Protein AF-0000000078826681 (afdb_homodimer)

Organism: Clostridium kluyveri (strain ATCC 8527 / DSM 555 / NBRC 12016 / NCIMB 10680 / K1) (NCBI:txid431943)

pLDDT: mean 73.73, std 28.39, range [16.08, 98.88]

Secondary structure (DSSP, 8-state):
--HHHHHHHHHHHHHHHTT-EEEEEE-S--SSHHHHHHHHHH-TTSEEEEEE-HHHHHHS-HHHHHTTTPEE--SHHHHHHHHHH-SEEEEEE--HHHHHHHHTT---SHHHHHHHHHHHTT--EEEE-TTT-TTSHHHHHTTTT--HHHHHHHHHHHHHHHHTTEEEE-GGGHHHHHHHHHHHHHHHHHHSS-------HHHHHHHHHHHHHHHHHHHHHTTS----------------------------------------------B-SEE-HHHHHHH-TT-SEEEE-TTPEEPHHHHHHHHHTTPEEEE-/--HHHHHHHHHHHHHHHTT-EEEEEE-S--SSHHHHHHHHHH-TTSEEEEEE-HHHHHHS-HHHHHTTTPEE--SHHHHHHHHHH-SEEEEEE--HHHHHHHHTT---SHHHHHHHHHHHTT--EEEE-TTT-TTSHHHHHTTTT--HHHHHHHHHHHHHHHHTTEEEE-GGGHHHHHHHHHHHHHHHHHHSS-------HHHHHHHHHHHHHHHHHHHHHT------------------------------------------------B-SEE-HHHHHHH-SS-SEEEE-TTPEEPHHHHHHHHHTTPEEEE-

Foldseek 3Di:
DDPCVVCVVVLLLLVLQAPAEEEEQEEQFDFPLVLLLCLLLVNQRYEYEYEYDPNNVVRPDVVSVVSNVYHYDDDPVVLVVRLVPHQEYEYSHDALVLLVCLLVQHDPHPRSVSVNVNLVVLGQYEYACQRHQCPRPVNVVVVVNVDPVVNVVSVVSVVSVVVSRYHYDHSNCRNVVVSVVSNVSVVVVCPPDDPPDDCPPVVSVVVVVVVCCCVVCVVVPVVDDPDDDPDDDPPDDPDDDPDPDDDDPPDDPDPDPDDDDDPDDPDQDEDEAEDELVNCVVRPPVPLEHEYEDPHHYDPRNVVVNVVSNRHYHYD/DDPCVVCVVVLLLLVLQAPAEEEEQEEQFDFPLVLLLCLLLVNQRYEYEYEYDPNNVVRPDVVSVVSNVYHYDDDPVVLVVSLVPHQEYEYSHDALVLLVCLLVQHDPDPRSVSVNVNLVVLGHYEYACQRHQCPRPVNVVVVVNVDPVVNVVSVVSVVSVVVSHYHYDHSNCRNVVVSVSSNVSVVVVVPPDDPPDDCPPVVSVVVCVVVCCCVCCVVVVVPPVPPPPVPPPPDDPPDDPDDDDDDPDDDDDDDDDDDDDDDPPPPQDEDAAEQELVNCVVSPPVPLEHEYEPPHHYDPRNVVVNVVSNRHYHYD

Structure (mmCIF, N/CA/C/O backbone):
data_AF-0000000078826681-model_v1
#
loop_
_entity.id
_entity.type
_entity.pdbx_description
1 polymer 'Flavoprotein domain-containing protein'
#
loop_
_atom_site.group_PDB
_atom_site.id
_atom_site.type_symbol
_atom_site.label_atom_id
_atom_site.label_alt_id
_atom_site.label_comp_id
_atom_site.label_asym_id
_atom_site.label_entity_id
_atom_site.label_seq_id
_atom_site.pdbx_PDB_ins_code
_atom_site.Cartn_x
_atom_site.Cartn_y
_atom_site.Cartn_z
_atom_site.occupancy
_atom_site.B_iso_or_equiv
_atom_site.auth_seq_id
_atom_site.auth_comp_id
_atom_site.auth_asym_id
_atom_site.auth_atom_id
_atom_site.pdbx_PDB_model_num
ATOM 1 N N . MET A 1 1 ? -20.734 -37.281 -34.156 1 41.12 1 MET A N 1
ATOM 2 C CA . MET A 1 1 ? -19.625 -36.656 -33.438 1 41.12 1 MET A CA 1
ATOM 3 C C . MET A 1 1 ? -19.297 -37.469 -32.188 1 41.12 1 MET A C 1
ATOM 5 O O . MET A 1 1 ? -20.156 -37.656 -31.328 1 41.12 1 MET A O 1
ATOM 9 N N . ASP A 1 2 ? -18.344 -38.406 -32.219 1 47.75 2 ASP A N 1
ATOM 10 C CA . ASP A 1 2 ? -18.031 -39.5 -31.281 1 47.75 2 ASP A CA 1
ATOM 11 C C . ASP A 1 2 ? -17.656 -38.938 -29.906 1 47.75 2 ASP A C 1
ATOM 13 O O . ASP A 1 2 ? -17.062 -37.875 -29.812 1 47.75 2 ASP A O 1
ATOM 17 N N . ILE A 1 3 ? -18.531 -39.281 -28.984 1 54.03 3 ILE A N 1
ATOM 18 C CA . ILE A 1 3 ? -18.406 -39 -27.562 1 54.03 3 ILE A CA 1
ATOM 19 C C . ILE A 1 3 ? -16.922 -39 -27.172 1 54.03 3 ILE A C 1
ATOM 21 O O . ILE A 1 3 ? -16.5 -38.219 -26.312 1 54.03 3 ILE A O 1
ATOM 25 N N . GLN A 1 4 ? -16.266 -39.844 -27.844 1 52.28 4 GLN A N 1
ATOM 26 C CA . GLN A 1 4 ? -14.836 -39.938 -27.562 1 52.28 4 GLN A CA 1
ATOM 27 C C . GLN A 1 4 ? -14.109 -38.625 -27.906 1 52.28 4 GLN A C 1
ATOM 29 O O . GLN A 1 4 ? -13.227 -38.188 -27.172 1 52.28 4 GLN A O 1
ATOM 34 N N . ASP A 1 5 ? -14.477 -38.031 -28.938 1 58.5 5 ASP A N 1
ATOM 35 C CA . ASP A 1 5 ? -13.844 -36.781 -29.391 1 58.5 5 ASP A CA 1
ATOM 36 C C . ASP A 1 5 ? -14.18 -35.625 -28.453 1 58.5 5 ASP A C 1
ATOM 38 O O . ASP A 1 5 ? -13.383 -34.719 -28.297 1 58.5 5 ASP A O 1
ATOM 42 N N . LEU A 1 6 ? -15.336 -35.781 -27.875 1 57.12 6 LEU A N 1
ATOM 43 C CA . LEU A 1 6 ? -15.773 -34.719 -26.953 1 57.12 6 LEU A CA 1
ATOM 44 C C . LEU A 1 6 ? -15.031 -34.844 -25.625 1 57.12 6 LEU A C 1
ATOM 46 O O . LEU A 1 6 ? -14.75 -33.812 -24.984 1 57.12 6 LEU A O 1
ATOM 50 N N . LEU A 1 7 ? -14.727 -36.094 -25.344 1 61.44 7 LEU A N 1
ATOM 51 C CA . LEU A 1 7 ? -14.125 -36.344 -24.031 1 61.44 7 LEU A CA 1
ATOM 52 C C . LEU A 1 7 ? -12.617 -36.125 -24.094 1 61.44 7 LEU A C 1
ATOM 54 O O . LEU A 1 7 ? -11.984 -35.906 -23.062 1 61.44 7 LEU A O 1
ATOM 58 N N . ARG A 1 8 ? -12.078 -36.062 -25.297 1 60.09 8 ARG A N 1
ATOM 59 C CA . ARG A 1 8 ? -10.633 -36.062 -25.5 1 60.09 8 ARG A CA 1
ATOM 60 C C . ARG A 1 8 ? -10.016 -34.812 -24.891 1 60.09 8 ARG A C 1
ATOM 62 O O . ARG A 1 8 ? -9.031 -34.875 -24.156 1 60.09 8 ARG A O 1
ATOM 69 N N . PRO A 1 9 ? -10.68 -33.656 -25.281 1 64.19 9 PRO A N 1
ATOM 70 C CA . PRO A 1 9 ? -10.062 -32.469 -24.703 1 64.19 9 PRO A CA 1
ATOM 71 C C . PRO A 1 9 ? -10.07 -32.469 -23.172 1 64.19 9 PRO A C 1
ATOM 73 O O . PRO A 1 9 ? -9.117 -32.031 -22.547 1 64.19 9 PRO A O 1
ATOM 76 N N . ILE A 1 10 ? -11.039 -33 -22.594 1 65.75 10 ILE A N 1
ATOM 77 C CA . ILE A 1 10 ? -11.18 -33.031 -21.141 1 65.75 10 ILE A CA 1
ATOM 78 C C . ILE A 1 10 ? -10.156 -34 -20.562 1 65.75 10 ILE A C 1
ATOM 80 O O . ILE A 1 10 ? -9.516 -33.719 -19.547 1 65.75 10 ILE A O 1
ATOM 84 N N . VAL A 1 11 ? -10.047 -35.125 -21.266 1 66.94 11 VAL A N 1
ATOM 85 C CA . VAL A 1 11 ? -9.109 -36.156 -20.797 1 66.94 11 VAL A CA 1
ATOM 86 C C . VAL A 1 11 ? -7.68 -35.594 -20.891 1 66.94 11 VAL A C 1
ATOM 88 O O . VAL A 1 11 ? -6.875 -35.781 -19.984 1 66.94 11 VAL A O 1
ATOM 91 N N . THR A 1 12 ? -7.426 -34.969 -22.031 1 66.88 12 THR A N 1
ATOM 92 C CA . THR A 1 12 ? -6.098 -34.375 -22.203 1 66.88 12 THR A CA 1
ATOM 93 C C . THR A 1 12 ? -5.785 -33.375 -21.109 1 66.88 12 THR A C 1
ATOM 95 O O . THR A 1 12 ? -4.668 -33.344 -20.594 1 66.88 12 THR A O 1
ATOM 98 N N . GLN A 1 13 ? -6.75 -32.594 -20.781 1 69.25 13 GLN A N 1
ATOM 99 C CA . GLN A 1 13 ? -6.574 -31.609 -19.719 1 69.25 13 GLN A CA 1
ATOM 100 C C . GLN A 1 13 ? -6.297 -32.281 -18.375 1 69.25 13 GLN A C 1
ATOM 102 O O . GLN A 1 13 ? -5.438 -31.812 -17.625 1 69.25 13 GLN A O 1
ATOM 107 N N . ILE A 1 14 ? -6.996 -33.312 -18.156 1 70.94 14 ILE A N 1
ATOM 108 C CA . ILE A 1 14 ? -6.875 -34 -16.891 1 70.94 14 ILE A CA 1
ATOM 109 C C . ILE A 1 14 ? -5.496 -34.656 -16.781 1 70.94 14 ILE A C 1
ATOM 111 O O . ILE A 1 14 ? -4.84 -34.562 -15.742 1 70.94 14 ILE A O 1
ATOM 115 N N . VAL A 1 15 ? -5.117 -35.25 -17.875 1 71.12 15 VAL A N 1
ATOM 116 C CA . VAL A 1 15 ? -3.84 -35.969 -17.875 1 71.12 15 VAL A CA 1
ATOM 117 C C . VAL A 1 15 ? -2.699 -34.969 -17.688 1 71.12 15 VAL A C 1
ATOM 119 O O . VAL A 1 15 ? -1.73 -35.25 -16.969 1 71.12 15 VAL A O 1
ATOM 122 N N . ASN A 1 16 ? -2.885 -33.75 -18.234 1 72.25 16 ASN A N 1
ATOM 123 C CA . ASN A 1 16 ? -1.837 -32.75 -18.156 1 72.25 16 ASN A CA 1
ATOM 124 C C . ASN A 1 16 ? -1.709 -32.188 -16.734 1 72.25 16 ASN A C 1
ATOM 126 O O . ASN A 1 16 ? -0.642 -31.719 -16.344 1 72.25 16 ASN A O 1
ATOM 130 N N . MET A 1 17 ? -2.748 -32.312 -15.992 1 74.69 17 MET A N 1
ATOM 131 C CA . MET A 1 17 ? -2.754 -31.75 -14.648 1 74.69 17 MET A CA 1
ATOM 132 C C . MET A 1 17 ? -2.51 -32.812 -13.594 1 74.69 17 MET A C 1
ATOM 134 O O . MET A 1 17 ? -2.314 -32.5 -12.422 1 74.69 17 MET A O 1
ATOM 138 N N . LEU A 1 18 ? -2.574 -33.969 -14.133 1 77.25 18 LEU A N 1
ATOM 139 C CA . LEU A 1 18 ? -2.422 -35.094 -13.203 1 77.25 18 LEU A CA 1
ATOM 140 C C . LEU A 1 18 ? -1.042 -35.062 -12.562 1 77.25 18 LEU A C 1
ATOM 142 O O . LEU A 1 18 ? -0.036 -34.844 -13.234 1 77.25 18 LEU A O 1
ATOM 146 N N . ASN A 1 19 ? -0.883 -35.188 -11.266 1 80.44 19 ASN A N 1
ATOM 147 C CA . ASN A 1 19 ? 0.315 -35.281 -10.438 1 80.44 19 ASN A CA 1
ATOM 148 C C . ASN A 1 19 ? 1.069 -33.938 -10.406 1 80.44 19 ASN A C 1
ATOM 150 O O . ASN A 1 19 ? 2.293 -33.938 -10.266 1 80.44 19 ASN A O 1
ATOM 154 N N . LYS A 1 20 ? 0.391 -32.906 -10.82 1 90.5 20 LYS A N 1
ATOM 155 C CA . LYS A 1 20 ? 1.024 -31.578 -10.742 1 90.5 20 LYS A CA 1
ATOM 156 C C . LYS A 1 20 ? 0.824 -30.969 -9.359 1 90.5 20 LYS A C 1
ATOM 158 O O . LYS A 1 20 ? -0.192 -31.203 -8.703 1 90.5 20 LYS A O 1
ATOM 163 N N . ARG A 1 21 ? 1.822 -30.25 -8.945 1 94.69 21 ARG A N 1
ATOM 164 C CA . ARG A 1 21 ? 1.797 -29.531 -7.676 1 94.69 21 ARG A CA 1
ATOM 165 C C . ARG A 1 21 ? 2 -28.047 -7.891 1 94.69 21 ARG A C 1
ATOM 167 O O . ARG A 1 21 ? 2.816 -27.625 -8.719 1 94.69 21 ARG A O 1
ATOM 174 N N . ALA A 1 22 ? 1.177 -27.281 -7.203 1 97.38 22 ALA A N 1
ATOM 175 C CA . ALA A 1 22 ? 1.288 -25.828 -7.301 1 97.38 22 ALA A CA 1
ATOM 176 C C . ALA A 1 22 ? 1.479 -25.188 -5.922 1 97.38 22 ALA A C 1
ATOM 178 O O . ALA A 1 22 ? 0.802 -25.562 -4.965 1 97.38 22 ALA A O 1
ATOM 179 N N . LEU A 1 23 ? 2.41 -24.312 -5.836 1 98.62 23 LEU A N 1
ATOM 180 C CA . LEU A 1 23 ? 2.639 -23.531 -4.629 1 98.62 23 LEU A CA 1
ATOM 181 C C . LEU A 1 23 ? 1.927 -22.188 -4.715 1 98.62 23 LEU A C 1
ATOM 183 O O . LEU A 1 23 ? 2.174 -21.406 -5.637 1 98.62 23 LEU A O 1
ATOM 187 N N . LEU A 1 24 ? 1.051 -21.922 -3.771 1 98.81 24 LEU A N 1
ATOM 188 C CA . LEU A 1 24 ? 0.252 -20.703 -3.766 1 98.81 24 LEU A CA 1
ATOM 189 C C . LEU A 1 24 ? 0.807 -19.703 -2.766 1 98.81 24 LEU A C 1
ATOM 191 O O . LEU A 1 24 ? 1.073 -20.047 -1.612 1 98.81 24 LEU A O 1
ATOM 195 N N . PHE A 1 25 ? 1.049 -18.469 -3.166 1 98.88 25 PHE A N 1
ATOM 196 C CA . PHE A 1 25 ? 1.332 -17.344 -2.287 1 98.88 25 PHE A CA 1
ATOM 197 C C . PHE A 1 25 ? 0.136 -16.406 -2.215 1 98.88 25 PHE A C 1
ATOM 199 O O . PHE A 1 25 ? -0.291 -15.852 -3.232 1 98.88 25 PHE A O 1
ATOM 206 N N . ILE A 1 26 ? -0.41 -16.188 -1.009 1 98.75 26 ILE A N 1
ATOM 207 C CA . ILE A 1 26 ? -1.661 -15.461 -0.86 1 98.75 26 ILE A CA 1
ATOM 208 C C . ILE A 1 26 ? -1.466 -14.305 0.117 1 98.75 26 ILE A C 1
ATOM 210 O O . ILE A 1 26 ? -1.073 -14.516 1.268 1 98.75 26 ILE A O 1
ATOM 214 N N . SER A 1 27 ? -1.696 -13.07 -0.324 1 98.25 27 SER A N 1
ATOM 215 C CA . SER A 1 27 ? -1.6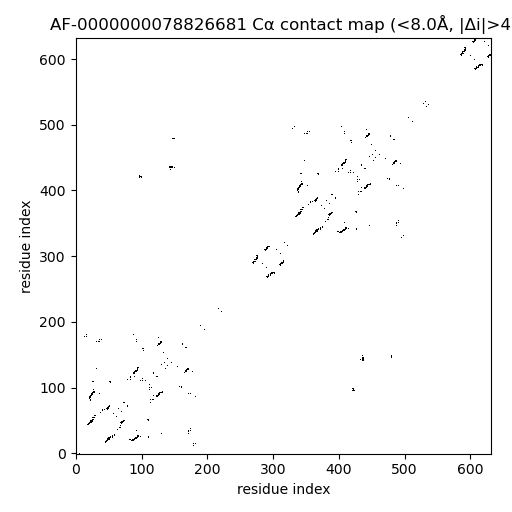96 -11.906 0.548 1 98.25 27 SER A CA 1
ATOM 216 C C . SER A 1 27 ? -3.115 -11.422 0.827 1 98.25 27 SER A C 1
ATOM 218 O O . SER A 1 27 ? -4.086 -12.016 0.348 1 98.25 27 SER A O 1
ATOM 220 N N . GLY A 1 28 ? -3.25 -10.367 1.63 1 96.38 28 GLY A N 1
ATOM 221 C CA . GLY A 1 28 ? -4.52 -10.008 2.238 1 96.38 28 GLY A CA 1
ATOM 222 C C . GLY A 1 28 ? -5.375 -9.125 1.352 1 96.38 28 GLY A C 1
ATOM 223 O O . GLY A 1 28 ? -5.836 -8.062 1.783 1 96.38 28 GLY A O 1
ATOM 224 N N . GLY A 1 29 ? -5.684 -9.469 0.188 1 94.44 29 GLY A N 1
ATOM 225 C CA . GLY A 1 29 ? -6.582 -8.758 -0.704 1 94.44 29 GLY A CA 1
ATOM 226 C C . GLY A 1 29 ? -8.008 -9.281 -0.659 1 94.44 29 GLY A C 1
ATOM 227 O O . GLY A 1 29 ? -8.25 -10.406 -0.209 1 94.44 29 GLY A O 1
ATOM 228 N N . GLU A 1 30 ? -8.961 -8.414 -1.146 1 91.12 30 GLU A N 1
ATOM 229 C CA . GLU A 1 30 ? -10.359 -8.797 -0.965 1 91.12 30 GLU A CA 1
ATOM 230 C C . GLU A 1 30 ? -11.125 -8.703 -2.279 1 91.12 30 GLU A C 1
ATOM 232 O O . GLU A 1 30 ? -12.359 -8.789 -2.289 1 91.12 30 GLU A O 1
ATOM 237 N N . VAL A 1 31 ? -10.438 -8.555 -3.361 1 94.31 31 VAL A N 1
ATOM 238 C CA . VAL A 1 31 ? -11.102 -8.328 -4.641 1 94.31 31 VAL A CA 1
ATOM 239 C C . VAL A 1 31 ? -11.305 -9.656 -5.367 1 94.31 31 VAL A C 1
ATOM 241 O O . VAL A 1 31 ? -10.352 -10.414 -5.562 1 94.31 31 VAL A O 1
ATOM 244 N N . ASN A 1 32 ? -12.523 -10.078 -5.75 1 95.56 32 ASN A N 1
ATOM 245 C CA . ASN A 1 32 ? -12.922 -11.211 -6.578 1 95.56 32 ASN A CA 1
ATOM 246 C C . ASN A 1 32 ? -12.477 -12.539 -5.965 1 95.56 32 ASN A C 1
ATOM 248 O O . ASN A 1 32 ? -12.047 -13.445 -6.676 1 95.56 32 ASN A O 1
ATOM 252 N N . LEU A 1 33 ? -12.562 -12.633 -4.727 1 96.56 33 LEU A N 1
ATOM 253 C CA . LEU A 1 33 ? -12.094 -13.812 -4.008 1 96.56 33 LEU A CA 1
ATOM 254 C C . LEU A 1 33 ? -12.898 -15.047 -4.406 1 96.56 33 LEU A C 1
ATOM 256 O O . LEU A 1 33 ? -12.328 -16.109 -4.66 1 96.56 33 LEU A O 1
ATOM 260 N N . LYS A 1 34 ? -14.172 -14.883 -4.461 1 95.38 34 LYS A N 1
ATOM 261 C CA . LYS A 1 34 ? -15.031 -16.016 -4.766 1 95.38 34 LYS A CA 1
ATOM 262 C C . LYS A 1 34 ? -14.656 -16.656 -6.102 1 95.38 34 LYS A C 1
ATOM 264 O O . LYS A 1 34 ? -14.43 -17.859 -6.176 1 95.38 34 LYS A O 1
ATOM 269 N N . GLU A 1 35 ? -14.555 -15.852 -7.086 1 95.5 35 GLU A N 1
ATOM 270 C CA . GLU A 1 35 ? -14.242 -16.344 -8.422 1 95.5 35 GLU A CA 1
ATOM 271 C C . GLU A 1 35 ? -12.852 -16.984 -8.469 1 95.5 35 GLU A C 1
ATOM 273 O O . GLU A 1 35 ? -12.664 -18.031 -9.094 1 95.5 35 GLU A O 1
ATOM 278 N N . ILE A 1 36 ? -11.891 -16.375 -7.824 1 97.5 36 ILE A N 1
ATOM 279 C CA . ILE A 1 36 ? -10.508 -16.844 -7.836 1 97.5 36 ILE A CA 1
ATOM 280 C C . ILE A 1 36 ? -10.406 -18.203 -7.152 1 97.5 36 ILE A C 1
ATOM 282 O O . ILE A 1 36 ? -9.844 -19.141 -7.711 1 97.5 36 ILE A O 1
ATOM 286 N N . PHE A 1 37 ? -11.008 -18.359 -6.023 1 97.25 37 PHE A N 1
ATOM 287 C CA . PHE A 1 37 ? -10.867 -19.594 -5.258 1 97.25 37 PHE A CA 1
ATOM 288 C C . PHE A 1 37 ? -11.766 -20.688 -5.828 1 97.25 37 PHE A C 1
ATOM 290 O O . PHE A 1 37 ? -11.43 -21.875 -5.758 1 97.25 37 PHE A O 1
ATOM 297 N N . GLU A 1 38 ? -12.883 -20.312 -6.449 1 95.62 38 GLU A N 1
ATOM 298 C CA . GLU A 1 38 ? -13.672 -21.297 -7.184 1 95.62 38 GLU A CA 1
ATOM 299 C C . GLU A 1 38 ? -12.891 -21.875 -8.359 1 95.62 38 GLU A C 1
ATOM 301 O O . GLU A 1 38 ? -12.945 -23.078 -8.625 1 95.62 38 GLU A O 1
ATOM 306 N N . SER A 1 39 ? -12.203 -21 -9.008 1 95.75 39 SER A N 1
ATOM 307 C CA . SER A 1 39 ? -11.359 -21.438 -10.117 1 95.75 39 SER A CA 1
ATOM 308 C C . SER A 1 39 ? -10.297 -22.438 -9.641 1 95.75 39 SER A C 1
ATOM 310 O O . SER A 1 39 ? -10.117 -23.484 -10.242 1 95.75 39 SER A O 1
ATOM 312 N N . LEU A 1 40 ? -9.633 -22.141 -8.586 1 96.44 40 LEU A N 1
ATOM 313 C CA . LEU A 1 40 ? -8.586 -23 -8.055 1 96.44 40 LEU A CA 1
ATOM 314 C C . LEU A 1 40 ? -9.164 -24.328 -7.562 1 96.44 40 LEU A C 1
ATOM 316 O O . LEU A 1 40 ? -8.609 -25.391 -7.84 1 96.44 40 LEU A O 1
ATOM 320 N N . SER A 1 41 ? -10.289 -24.25 -6.879 1 95.38 41 SER A N 1
ATOM 321 C CA . SER A 1 41 ? -10.898 -25.453 -6.305 1 95.38 41 SER A CA 1
ATOM 322 C C . SER A 1 41 ? -11.461 -26.359 -7.391 1 95.38 41 SER A C 1
ATOM 324 O O . SER A 1 41 ? -11.555 -27.578 -7.199 1 95.38 41 SER A O 1
ATOM 326 N N . SER A 1 42 ? -11.812 -25.766 -8.492 1 92.5 42 SER A N 1
ATOM 327 C CA . SER A 1 42 ? -12.359 -26.547 -9.602 1 92.5 42 SER A CA 1
ATOM 328 C C . SER A 1 42 ? -11.297 -27.453 -10.219 1 92.5 42 SER A C 1
ATOM 330 O O . SER A 1 42 ? -11.625 -28.422 -10.914 1 92.5 42 SER A O 1
ATOM 332 N N . MET A 1 43 ? -10.062 -27.094 -9.969 1 90.5 43 MET A N 1
ATOM 333 C CA . MET A 1 43 ? -8.945 -27.906 -10.453 1 90.5 43 MET A CA 1
ATOM 334 C C . MET A 1 43 ? -8.438 -28.844 -9.352 1 90.5 43 MET A C 1
ATOM 336 O O . MET A 1 43 ? -7.262 -28.797 -8.992 1 90.5 43 MET A O 1
ATOM 340 N N . GLY A 1 44 ? -9.273 -29.672 -8.938 1 84.62 44 GLY A N 1
ATOM 341 C CA . GLY A 1 44 ? -9.07 -30.516 -7.77 1 84.62 44 GLY A CA 1
ATOM 342 C C . GLY A 1 44 ? -7.953 -31.531 -7.957 1 84.62 44 GLY A C 1
ATOM 343 O O . GLY A 1 44 ? -7.438 -32.094 -6.98 1 84.62 44 GLY A O 1
ATOM 344 N N . ILE A 1 45 ? -7.516 -31.812 -9.141 1 87 45 ILE A N 1
ATOM 345 C CA . ILE A 1 45 ? -6.5 -32.812 -9.414 1 87 45 ILE A CA 1
ATOM 346 C C . ILE A 1 45 ? -5.117 -32.281 -9.055 1 87 45 ILE A C 1
ATOM 348 O O . ILE A 1 45 ? -4.191 -33.031 -8.781 1 87 45 ILE A O 1
ATOM 352 N N . ILE A 1 46 ? -4.996 -30.969 -9.016 1 91.94 46 ILE A N 1
ATOM 353 C CA . ILE A 1 46 ? -3.736 -30.328 -8.664 1 91.94 46 ILE A CA 1
ATOM 354 C C . ILE A 1 46 ? -3.58 -30.297 -7.145 1 91.94 46 ILE A C 1
ATOM 356 O O . ILE A 1 46 ? -4.539 -30.016 -6.418 1 91.94 46 ILE A O 1
ATOM 360 N N . LYS A 1 47 ? -2.428 -30.719 -6.672 1 94.31 47 LYS A N 1
ATOM 361 C CA . LYS A 1 47 ? -2.117 -30.594 -5.25 1 94.31 47 LYS A CA 1
ATOM 362 C C . LYS A 1 47 ? -1.563 -29.219 -4.922 1 94.31 47 LYS A C 1
ATOM 364 O O . LYS A 1 47 ? -0.671 -28.719 -5.609 1 94.31 47 LYS A O 1
ATOM 369 N N . TYR A 1 48 ? -2.119 -28.641 -3.838 1 97.56 48 TYR A N 1
ATOM 370 C CA . TYR A 1 48 ? -1.734 -27.266 -3.521 1 97.56 48 TYR A CA 1
ATOM 371 C C . TYR A 1 48 ? -0.921 -27.219 -2.232 1 97.56 48 TYR A C 1
ATOM 373 O O . TYR A 1 48 ? -1.267 -27.859 -1.246 1 97.56 48 TYR A O 1
ATOM 381 N N . ASP A 1 49 ? 0.232 -26.562 -2.234 1 98.44 49 ASP A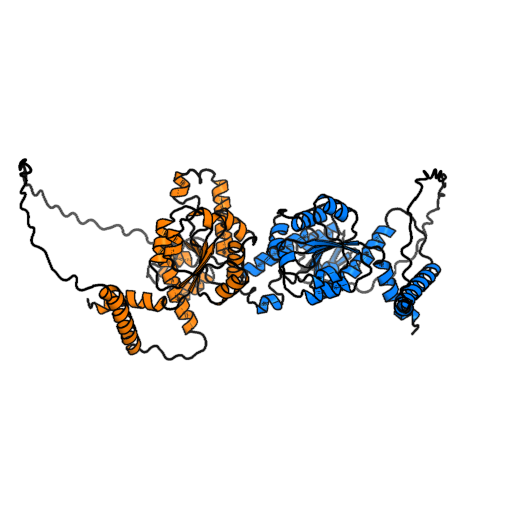 N 1
ATOM 382 C CA . ASP A 1 49 ? 0.895 -26 -1.062 1 98.44 49 ASP A CA 1
ATOM 383 C C . ASP A 1 49 ? 0.582 -24.516 -0.912 1 98.44 49 ASP A C 1
ATOM 385 O O . ASP A 1 49 ? 0.575 -23.781 -1.897 1 98.44 49 ASP A O 1
ATOM 389 N N . ILE A 1 50 ? 0.272 -24.094 0.33 1 98.75 50 ILE A N 1
ATOM 390 C CA . ILE A 1 50 ? -0.289 -22.75 0.487 1 98.75 50 ILE A CA 1
ATOM 391 C C . ILE A 1 50 ? 0.544 -21.953 1.49 1 98.75 50 ILE A C 1
ATOM 393 O O . ILE A 1 50 ? 0.799 -22.422 2.604 1 98.75 50 ILE A O 1
ATOM 397 N N . VAL A 1 51 ? 1.016 -20.812 1.118 1 98.81 51 VAL A N 1
ATOM 398 C CA . VAL A 1 51 ? 1.675 -19.844 1.99 1 98.81 51 VAL A CA 1
ATOM 399 C C . VAL A 1 51 ? 0.853 -18.562 2.053 1 98.81 51 VAL A C 1
ATOM 401 O O . VAL A 1 51 ? 0.523 -17.984 1.018 1 98.81 51 VAL A O 1
ATOM 404 N N . MET A 1 52 ? 0.498 -18.109 3.238 1 98.44 52 MET A N 1
ATOM 405 C CA . MET A 1 52 ? -0.333 -16.922 3.426 1 98.44 52 MET A CA 1
ATOM 406 C C . MET A 1 52 ? 0.355 -15.914 4.34 1 98.44 52 MET A C 1
ATOM 408 O O . MET A 1 52 ? 1.059 -16.297 5.277 1 98.44 52 MET A O 1
ATOM 412 N N . THR A 1 53 ? 0.13 -14.625 4.051 1 97.44 53 THR A N 1
ATOM 413 C CA . THR A 1 53 ? 0.526 -13.609 5.02 1 97.44 53 THR A CA 1
ATOM 414 C C . THR A 1 53 ? -0.404 -13.625 6.23 1 97.44 53 THR A C 1
ATOM 416 O O . THR A 1 53 ? -1.501 -14.188 6.168 1 97.44 53 THR A O 1
ATOM 419 N N . GLU A 1 54 ? 0.035 -12.992 7.266 1 95 54 GLU A N 1
ATOM 420 C CA . GLU A 1 54 ? -0.819 -12.898 8.445 1 95 54 GLU A CA 1
ATOM 421 C C . GLU A 1 54 ? -2.105 -12.133 8.133 1 95 54 GLU A C 1
ATOM 423 O O . GLU A 1 54 ? -3.186 -12.516 8.586 1 95 54 GLU A O 1
ATOM 428 N N . ASN A 1 55 ? -1.978 -11.094 7.398 1 94 55 ASN A N 1
ATOM 429 C CA . ASN A 1 55 ? -3.156 -10.328 7.008 1 94 55 ASN A CA 1
ATOM 430 C C . ASN A 1 55 ? -4.125 -11.164 6.184 1 94 55 ASN A C 1
ATOM 432 O O . ASN A 1 55 ? -5.34 -11.062 6.344 1 94 55 ASN A O 1
ATOM 436 N N . ALA A 1 56 ? -3.602 -11.977 5.309 1 97.06 56 ALA A N 1
ATOM 437 C CA . ALA A 1 56 ? -4.445 -12.836 4.488 1 97.06 56 ALA A CA 1
ATOM 438 C C . ALA A 1 56 ? -5.258 -13.797 5.355 1 97.06 56 ALA A C 1
ATOM 440 O O . ALA A 1 56 ? -6.441 -14.023 5.098 1 97.06 56 ALA A O 1
ATOM 441 N N . LYS A 1 57 ? -4.66 -14.352 6.387 1 95.38 57 LYS A N 1
ATOM 442 C CA . LYS A 1 57 ? -5.332 -15.281 7.289 1 95.38 57 LYS A CA 1
ATOM 443 C C . LYS A 1 57 ? -6.504 -14.609 8 1 95.38 57 LYS A C 1
ATOM 445 O O . LYS A 1 57 ? -7.496 -15.258 8.328 1 95.38 57 LYS A O 1
ATOM 450 N N . SER A 1 58 ? -6.348 -13.289 8.133 1 91.81 58 SER A N 1
ATOM 451 C CA . SER A 1 58 ? -7.359 -12.539 8.867 1 91.81 58 SER A CA 1
ATOM 452 C C . SER A 1 58 ? -8.5 -12.109 7.949 1 91.81 58 SER A C 1
ATOM 454 O O . SER A 1 58 ? -9.641 -11.984 8.391 1 91.81 58 SER A O 1
ATOM 456 N N . VAL A 1 59 ? -8.25 -11.938 6.723 1 92.62 59 VAL A N 1
ATOM 457 C CA . VAL A 1 59 ? -9.227 -11.289 5.855 1 92.62 59 VAL A CA 1
ATOM 458 C C . VAL A 1 59 ? -9.867 -12.32 4.926 1 92.62 59 VAL A C 1
ATOM 460 O O . VAL A 1 59 ? -11.031 -12.18 4.543 1 92.62 59 VAL A O 1
ATOM 463 N N . ILE A 1 60 ? -9.18 -13.312 4.52 1 96.19 60 ILE A N 1
ATOM 464 C CA . ILE A 1 60 ? -9.703 -14.312 3.588 1 96.19 60 ILE A CA 1
ATOM 465 C C . ILE A 1 60 ? -10.484 -15.375 4.355 1 96.19 60 ILE A C 1
ATOM 467 O O . ILE A 1 60 ? -9.969 -15.984 5.293 1 96.19 60 ILE A O 1
ATOM 471 N N . PRO A 1 61 ? -11.695 -15.641 3.996 1 95.94 61 PRO A N 1
ATOM 472 C CA . PRO A 1 61 ? -12.508 -16.656 4.68 1 95.94 61 PRO A CA 1
ATOM 473 C C . PRO A 1 61 ? -11.867 -18.031 4.652 1 95.94 61 PRO A C 1
ATOM 475 O O . PRO A 1 61 ? -11.352 -18.453 3.617 1 95.94 61 PRO A O 1
ATOM 478 N N . GLU A 1 62 ? -11.938 -18.719 5.746 1 96 62 GLU A N 1
ATOM 479 C CA . GLU A 1 62 ? -11.328 -20.031 5.891 1 96 62 GLU A CA 1
ATOM 480 C C . GLU A 1 62 ? -11.953 -21.031 4.918 1 96 62 GLU A C 1
ATOM 482 O O . GLU A 1 62 ? -11.273 -21.969 4.461 1 96 62 GLU A O 1
ATOM 487 N N . SER A 1 63 ? -13.195 -20.859 4.578 1 96.56 63 SER A N 1
ATOM 488 C CA . SER A 1 63 ? -13.891 -21.75 3.668 1 96.56 63 SER A CA 1
ATOM 489 C C . SER A 1 63 ? -13.211 -21.812 2.305 1 96.56 63 SER A C 1
ATOM 491 O O . SER A 1 63 ? -13.164 -22.859 1.667 1 96.56 63 SER A O 1
ATOM 493 N N . TYR A 1 64 ? -12.656 -20.625 1.861 1 96.5 64 TYR A N 1
ATOM 494 C CA . TYR A 1 64 ? -11.953 -20.578 0.586 1 96.5 64 TYR A CA 1
ATOM 495 C C . TYR A 1 64 ? -10.664 -21.391 0.64 1 96.5 64 TYR A C 1
ATOM 497 O O . TYR A 1 64 ? -10.352 -22.125 -0.295 1 96.5 64 TYR A O 1
ATOM 505 N N . ILE A 1 65 ? -10.008 -21.344 1.735 1 96.75 65 ILE A N 1
ATOM 506 C CA . ILE A 1 65 ? -8.734 -22.016 1.898 1 96.75 65 ILE A CA 1
ATOM 507 C C . ILE A 1 65 ? -8.969 -23.516 2.045 1 96.75 65 ILE A C 1
ATOM 509 O O . ILE A 1 65 ? -8.289 -24.328 1.405 1 96.75 65 ILE A O 1
ATOM 513 N N . SER A 1 66 ? -9.93 -23.891 2.84 1 96.19 66 SER A N 1
ATOM 514 C CA . SER A 1 66 ? -10.234 -25.297 3.082 1 96.19 66 SER A CA 1
ATOM 515 C C . SER A 1 66 ? -10.695 -26 1.806 1 96.19 66 SER A C 1
ATOM 517 O O . SER A 1 66 ? -10.438 -27.188 1.617 1 96.19 66 SER A O 1
ATOM 519 N N . SER A 1 67 ? -11.359 -25.266 0.953 1 95.12 67 SER A N 1
ATOM 520 C CA . SER A 1 67 ? -11.875 -25.828 -0.292 1 95.12 67 SER A CA 1
ATOM 521 C C . SER A 1 67 ? -10.734 -26.281 -1.2 1 95.12 67 SER A C 1
ATOM 523 O O . SER A 1 67 ? -10.945 -27.109 -2.098 1 95.12 67 SER A O 1
ATOM 525 N N . LEU A 1 68 ? -9.539 -25.812 -0.98 1 96.19 68 LEU A N 1
ATOM 526 C CA . LEU A 1 68 ? -8.391 -26.141 -1.819 1 96.19 68 LEU A CA 1
ATOM 527 C C . LEU A 1 68 ? -7.77 -27.469 -1.392 1 96.19 68 LEU A C 1
ATOM 529 O O . LEU A 1 68 ? -6.992 -28.062 -2.141 1 96.19 68 LEU A O 1
ATOM 533 N N . LYS A 1 69 ? -8.086 -27.969 -0.185 1 93.31 69 LYS A N 1
ATOM 534 C CA . LYS A 1 69 ? -7.555 -29.203 0.374 1 93.31 69 LYS A CA 1
ATOM 535 C C . LYS A 1 69 ? -6.035 -29.25 0.258 1 93.31 69 LYS A C 1
ATOM 537 O O . LYS A 1 69 ? -5.465 -30.281 -0.083 1 93.31 69 LYS A O 1
ATOM 542 N N . GLY A 1 70 ? -5.387 -28.078 0.432 1 96 70 GLY A N 1
ATOM 543 C CA . GLY A 1 70 ? -3.941 -28 0.299 1 96 70 GLY A CA 1
ATOM 544 C C . GLY A 1 70 ? -3.215 -28.062 1.629 1 96 70 GLY A C 1
ATOM 545 O O . GLY A 1 70 ? -3.846 -28.109 2.686 1 96 70 GLY A O 1
ATOM 546 N N . LYS A 1 71 ? -1.918 -28.156 1.534 1 97.25 71 LYS A N 1
ATOM 547 C CA . LYS A 1 71 ? -1.055 -28.156 2.711 1 97.25 71 LYS A CA 1
ATOM 548 C C . LYS A 1 71 ? -0.583 -26.75 3.041 1 97.25 71 LYS A C 1
ATOM 550 O O . LYS A 1 71 ? -0.042 -26.047 2.18 1 97.25 71 LYS A O 1
ATOM 555 N N . MET A 1 72 ? -0.722 -26.375 4.27 1 98.06 72 MET A N 1
ATOM 556 C CA . MET A 1 72 ? -0.265 -25.062 4.719 1 98.06 72 MET A CA 1
ATOM 557 C C . MET A 1 72 ? 1.229 -25.078 5.023 1 98.06 72 MET A C 1
ATOM 559 O O . MET A 1 72 ? 1.716 -25.969 5.715 1 98.06 72 MET A O 1
ATOM 563 N N . ILE A 1 73 ? 1.938 -24.172 4.5 1 98.25 73 ILE A N 1
ATOM 564 C CA . ILE A 1 73 ? 3.367 -24 4.742 1 98.25 73 ILE A CA 1
ATOM 565 C C . ILE A 1 73 ? 3.598 -22.812 5.676 1 98.25 73 ILE A C 1
ATOM 567 O O . ILE A 1 73 ? 3.209 -21.688 5.363 1 98.25 73 ILE A O 1
ATOM 571 N N . GLU A 1 74 ? 4.281 -23.094 6.758 1 96.5 74 GLU A N 1
ATOM 572 C CA . GLU A 1 74 ? 4.387 -22.047 7.773 1 96.5 74 GLU A CA 1
ATOM 573 C C . GLU A 1 74 ? 5.84 -21.812 8.18 1 96.5 74 GLU A C 1
ATOM 575 O O . GLU A 1 74 ? 6.121 -21.062 9.109 1 96.5 74 GLU A O 1
ATOM 580 N N . SER A 1 75 ? 6.742 -22.531 7.512 1 97.06 75 SER A N 1
ATOM 581 C CA . SER A 1 75 ? 8.148 -22.375 7.863 1 97.06 75 SER A CA 1
ATOM 582 C C . SER A 1 75 ? 9.023 -22.266 6.613 1 97.06 75 SER A C 1
ATOM 584 O O . SER A 1 75 ? 8.617 -22.703 5.531 1 97.06 75 SER A O 1
ATOM 586 N N . LYS A 1 76 ? 10.141 -21.719 6.863 1 96.25 76 LYS A N 1
ATOM 587 C CA . LYS A 1 76 ? 11.086 -21.531 5.766 1 96.25 76 LYS A CA 1
ATOM 588 C C . LYS A 1 76 ? 11.57 -22.875 5.227 1 96.25 76 LYS A C 1
ATOM 590 O O . LYS A 1 76 ? 11.758 -23.031 4.02 1 96.25 76 LYS A O 1
ATOM 595 N N . GLU A 1 77 ? 11.773 -23.766 6.094 1 96.12 77 GLU A N 1
ATOM 596 C CA . GLU A 1 77 ? 12.211 -25.094 5.68 1 96.12 77 GLU A CA 1
ATOM 597 C C . GLU A 1 77 ? 11.172 -25.75 4.777 1 96.12 77 GLU A C 1
ATOM 599 O O . GLU A 1 77 ? 11.523 -26.312 3.734 1 96.12 77 GLU A O 1
ATOM 604 N N . GLU A 1 78 ? 9.977 -25.719 5.223 1 97.5 78 GLU A N 1
ATOM 605 C CA . GLU A 1 78 ? 8.898 -26.281 4.414 1 97.5 78 GLU A CA 1
ATOM 606 C C . GLU A 1 78 ? 8.773 -25.547 3.078 1 97.5 78 GLU A C 1
ATOM 608 O O . GLU A 1 78 ? 8.516 -26.172 2.047 1 97.5 78 GLU A O 1
ATOM 613 N N . LEU A 1 79 ? 8.938 -24.266 3.133 1 98.19 79 LEU A N 1
ATOM 614 C CA . LEU A 1 79 ? 8.859 -23.453 1.924 1 98.19 79 LEU A CA 1
ATOM 615 C C . LEU A 1 79 ? 9.93 -23.875 0.918 1 98.19 79 LEU A C 1
ATOM 617 O O . LEU A 1 79 ? 9.641 -24.031 -0.269 1 98.19 79 LEU A O 1
ATOM 621 N N . SER A 1 80 ? 11.094 -24.047 1.404 1 96.94 80 SER A N 1
ATOM 622 C CA . SER A 1 80 ? 12.188 -24.469 0.533 1 96.94 80 SER A CA 1
ATOM 623 C C . SER A 1 80 ? 11.891 -25.797 -0.135 1 96.94 80 SER A C 1
ATOM 625 O O . SER A 1 80 ? 12.18 -25.984 -1.318 1 96.94 80 SER A O 1
ATOM 627 N N . GLY A 1 81 ? 11.375 -26.703 0.647 1 97.38 81 GLY A N 1
ATOM 628 C CA . GLY A 1 81 ? 10.977 -28 0.104 1 97.38 81 GLY A CA 1
ATOM 629 C C . GLY A 1 81 ? 9.898 -27.891 -0.96 1 97.38 81 GLY A C 1
ATOM 630 O O . GLY A 1 81 ? 9.984 -28.531 -2.01 1 97.38 81 GLY A O 1
ATOM 631 N N . ALA A 1 82 ? 8.938 -27.062 -0.716 1 97.62 82 ALA A N 1
ATOM 632 C CA . ALA A 1 82 ? 7.832 -26.875 -1.654 1 97.62 82 ALA A CA 1
ATOM 633 C C . ALA A 1 82 ? 8.32 -26.234 -2.949 1 97.62 82 ALA A C 1
ATOM 635 O O . ALA A 1 82 ? 7.898 -26.625 -4.039 1 97.62 82 ALA A O 1
ATOM 636 N N . LEU A 1 83 ? 9.18 -25.25 -2.814 1 97.81 83 LEU A N 1
ATOM 637 C CA . LEU A 1 83 ? 9.711 -24.562 -3.982 1 97.81 83 LEU A CA 1
ATOM 638 C C . LEU A 1 83 ? 10.453 -25.531 -4.895 1 97.81 83 LEU A C 1
ATOM 640 O O . LEU A 1 83 ? 10.398 -25.391 -6.121 1 97.81 83 LEU A O 1
ATOM 644 N N . LYS A 1 84 ? 11.117 -26.484 -4.34 1 96.5 84 LYS A N 1
ATOM 645 C CA . LYS A 1 84 ? 11.859 -27.469 -5.125 1 96.5 84 LYS A CA 1
ATOM 646 C C . LYS A 1 84 ? 10.906 -28.5 -5.754 1 96.5 84 LYS A C 1
ATOM 648 O O . LYS A 1 84 ? 11.094 -28.891 -6.902 1 96.5 84 LYS A O 1
ATOM 653 N N . ALA A 1 85 ? 9.914 -28.875 -5.039 1 95.44 85 ALA A N 1
ATOM 654 C CA . ALA A 1 85 ? 9.062 -30 -5.418 1 95.44 85 ALA A CA 1
ATOM 655 C C . ALA A 1 85 ? 7.953 -29.562 -6.367 1 95.44 85 ALA A C 1
ATOM 657 O O . ALA A 1 85 ? 7.504 -30.344 -7.207 1 95.44 85 ALA A O 1
ATOM 658 N N . ASP A 1 86 ? 7.434 -28.312 -6.254 1 96 86 ASP A N 1
ATOM 659 C CA . ASP A 1 86 ? 6.219 -27.906 -6.953 1 96 86 ASP A CA 1
ATOM 660 C C . ASP A 1 86 ? 6.527 -27.5 -8.391 1 96 86 ASP A C 1
ATOM 662 O O . ASP A 1 86 ? 7.598 -26.953 -8.672 1 96 86 ASP A O 1
ATOM 666 N N . ASP A 1 87 ? 5.539 -27.766 -9.234 1 93.12 87 ASP A N 1
ATOM 667 C CA . ASP A 1 87 ? 5.719 -27.578 -10.672 1 93.12 87 ASP A CA 1
ATOM 668 C C . ASP A 1 87 ? 5.441 -26.125 -11.062 1 93.12 87 ASP A C 1
ATOM 670 O O . ASP A 1 87 ? 6.004 -25.609 -12.039 1 93.12 87 ASP A O 1
ATOM 674 N N . LEU A 1 88 ? 4.605 -25.516 -10.367 1 95.94 88 LEU A N 1
ATOM 675 C CA . LEU A 1 88 ? 4.09 -24.203 -10.742 1 95.94 88 LEU A CA 1
ATOM 676 C C . LEU A 1 88 ? 3.875 -23.328 -9.508 1 95.94 88 LEU A C 1
ATOM 678 O O . LEU A 1 88 ? 3.469 -23.828 -8.461 1 95.94 88 LEU A O 1
ATOM 682 N N . ILE A 1 89 ? 4.199 -22 -9.648 1 98.5 89 ILE A N 1
ATOM 683 C CA . ILE A 1 89 ? 3.914 -21.016 -8.609 1 98.5 89 ILE A CA 1
ATOM 684 C C . ILE A 1 89 ? 2.713 -20.156 -9.016 1 98.5 89 ILE A C 1
ATOM 686 O O . ILE A 1 89 ? 2.645 -19.672 -10.148 1 98.5 89 ILE A O 1
ATOM 690 N N . VAL A 1 90 ? 1.747 -20.031 -8.156 1 98.69 90 VAL A N 1
ATOM 691 C CA . VAL A 1 90 ? 0.567 -19.203 -8.422 1 98.69 90 VAL A CA 1
ATOM 692 C C . VAL A 1 90 ? 0.367 -18.203 -7.293 1 98.69 90 VAL A C 1
ATOM 694 O O . VAL A 1 90 ? 0.478 -18.547 -6.113 1 98.69 90 VAL A O 1
ATOM 697 N N . ILE A 1 91 ? 0.126 -16.953 -7.633 1 98.88 91 ILE A N 1
ATOM 698 C CA . ILE A 1 91 ? -0.226 -15.906 -6.688 1 98.88 91 ILE A CA 1
ATOM 699 C C . ILE A 1 91 ? -1.658 -15.438 -6.945 1 98.88 91 ILE A C 1
ATOM 701 O O . ILE A 1 91 ? -1.884 -14.484 -7.688 1 98.88 91 ILE A O 1
ATOM 705 N N . PRO A 1 92 ? -2.549 -16.109 -6.32 1 98.56 92 PRO A N 1
ATOM 706 C CA . PRO A 1 92 ? -3.951 -15.836 -6.641 1 98.56 92 PRO A CA 1
ATOM 707 C C . PRO A 1 92 ? -4.426 -14.484 -6.102 1 98.56 92 PRO A C 1
ATOM 709 O O . PRO A 1 92 ? -5.379 -13.906 -6.629 1 98.56 92 PRO A O 1
ATOM 712 N N . VAL A 1 93 ? -3.822 -14.047 -5 1 98.62 93 VAL A N 1
ATOM 713 C CA . VAL A 1 93 ? -4.129 -12.758 -4.395 1 98.62 93 VAL A CA 1
ATOM 714 C C . VAL A 1 93 ? -2.834 -12.008 -4.086 1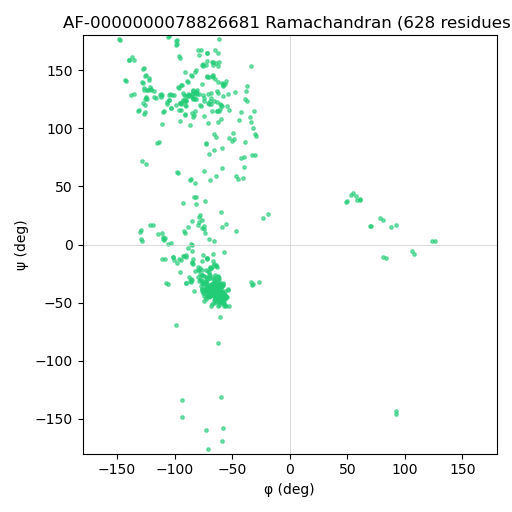 98.62 93 VAL A C 1
ATOM 716 O O . VAL A 1 93 ? -2.025 -12.469 -3.273 1 98.62 93 VAL A O 1
ATOM 719 N N . MET A 1 94 ? -2.654 -10.945 -4.738 1 98.62 94 MET A N 1
ATOM 720 C CA . MET A 1 94 ? -1.497 -10.078 -4.531 1 98.62 94 MET A CA 1
ATOM 721 C C . MET A 1 94 ? -1.933 -8.648 -4.238 1 98.62 94 MET A C 1
ATOM 723 O O . MET A 1 94 ? -2.527 -7.988 -5.094 1 98.62 94 MET A O 1
ATOM 727 N N . THR A 1 95 ? -1.662 -8.195 -3.051 1 98.12 95 THR A N 1
ATOM 728 C CA . THR A 1 95 ? -2.029 -6.836 -2.674 1 98.12 95 THR A CA 1
ATOM 729 C C . THR A 1 95 ? -1.019 -5.832 -3.221 1 98.12 95 THR A C 1
ATOM 731 O O . THR A 1 95 ? 0.064 -6.215 -3.67 1 98.12 95 THR A O 1
ATOM 734 N N . ARG A 1 96 ? -1.362 -4.559 -3.168 1 98.31 96 ARG A N 1
ATOM 735 C CA . ARG A 1 96 ? -0.455 -3.488 -3.568 1 98.31 96 ARG A CA 1
ATOM 736 C C . ARG A 1 96 ? 0.812 -3.5 -2.719 1 98.31 96 ARG A C 1
ATOM 738 O O . ARG A 1 96 ? 1.903 -3.225 -3.221 1 98.31 96 ARG A O 1
ATOM 745 N N . ASN A 1 97 ? 0.647 -3.807 -1.434 1 98.25 97 ASN A N 1
ATOM 746 C CA . ASN A 1 97 ? 1.79 -3.902 -0.531 1 98.25 97 ASN A CA 1
ATOM 747 C C . ASN A 1 97 ? 2.762 -4.992 -0.972 1 98.25 97 ASN A C 1
ATOM 749 O O . ASN A 1 97 ? 3.963 -4.746 -1.097 1 98.25 97 ASN A O 1
ATOM 753 N N . THR A 1 98 ? 2.238 -6.172 -1.186 1 98.69 98 THR A N 1
ATOM 754 C CA . THR A 1 98 ? 3.07 -7.293 -1.603 1 98.69 98 THR A CA 1
ATOM 755 C C . THR A 1 98 ? 3.688 -7.027 -2.973 1 98.69 98 THR A C 1
ATOM 757 O O . THR A 1 98 ? 4.867 -7.309 -3.191 1 98.69 98 THR A O 1
ATOM 760 N N . LEU A 1 99 ? 2.904 -6.508 -3.879 1 98.75 99 LEU A N 1
ATOM 761 C CA . LEU A 1 99 ? 3.42 -6.113 -5.188 1 98.75 99 LEU A CA 1
ATOM 762 C C . LEU A 1 99 ? 4.625 -5.191 -5.039 1 98.75 99 LEU A C 1
ATOM 764 O O . LEU A 1 99 ? 5.668 -5.426 -5.648 1 98.75 99 LEU A O 1
ATOM 768 N N . SER A 1 100 ? 4.457 -4.129 -4.262 1 98.56 100 SER A N 1
ATOM 769 C CA . SER A 1 100 ? 5.504 -3.125 -4.078 1 98.56 100 SER A CA 1
ATOM 770 C C . SER A 1 100 ? 6.75 -3.738 -3.451 1 98.56 100 SER A C 1
ATOM 772 O O . SER A 1 100 ? 7.867 -3.506 -3.922 1 98.56 100 SER A O 1
ATOM 774 N N . LYS A 1 101 ? 6.543 -4.52 -2.395 1 98.44 101 LYS A N 1
ATOM 775 C CA . LYS A 1 101 ? 7.668 -5.156 -1.718 1 98.44 101 LYS A CA 1
ATOM 776 C C . LYS A 1 101 ? 8.453 -6.047 -2.674 1 98.44 101 LYS A C 1
ATOM 778 O O . LYS A 1 101 ? 9.68 -5.984 -2.725 1 98.44 101 LYS A O 1
ATOM 783 N N . CYS A 1 102 ? 7.762 -6.848 -3.416 1 98.62 102 CYS A N 1
ATOM 784 C CA . CYS A 1 102 ? 8.43 -7.746 -4.352 1 98.62 102 CYS A CA 1
ATOM 785 C C . CYS A 1 102 ? 9.164 -6.961 -5.434 1 98.62 102 CYS A C 1
ATOM 787 O O . CYS A 1 102 ? 10.273 -7.324 -5.82 1 98.62 102 CYS A O 1
ATOM 789 N N . ALA A 1 103 ? 8.57 -5.891 -5.898 1 98.31 103 ALA A N 1
ATOM 790 C CA . ALA A 1 103 ? 9.148 -5.105 -6.988 1 98.31 103 ALA A CA 1
ATOM 791 C C . ALA A 1 103 ? 10.453 -4.445 -6.559 1 98.31 103 ALA A C 1
ATOM 793 O O . ALA A 1 103 ? 11.344 -4.215 -7.379 1 98.31 103 ALA A O 1
ATOM 794 N N . VAL A 1 104 ? 10.57 -4.113 -5.281 1 97.25 104 VAL A N 1
ATOM 795 C CA . VAL A 1 104 ? 11.781 -3.438 -4.824 1 97.25 104 VAL A CA 1
ATOM 796 C C . VAL A 1 104 ? 12.688 -4.43 -4.098 1 97.25 104 VAL A C 1
ATOM 798 O O . VAL A 1 104 ? 13.688 -4.039 -3.502 1 97.25 104 VAL A O 1
ATOM 801 N N . GLY A 1 105 ? 12.289 -5.734 -3.998 1 97.12 105 GLY A N 1
ATOM 802 C CA . GLY A 1 105 ? 13.172 -6.789 -3.539 1 97.12 105 GLY A CA 1
ATOM 803 C C . GLY A 1 105 ? 13.086 -7.039 -2.047 1 97.12 105 GLY A C 1
ATOM 804 O O . GLY A 1 105 ? 13.977 -7.648 -1.459 1 97.12 105 GLY A O 1
ATOM 805 N N . ILE A 1 106 ? 12.117 -6.594 -1.43 1 96.88 106 ILE A N 1
ATOM 806 C CA . ILE A 1 106 ? 11.953 -6.773 0.009 1 96.88 106 ILE A CA 1
ATOM 807 C C . ILE A 1 106 ? 11.398 -8.164 0.295 1 96.88 106 ILE A C 1
ATOM 809 O O . ILE A 1 106 ? 10.445 -8.609 -0.354 1 96.88 106 ILE A O 1
ATOM 813 N N . GLN A 1 107 ? 11.984 -8.867 1.247 1 97.12 107 GLN A N 1
ATOM 814 C CA . GLN A 1 107 ? 11.617 -10.219 1.661 1 97.12 107 GLN A CA 1
ATOM 815 C C . GLN A 1 107 ? 11.414 -10.289 3.172 1 97.12 107 GLN A C 1
ATOM 817 O O . GLN A 1 107 ? 12.156 -10.977 3.871 1 97.12 107 GLN A O 1
ATOM 822 N N . ASP A 1 108 ? 10.344 -9.719 3.625 1 95.38 108 ASP A N 1
ATOM 823 C CA . ASP A 1 108 ? 10.211 -9.555 5.07 1 95.38 108 ASP A CA 1
ATOM 824 C C . ASP A 1 108 ? 9.211 -10.547 5.652 1 95.38 108 ASP A C 1
ATOM 826 O O . ASP A 1 108 ? 8.945 -10.531 6.859 1 95.38 108 ASP A O 1
ATOM 830 N N . ASN A 1 109 ? 8.602 -11.414 4.805 1 96.38 109 ASN A N 1
ATOM 831 C CA . ASN A 1 109 ? 7.742 -12.5 5.258 1 96.38 109 ASN A CA 1
ATOM 832 C C . ASN A 1 109 ? 7.836 -13.711 4.328 1 96.38 109 ASN A C 1
ATOM 834 O O . ASN A 1 109 ? 8.547 -13.672 3.32 1 96.38 109 ASN A O 1
ATOM 838 N N . LEU A 1 110 ? 7.164 -14.758 4.688 1 97.31 110 LEU A N 1
ATOM 839 C CA . LEU A 1 110 ? 7.312 -16.016 3.951 1 97.31 110 LEU A CA 1
ATOM 840 C C . LEU A 1 110 ? 6.812 -15.859 2.518 1 97.31 110 LEU A C 1
ATOM 842 O O . LEU A 1 110 ? 7.367 -16.469 1.597 1 97.31 110 LEU A O 1
ATOM 846 N N . VAL A 1 111 ? 5.789 -15.07 2.287 1 98.69 111 VAL A N 1
ATOM 847 C CA . VAL A 1 111 ? 5.219 -14.875 0.959 1 98.69 111 VAL A CA 1
ATOM 848 C C . VAL A 1 111 ? 6.215 -14.125 0.076 1 98.69 111 VAL A C 1
ATOM 850 O O . VAL A 1 111 ? 6.543 -14.578 -1.022 1 98.69 111 VAL A O 1
ATOM 853 N N . THR A 1 112 ? 6.707 -12.984 0.557 1 98.69 112 THR A N 1
ATOM 854 C CA . THR A 1 112 ? 7.652 -12.203 -0.233 1 98.69 112 THR A CA 1
ATOM 855 C C . THR A 1 112 ? 8.961 -12.961 -0.42 1 98.69 112 THR A C 1
ATOM 857 O O . THR A 1 112 ? 9.578 -12.891 -1.486 1 98.69 112 THR A O 1
ATOM 860 N N . THR A 1 113 ? 9.359 -13.703 0.586 1 98.38 113 THR A N 1
ATOM 861 C CA . THR A 1 113 ? 10.547 -14.539 0.48 1 98.38 113 THR A CA 1
ATOM 862 C C . THR A 1 113 ? 10.344 -15.625 -0.578 1 98.38 113 THR A C 1
ATOM 864 O O . THR A 1 113 ? 11.227 -15.844 -1.417 1 98.38 113 THR A O 1
ATOM 867 N N . GLY A 1 114 ? 9.25 -16.25 -0.517 1 98.62 114 GLY A N 1
ATOM 868 C CA . GLY A 1 114 ? 8.953 -17.312 -1.465 1 98.62 114 GLY A CA 1
ATOM 869 C C . GLY A 1 114 ? 8.891 -16.828 -2.902 1 98.62 114 GLY A C 1
ATOM 870 O O . GLY A 1 114 ? 9.422 -17.484 -3.803 1 98.62 114 GLY A O 1
ATOM 871 N N . ILE A 1 115 ? 8.266 -15.711 -3.117 1 98.75 115 ILE A N 1
ATOM 872 C CA . ILE A 1 115 ? 8.164 -15.156 -4.465 1 98.75 115 ILE A CA 1
ATOM 873 C C . ILE A 1 115 ? 9.555 -14.836 -4.996 1 98.75 115 ILE A C 1
ATOM 875 O O . ILE A 1 115 ? 9.875 -15.141 -6.148 1 98.75 115 ILE A O 1
ATOM 879 N N . ALA A 1 116 ? 10.352 -14.25 -4.141 1 98.56 116 ALA A N 1
ATOM 880 C CA . ALA A 1 116 ? 11.719 -13.922 -4.543 1 98.56 116 ALA A CA 1
ATOM 881 C C . ALA A 1 116 ? 12.492 -15.18 -4.918 1 98.56 116 ALA A C 1
ATOM 883 O O . ALA A 1 116 ? 13.164 -15.211 -5.953 1 98.56 116 ALA A O 1
ATOM 884 N N . GLU A 1 117 ? 12.414 -16.172 -4.125 1 98.19 117 GLU A N 1
ATOM 885 C CA . GLU A 1 117 ? 13.141 -17.406 -4.387 1 98.19 117 GLU A CA 1
ATOM 886 C C . GLU A 1 117 ? 12.625 -18.094 -5.648 1 98.19 117 GLU A C 1
ATOM 888 O O . GLU A 1 117 ? 13.414 -18.641 -6.43 1 98.19 117 GLU A O 1
ATOM 893 N N . ALA A 1 118 ? 11.344 -18.094 -5.809 1 98.38 118 ALA A N 1
ATOM 894 C CA . ALA A 1 118 ? 10.773 -18.656 -7.035 1 98.38 118 ALA A CA 1
ATOM 895 C C . ALA A 1 118 ? 11.344 -17.953 -8.266 1 98.38 118 ALA A C 1
ATOM 897 O O . ALA A 1 118 ? 11.68 -18.594 -9.258 1 98.38 118 ALA A O 1
ATOM 898 N N . LEU A 1 119 ? 11.422 -16.625 -8.203 1 98.19 119 LEU A N 1
ATOM 899 C CA . LEU A 1 119 ? 12 -15.844 -9.297 1 98.19 119 LEU A CA 1
ATOM 900 C C . LEU A 1 119 ? 13.461 -16.219 -9.516 1 98.19 119 LEU A C 1
ATOM 902 O O . LEU A 1 119 ? 13.891 -16.422 -10.648 1 98.19 119 LEU A O 1
ATOM 906 N N . MET A 1 120 ? 14.188 -16.297 -8.43 1 97.94 120 MET A N 1
ATOM 907 C CA . MET A 1 120 ? 15.602 -16.625 -8.508 1 97.94 120 MET A CA 1
ATOM 908 C C . MET A 1 120 ? 15.812 -18 -9.125 1 97.94 120 MET A C 1
ATOM 910 O O . MET A 1 120 ? 16.797 -18.234 -9.836 1 97.94 120 MET A O 1
ATOM 914 N N . MET A 1 121 ? 14.906 -18.906 -8.875 1 97.56 121 MET A N 1
ATOM 915 C CA . MET A 1 121 ? 14.977 -20.281 -9.383 1 97.56 121 MET A CA 1
ATOM 916 C C . MET A 1 121 ? 14.383 -20.375 -10.781 1 97.56 121 MET A C 1
ATOM 918 O O . MET A 1 121 ? 14.273 -21.469 -11.336 1 97.56 121 MET A O 1
ATOM 922 N N . ASP A 1 122 ? 13.93 -19.266 -11.312 1 97.06 122 ASP A N 1
ATOM 923 C CA . ASP A 1 122 ? 13.359 -19.156 -12.648 1 97.06 122 ASP A CA 1
ATOM 924 C C . ASP A 1 122 ? 12.156 -20.094 -12.805 1 97.06 122 ASP A C 1
ATOM 926 O O . ASP A 1 122 ? 12.023 -20.781 -13.82 1 97.06 122 ASP A O 1
ATOM 930 N N . LYS A 1 123 ? 11.367 -20.094 -11.703 1 96.38 123 LYS A N 1
ATOM 931 C CA . LYS A 1 123 ? 10.141 -20.891 -11.75 1 96.38 123 LYS A CA 1
ATOM 932 C C . LYS A 1 123 ? 9.062 -20.203 -12.578 1 96.38 123 LYS A C 1
ATOM 934 O O . LYS A 1 123 ? 9.109 -18.984 -12.773 1 96.38 123 LYS A O 1
ATOM 939 N N . GLU A 1 124 ? 8.141 -21.047 -13.117 1 96.06 124 GLU A N 1
ATOM 940 C CA . GLU A 1 124 ? 6.953 -20.484 -13.758 1 96.06 124 GLU A CA 1
ATOM 941 C C . GLU A 1 124 ? 6.012 -19.859 -12.734 1 96.06 124 GLU A C 1
ATOM 943 O O . GLU A 1 124 ? 5.535 -20.547 -11.828 1 96.06 124 GLU A O 1
ATOM 948 N N . ILE A 1 125 ? 5.742 -18.547 -12.891 1 98.5 125 ILE A N 1
ATOM 949 C CA . ILE A 1 125 ? 4.926 -17.844 -11.906 1 98.5 125 ILE A CA 1
ATOM 950 C C . ILE A 1 125 ? 3.736 -17.188 -12.602 1 98.5 125 ILE A C 1
ATOM 952 O O . ILE A 1 125 ? 3.91 -16.438 -13.578 1 98.5 125 ILE A O 1
ATOM 956 N N . ILE A 1 126 ? 2.527 -17.469 -12.156 1 98.62 126 ILE A N 1
ATOM 957 C CA . ILE A 1 126 ? 1.302 -16.797 -12.578 1 98.62 126 ILE A CA 1
ATOM 958 C C . ILE A 1 126 ? 0.73 -15.984 -11.422 1 98.62 126 ILE A C 1
ATOM 960 O O . ILE A 1 126 ? 0.561 -16.5 -10.312 1 98.62 126 ILE A O 1
ATOM 964 N N . ALA A 1 127 ? 0.457 -14.688 -11.633 1 98.88 127 ALA A N 1
ATOM 965 C CA . ALA A 1 127 ? -0.074 -13.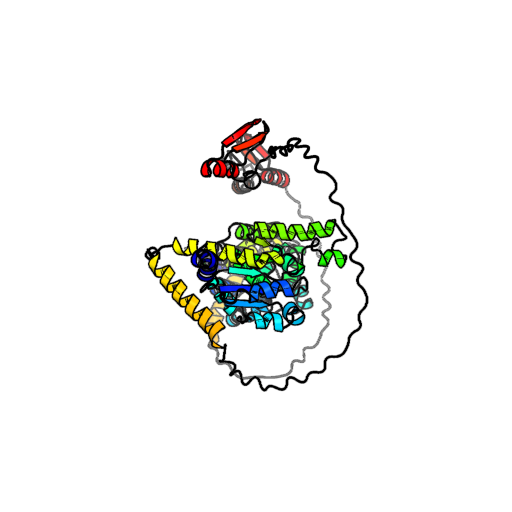82 -10.578 1 98.88 127 ALA A CA 1
ATOM 966 C C . ALA A 1 127 ? -1.342 -13.109 -11.047 1 98.88 127 ALA A C 1
ATOM 968 O O . ALA A 1 127 ? -1.43 -12.672 -12.195 1 98.88 127 ALA A O 1
ATOM 969 N N . VAL A 1 128 ? -2.295 -13.031 -10.172 1 98.81 128 VAL A N 1
ATOM 970 C CA . VAL A 1 128 ? -3.559 -12.367 -10.469 1 98.81 128 VAL A CA 1
ATOM 971 C C . VAL A 1 128 ? -3.453 -10.875 -10.141 1 98.81 128 VAL A C 1
ATOM 973 O O . VAL A 1 128 ? -2.932 -10.5 -9.086 1 98.81 128 VAL A O 1
ATOM 976 N N . THR A 1 129 ? -4.039 -10.07 -11.016 1 98.56 129 THR A N 1
ATOM 977 C CA . THR A 1 129 ? -3.844 -8.625 -10.93 1 98.56 129 THR A CA 1
ATOM 978 C C . THR A 1 129 ? -4.973 -7.973 -10.133 1 98.56 129 THR A C 1
ATOM 980 O O . THR A 1 129 ? -4.859 -6.816 -9.727 1 98.56 129 THR A O 1
ATOM 983 N N . ASP A 1 130 ? -6.016 -8.602 -9.859 1 98.06 130 ASP A N 1
ATOM 984 C CA . ASP A 1 130 ? -7.301 -8.008 -9.5 1 98.06 130 ASP A CA 1
ATOM 985 C C . ASP A 1 130 ? -7.168 -7.129 -8.258 1 98.06 130 ASP A C 1
ATOM 987 O O . ASP A 1 130 ? -7.707 -6.02 -8.219 1 98.06 130 ASP A O 1
ATOM 991 N N . SER A 1 131 ? -6.426 -7.586 -7.301 1 96.75 131 SER A N 1
ATOM 992 C CA . SER A 1 131 ? -6.387 -6.918 -6.004 1 96.75 131 SER A CA 1
ATOM 993 C C . SER A 1 131 ? -5.539 -5.648 -6.062 1 96.75 131 SER A C 1
ATOM 995 O O . SER A 1 131 ? -5.77 -4.707 -5.301 1 96.75 131 SER A O 1
ATOM 997 N N . PHE A 1 132 ? -4.574 -5.574 -6.977 1 97.81 132 PHE A N 1
ATOM 998 C CA . PHE A 1 132 ? -3.705 -4.402 -6.938 1 97.81 132 PHE A CA 1
ATOM 999 C C . PHE A 1 132 ? -3.953 -3.506 -8.141 1 97.81 132 PHE A C 1
ATOM 1001 O O . PHE A 1 132 ? -3.51 -2.355 -8.172 1 97.81 132 PHE A O 1
ATOM 1008 N N . ASP A 1 133 ? -4.656 -3.93 -9.133 1 98.06 133 ASP A N 1
ATOM 1009 C CA . ASP A 1 133 ? -4.809 -3.211 -10.391 1 98.06 133 ASP A CA 1
ATOM 1010 C C . ASP A 1 133 ? -5.801 -2.059 -10.25 1 98.06 133 ASP A C 1
ATOM 1012 O O . ASP A 1 133 ? -6.992 -2.283 -10.016 1 98.06 133 ASP A O 1
ATOM 1016 N N . PRO A 1 134 ? -5.32 -0.831 -10.484 1 97.38 134 PRO A N 1
ATOM 1017 C CA . PRO A 1 134 ? -6.223 0.315 -10.344 1 97.38 134 PRO A CA 1
ATOM 1018 C C . PRO A 1 134 ? -7.379 0.287 -11.344 1 97.38 134 PRO A C 1
ATOM 1020 O O . PRO A 1 134 ? -8.422 0.894 -11.102 1 97.38 134 PRO A O 1
ATOM 1023 N N . GLU A 1 135 ? -7.238 -0.441 -12.375 1 96 135 GLU A N 1
ATOM 1024 C CA . GLU A 1 135 ? -8.234 -0.439 -13.445 1 96 135 GLU A CA 1
ATOM 1025 C C . GLU A 1 135 ? -9.281 -1.527 -13.234 1 96 135 GLU A C 1
ATOM 1027 O O . GLU A 1 135 ? -10.266 -1.605 -13.969 1 96 135 GLU A O 1
ATOM 1032 N N . ASN A 1 136 ? -9.008 -2.379 -12.273 1 96.69 136 ASN A N 1
ATOM 1033 C CA . ASN A 1 136 ? -10.023 -3.369 -11.945 1 96.69 136 ASN A CA 1
ATOM 1034 C C . ASN A 1 136 ? -11.336 -2.707 -11.539 1 96.69 136 ASN A C 1
ATOM 1036 O O . ASN A 1 136 ? -11.344 -1.753 -10.758 1 96.69 136 ASN A O 1
ATOM 1040 N N . PRO A 1 137 ? -12.445 -3.217 -12.016 1 95.75 137 PRO A N 1
ATOM 1041 C CA . PRO A 1 137 ? -13.734 -2.578 -11.758 1 95.75 137 PRO A CA 1
ATOM 1042 C C . PRO A 1 137 ? -14.023 -2.4 -10.266 1 95.75 137 PRO A C 1
ATOM 1044 O O . PRO A 1 137 ? -14.578 -1.378 -9.859 1 95.75 137 PRO A O 1
ATOM 1047 N N . THR A 1 138 ? -13.703 -3.338 -9.477 1 95 138 THR A N 1
ATOM 1048 C CA . THR A 1 138 ? -13.938 -3.244 -8.039 1 95 138 THR A CA 1
ATOM 1049 C C . THR A 1 138 ? -13.141 -2.092 -7.434 1 95 138 THR A C 1
ATOM 1051 O O . THR A 1 138 ? -13.68 -1.296 -6.66 1 95 138 THR A O 1
ATOM 1054 N N . ASN A 1 139 ? -11.891 -1.946 -7.766 1 95.75 139 ASN A N 1
ATOM 1055 C CA . ASN A 1 139 ? -11.047 -0.865 -7.266 1 95.75 139 ASN A CA 1
ATOM 1056 C C . ASN A 1 139 ? -11.531 0.495 -7.762 1 95.75 139 ASN A C 1
ATOM 1058 O O . ASN A 1 139 ? -11.492 1.479 -7.02 1 95.75 139 ASN A O 1
ATOM 1062 N N . VAL A 1 140 ? -11.992 0.511 -9.023 1 95.94 140 VAL A N 1
ATOM 1063 C CA . VAL A 1 140 ? -12.539 1.734 -9.602 1 95.94 140 VAL A CA 1
ATOM 1064 C C . VAL A 1 140 ? -13.766 2.176 -8.812 1 95.94 140 VAL A C 1
ATOM 1066 O O . VAL A 1 140 ? -13.898 3.35 -8.461 1 95.94 140 VAL A O 1
ATOM 1069 N N . SER A 1 141 ? -14.617 1.202 -8.5 1 95.38 141 SER A N 1
ATOM 1070 C CA . SER A 1 141 ? -15.844 1.508 -7.781 1 95.38 141 SER A CA 1
ATOM 1071 C C . SER A 1 141 ? -15.555 2.035 -6.383 1 95.38 141 SER A C 1
ATOM 1073 O O . SER A 1 141 ? -16.344 2.785 -5.816 1 95.38 141 SER A O 1
ATOM 1075 N N . LEU A 1 142 ? -14.43 1.669 -5.836 1 93.06 142 LEU A N 1
ATOM 1076 C CA . LEU A 1 142 ? -14.047 2.098 -4.496 1 93.06 142 LEU A CA 1
ATOM 1077 C C . LEU A 1 142 ? -13.305 3.428 -4.547 1 93.06 142 LEU A C 1
ATOM 1079 O O . LEU A 1 142 ? -12.914 3.967 -3.506 1 93.06 142 LEU A O 1
ATOM 1083 N N . GLY A 1 143 ? -13.047 3.977 -5.734 1 94.25 143 GLY A N 1
ATOM 1084 C CA . GLY A 1 143 ? -12.391 5.266 -5.895 1 94.25 143 GLY A CA 1
ATOM 1085 C C . GLY A 1 143 ? -10.891 5.199 -5.707 1 94.25 143 GLY A C 1
ATOM 1086 O O . GLY A 1 143 ? -10.25 6.203 -5.391 1 94.25 143 GLY A O 1
ATOM 1087 N N . LEU A 1 144 ? -10.367 3.988 -5.902 1 95.75 144 LEU A N 1
ATOM 1088 C CA . LEU A 1 144 ? -8.945 3.807 -5.617 1 95.75 144 LEU A CA 1
ATOM 1089 C C . LEU A 1 144 ? -8.109 4.047 -6.871 1 95.75 144 LEU A C 1
ATOM 1091 O O . LEU A 1 144 ? -6.918 3.723 -6.898 1 95.75 144 LEU A O 1
ATOM 1095 N N . ASN A 1 145 ? -8.758 4.59 -7.879 1 96.94 145 ASN A N 1
ATOM 1096 C CA . ASN A 1 145 ? -8.055 4.824 -9.133 1 96.94 145 ASN A CA 1
ATOM 1097 C C . ASN A 1 145 ? -8.086 6.301 -9.523 1 96.94 145 ASN A C 1
ATOM 1099 O O . ASN A 1 145 ? -7.824 6.645 -10.68 1 96.94 145 ASN A O 1
ATOM 1103 N N . LYS A 1 146 ? -8.383 7.184 -8.625 1 97.06 146 LYS A N 1
ATOM 1104 C CA . LYS A 1 146 ? -8.648 8.586 -8.938 1 97.06 146 LYS A CA 1
ATOM 1105 C C . LYS A 1 146 ? -7.352 9.344 -9.219 1 97.06 146 LYS A C 1
ATOM 1107 O O . LYS A 1 146 ? -7.355 10.352 -9.914 1 97.06 146 LYS A O 1
ATOM 1112 N N . ASN A 1 147 ? -6.266 8.914 -8.688 1 97.75 147 ASN A N 1
ATOM 1113 C CA . ASN A 1 147 ? -4.965 9.555 -8.867 1 97.75 147 ASN A CA 1
ATOM 1114 C C . ASN A 1 147 ? -4.172 8.906 -9.992 1 97.75 147 ASN A C 1
ATOM 1116 O O . ASN A 1 147 ? -3.613 7.82 -9.828 1 97.75 147 ASN A O 1
ATOM 1120 N N . LYS A 1 148 ? -4.07 9.562 -11.078 1 97.38 148 LYS A N 1
ATOM 1121 C CA . LYS A 1 148 ? -3.438 9.016 -12.273 1 97.38 148 LYS A CA 1
ATOM 1122 C C . LYS A 1 148 ? -1.958 8.734 -12.031 1 97.38 148 LYS A C 1
ATOM 1124 O O . LYS A 1 148 ? -1.427 7.73 -12.516 1 97.38 148 LYS A O 1
ATOM 1129 N N . ALA A 1 149 ? -1.334 9.602 -11.352 1 97.5 149 ALA A N 1
ATOM 1130 C CA . ALA A 1 149 ? 0.087 9.414 -11.07 1 97.5 149 ALA A CA 1
ATOM 1131 C C . ALA A 1 149 ? 0.32 8.164 -10.227 1 97.5 149 ALA A C 1
ATOM 1133 O O . ALA A 1 149 ? 1.242 7.395 -10.492 1 97.5 149 ALA A O 1
ATOM 1134 N N . TYR A 1 150 ? -0.527 7.965 -9.289 1 97.81 150 TYR A N 1
ATOM 1135 C CA . TYR A 1 150 ? -0.382 6.797 -8.43 1 97.81 150 TYR A CA 1
ATOM 1136 C C . TYR A 1 150 ? -0.71 5.516 -9.188 1 97.81 150 TYR A C 1
ATOM 1138 O O . TYR A 1 150 ? -0.09 4.473 -8.953 1 97.81 150 TYR A O 1
ATOM 1146 N N . ASN A 1 151 ? -1.717 5.586 -10.094 1 98.31 151 ASN A N 1
ATOM 1147 C CA . ASN A 1 151 ? -2.02 4.438 -10.938 1 98.31 151 ASN A CA 1
ATOM 1148 C C . ASN A 1 151 ? -0.801 4.004 -11.75 1 98.31 151 ASN A C 1
ATOM 1150 O O . ASN A 1 151 ? -0.466 2.818 -11.789 1 98.31 151 ASN A O 1
ATOM 1154 N N . LYS A 1 152 ? -0.187 4.953 -12.328 1 98 152 LYS A N 1
ATOM 1155 C CA . LYS A 1 152 ? 1.013 4.668 -13.117 1 98 152 LYS A CA 1
ATOM 1156 C C . LYS A 1 152 ? 2.117 4.086 -12.234 1 98 152 LYS A C 1
ATOM 1158 O O . LYS A 1 152 ? 2.824 3.164 -12.648 1 98 152 LYS A O 1
ATOM 1163 N N . PHE A 1 153 ? 2.197 4.633 -11.07 1 96.88 153 PHE A N 1
ATOM 1164 C CA . PHE A 1 153 ? 3.16 4.191 -10.07 1 96.88 153 PHE A CA 1
ATOM 1165 C C . PHE A 1 153 ? 2.992 2.705 -9.781 1 96.88 153 PHE A C 1
ATOM 1167 O O . PHE A 1 153 ? 3.965 1.946 -9.812 1 96.88 153 PHE A O 1
ATOM 1174 N N . ILE A 1 154 ? 1.831 2.207 -9.57 1 97.56 154 ILE A N 1
ATOM 1175 C CA . ILE A 1 154 ? 1.509 0.813 -9.289 1 97.56 154 ILE A CA 1
ATOM 1176 C C . ILE A 1 154 ? 1.746 -0.036 -10.531 1 97.56 154 ILE A C 1
ATOM 1178 O O . ILE A 1 154 ? 2.338 -1.115 -10.453 1 97.56 154 ILE A O 1
ATOM 1182 N N . LEU A 1 155 ? 1.327 0.41 -11.656 1 98.06 155 LEU A N 1
ATOM 1183 C CA . LEU A 1 155 ? 1.454 -0.336 -12.906 1 98.06 155 LEU A CA 1
ATOM 1184 C C . LEU A 1 155 ? 2.92 -0.496 -13.297 1 98.06 155 LEU A C 1
ATOM 1186 O O . LEU A 1 155 ? 3.297 -1.498 -13.906 1 98.06 155 LEU A O 1
ATOM 1190 N N . ASN A 1 156 ? 3.746 0.484 -12.898 1 98.19 156 ASN A N 1
ATOM 1191 C CA . ASN A 1 156 ? 5.18 0.345 -13.125 1 98.19 156 ASN A CA 1
ATOM 1192 C C . ASN A 1 156 ? 5.754 -0.849 -12.367 1 98.19 156 ASN A C 1
ATOM 1194 O O . ASN A 1 156 ? 6.66 -1.524 -12.867 1 98.19 156 ASN A O 1
ATOM 1198 N N . TYR A 1 157 ? 5.273 -1.055 -11.188 1 98.38 157 TYR A N 1
ATOM 1199 C CA . TYR A 1 157 ? 5.73 -2.209 -10.422 1 98.38 157 TYR A CA 1
ATOM 1200 C C . TYR A 1 157 ? 5.293 -3.51 -11.086 1 98.38 157 TYR A C 1
ATOM 1202 O O . TYR A 1 157 ? 6.039 -4.492 -11.086 1 98.38 157 TYR A O 1
ATOM 1210 N N . LYS A 1 158 ? 4.094 -3.549 -11.586 1 98.5 158 LYS A N 1
ATOM 1211 C CA . LYS A 1 158 ? 3.65 -4.695 -12.375 1 98.5 158 LYS A CA 1
ATOM 1212 C C . LYS A 1 158 ? 4.605 -4.969 -13.539 1 98.5 158 LYS A C 1
ATOM 1214 O O . LYS A 1 158 ? 5.012 -6.109 -13.758 1 98.5 158 LYS A O 1
ATOM 1219 N N . ASP A 1 159 ? 4.984 -3.891 -14.219 1 98.56 159 ASP A N 1
ATOM 1220 C CA . ASP A 1 159 ? 5.895 -4.012 -15.359 1 98.56 159 ASP A CA 1
ATOM 1221 C C . ASP A 1 159 ? 7.258 -4.539 -14.914 1 98.56 159 ASP A C 1
ATOM 1223 O O . ASP A 1 159 ? 7.844 -5.395 -15.578 1 98.56 159 ASP A O 1
ATOM 1227 N N . THR A 1 160 ? 7.699 -4.02 -13.836 1 98.5 160 THR A N 1
ATOM 1228 C CA . THR A 1 160 ? 8.977 -4.473 -13.289 1 98.5 160 THR A CA 1
ATOM 1229 C C . THR A 1 160 ? 8.953 -5.973 -13.023 1 98.5 160 THR A C 1
ATOM 1231 O O . THR A 1 160 ? 9.836 -6.707 -13.477 1 98.5 160 THR A O 1
ATOM 1234 N N . LEU A 1 161 ? 7.953 -6.434 -12.391 1 98.69 161 LEU A N 1
ATOM 1235 C CA . LEU A 1 161 ? 7.871 -7.844 -12.023 1 98.69 161 LEU A CA 1
ATOM 1236 C C . LEU A 1 161 ? 7.625 -8.711 -13.25 1 98.69 161 LEU A C 1
ATOM 1238 O O . LEU A 1 161 ? 8.102 -9.844 -13.32 1 98.69 161 LEU A O 1
ATOM 1242 N N . SER A 1 162 ? 6.883 -8.203 -14.195 1 98.62 162 SER A N 1
ATOM 1243 C CA . SER A 1 162 ? 6.73 -8.898 -15.469 1 98.62 162 SER A CA 1
ATOM 1244 C C . SER A 1 162 ? 8.078 -9.102 -16.156 1 98.62 162 SER A C 1
ATOM 1246 O O . SER A 1 162 ? 8.359 -10.18 -16.672 1 98.62 162 SER A O 1
ATOM 1248 N N . SER A 1 163 ? 8.891 -8.07 -16.078 1 98.38 163 SER A N 1
ATOM 1249 C CA . SER A 1 163 ? 10.211 -8.148 -16.688 1 98.38 163 SER A CA 1
ATOM 1250 C C . SER A 1 163 ? 11.109 -9.141 -15.961 1 98.38 163 SER A C 1
ATOM 1252 O O . SER A 1 163 ? 12.086 -9.633 -16.516 1 98.38 163 SER A O 1
ATOM 1254 N N . LEU A 1 164 ? 10.75 -9.414 -14.766 1 98.25 164 LEU A N 1
ATOM 1255 C CA . LEU A 1 164 ? 11.523 -10.367 -13.969 1 98.25 164 LEU A CA 1
ATOM 1256 C C . LEU A 1 164 ? 11 -11.789 -14.156 1 98.25 164 LEU A C 1
ATOM 1258 O O . LEU A 1 164 ? 11.578 -12.742 -13.633 1 98.25 164 LEU A O 1
ATOM 1262 N N . GLY A 1 165 ? 9.828 -11.938 -14.852 1 97.81 165 GLY A N 1
ATOM 1263 C CA . GLY A 1 165 ? 9.43 -13.281 -15.227 1 97.81 165 GLY A CA 1
ATOM 1264 C C . GLY A 1 165 ? 8.047 -13.648 -14.719 1 97.81 165 GLY A C 1
ATOM 1265 O O . GLY A 1 165 ? 7.586 -14.773 -14.93 1 97.81 165 GLY A O 1
ATOM 1266 N N . ILE A 1 166 ? 7.352 -12.734 -14.07 1 98.62 166 ILE A N 1
ATOM 1267 C CA . ILE A 1 166 ? 6.012 -13.047 -13.586 1 98.62 166 ILE A CA 1
ATOM 1268 C C . ILE A 1 166 ? 4.992 -12.828 -14.695 1 98.62 166 ILE A C 1
ATOM 1270 O O . ILE A 1 166 ? 5.008 -11.797 -15.367 1 98.62 166 ILE A O 1
ATOM 1274 N N . ASN A 1 167 ? 4.152 -13.844 -14.922 1 98.38 167 ASN A N 1
ATOM 1275 C CA . ASN A 1 167 ? 3.037 -13.742 -15.852 1 98.38 167 ASN A CA 1
ATOM 1276 C C . ASN A 1 167 ? 1.764 -13.266 -15.156 1 98.38 167 ASN A C 1
ATOM 1278 O O . ASN A 1 167 ? 1.151 -14.016 -14.398 1 98.38 167 ASN A O 1
ATOM 1282 N N . PHE A 1 168 ? 1.335 -12.062 -15.477 1 98.75 168 PHE A N 1
ATOM 1283 C CA . PHE A 1 168 ? 0.164 -11.484 -14.828 1 98.75 168 PHE A CA 1
ATOM 1284 C C . PHE A 1 168 ? -1.098 -11.766 -15.633 1 98.75 168 PHE A C 1
ATOM 1286 O O . PHE A 1 168 ? -1.094 -11.656 -16.859 1 98.75 168 PHE A O 1
ATOM 1293 N N . VAL A 1 169 ? -2.18 -12.141 -14.898 1 98.31 169 VAL A N 1
ATOM 1294 C CA . VAL A 1 169 ? -3.467 -12.398 -15.539 1 98.31 169 VAL A CA 1
ATOM 1295 C C . VAL A 1 169 ? -4.594 -11.82 -14.68 1 98.31 169 VAL A C 1
ATOM 1297 O O . VAL A 1 169 ? -4.422 -11.617 -13.477 1 98.31 169 VAL A O 1
ATOM 1300 N N . GLU A 1 170 ? -5.738 -11.586 -15.281 1 97.56 170 GLU A N 1
ATOM 1301 C CA . GLU A 1 170 ? -6.938 -11.25 -14.516 1 97.56 170 GLU A CA 1
ATOM 1302 C C . GLU A 1 170 ? -7.52 -12.484 -13.828 1 97.56 170 GLU A C 1
ATOM 1304 O O . GLU A 1 170 ? -7.324 -13.609 -14.289 1 97.56 170 GLU A O 1
ATOM 1309 N N . GLY A 1 171 ? -8.234 -12.227 -12.758 1 97.12 171 GLY A N 1
ATOM 1310 C CA . GLY A 1 171 ? -8.812 -13.312 -11.977 1 97.12 171 GLY A CA 1
ATOM 1311 C C . GLY A 1 171 ? -9.656 -14.258 -12.812 1 97.12 171 GLY A C 1
ATOM 1312 O O . GLY A 1 171 ? -9.586 -15.477 -12.633 1 97.12 171 GLY A O 1
ATOM 1313 N N . ASN A 1 172 ? -10.375 -13.75 -13.734 1 94.69 172 ASN A N 1
ATOM 1314 C CA . ASN A 1 172 ? -11.281 -14.547 -14.555 1 94.69 172 ASN A CA 1
ATOM 1315 C C . ASN A 1 172 ? -10.516 -15.422 -15.539 1 94.69 172 ASN A C 1
ATOM 1317 O O . ASN A 1 172 ? -11.086 -16.359 -16.109 1 94.69 172 ASN A O 1
ATOM 1321 N N . ASN A 1 173 ? -9.273 -15.234 -15.719 1 96.75 173 ASN A N 1
ATOM 1322 C CA . ASN A 1 173 ? -8.461 -16 -16.656 1 96.75 173 ASN A CA 1
ATOM 1323 C C . ASN A 1 173 ? -7.484 -16.922 -15.938 1 96.75 173 ASN A C 1
ATOM 1325 O O . ASN A 1 173 ? -6.621 -17.531 -16.562 1 96.75 173 ASN A O 1
ATOM 1329 N N . LEU A 1 174 ? -7.562 -16.984 -14.664 1 97.5 174 LEU A N 1
ATOM 1330 C CA . LEU A 1 174 ? -6.602 -17.734 -13.859 1 97.5 174 LEU A CA 1
ATOM 1331 C C . LEU A 1 174 ? -6.621 -19.219 -14.234 1 97.5 174 LEU A C 1
ATOM 1333 O O . LEU A 1 174 ? -5.57 -19.812 -14.469 1 97.5 174 LEU A O 1
ATOM 1337 N N . LYS A 1 175 ? -7.793 -19.828 -14.312 1 94.88 175 LYS A N 1
ATOM 1338 C CA . LYS A 1 175 ? -7.93 -21.25 -14.633 1 94.88 175 LYS A CA 1
ATOM 1339 C C . LYS A 1 175 ? -7.289 -21.578 -15.977 1 94.88 175 LYS A C 1
ATOM 1341 O O . LYS A 1 175 ? -6.496 -22.516 -16.078 1 94.88 175 LYS A O 1
ATOM 1346 N N . LYS A 1 176 ? -7.652 -20.812 -16.922 1 94.06 176 LYS A N 1
ATOM 1347 C CA . LYS A 1 176 ? -7.117 -21.016 -18.25 1 94.06 176 LYS A CA 1
ATOM 1348 C C . LYS A 1 176 ? -5.598 -20.906 -18.266 1 94.06 176 LYS A C 1
ATOM 1350 O O . LYS A 1 176 ? -4.91 -21.688 -18.922 1 94.06 176 LYS A O 1
ATOM 1355 N N . ALA A 1 177 ? -5.082 -19.938 -17.562 1 95.5 177 ALA A N 1
ATOM 1356 C CA . ALA A 1 177 ? -3.639 -19.703 -17.5 1 95.5 177 ALA A CA 1
ATOM 1357 C C . ALA A 1 177 ? -2.918 -20.906 -16.891 1 95.5 177 ALA A C 1
ATOM 1359 O O . ALA A 1 177 ? -1.869 -21.328 -17.375 1 95.5 177 ALA A O 1
ATOM 1360 N N . ILE A 1 178 ? -3.484 -21.438 -15.828 1 94.44 178 ILE A N 1
ATOM 1361 C CA . ILE A 1 178 ? -2.873 -22.578 -15.156 1 94.44 178 ILE A CA 1
ATOM 1362 C C . ILE A 1 178 ? -2.916 -23.797 -16.062 1 94.44 178 ILE A C 1
ATOM 1364 O O . ILE A 1 178 ? -1.919 -24.516 -16.203 1 94.44 178 ILE A O 1
ATOM 1368 N N . GLU A 1 179 ? -4.027 -24.016 -16.719 1 89.69 179 GLU A N 1
ATOM 1369 C CA . GLU A 1 179 ? -4.18 -25.141 -17.625 1 89.69 179 GLU A CA 1
ATOM 1370 C C . GLU A 1 179 ? -3.162 -25.094 -18.75 1 89.69 179 GLU A C 1
ATOM 1372 O O . GLU A 1 179 ? -2.57 -26.109 -19.109 1 89.69 179 GLU A O 1
ATOM 1377 N N . GLU A 1 180 ? -3 -23.969 -19.219 1 89.25 180 GLU A N 1
ATOM 1378 C CA . GLU A 1 180 ? -2.051 -23.797 -20.312 1 89.25 180 GLU A CA 1
ATOM 1379 C C . GLU A 1 180 ? -0.623 -24.078 -19.859 1 89.25 180 GLU A C 1
ATOM 1381 O O . GLU A 1 180 ? 0.156 -24.688 -20.594 1 89.25 180 GLU A O 1
ATOM 1386 N N . LYS A 1 181 ? -0.322 -23.656 -18.688 1 88.75 181 LYS A N 1
ATOM 1387 C CA . LYS A 1 181 ? 1.029 -23.844 -18.188 1 88.75 181 LYS A CA 1
ATOM 1388 C C . LYS A 1 181 ? 1.276 -25.312 -17.828 1 88.75 181 LYS A C 1
ATOM 1390 O O . LYS A 1 181 ? 2.383 -25.828 -18.031 1 88.75 181 LYS A O 1
ATOM 1395 N N . CYS A 1 182 ? 0.303 -26.016 -17.391 1 85.62 182 CYS A N 1
ATOM 1396 C CA . CYS A 1 182 ? 0.436 -27.422 -17.047 1 85.62 182 CYS A CA 1
ATOM 1397 C C . CYS A 1 182 ? 0.681 -28.266 -18.297 1 85.62 182 CYS A C 1
ATOM 1399 O O . CYS A 1 182 ? 1.409 -29.25 -18.25 1 85.62 182 CYS A O 1
ATOM 1401 N N . VAL A 1 183 ? 0.083 -27.844 -19.406 1 78.25 183 VAL A N 1
ATOM 1402 C CA . VAL A 1 183 ? 0.318 -28.516 -20.672 1 78.25 183 VAL A CA 1
ATOM 1403 C C . VAL A 1 183 ? 1.777 -28.344 -21.094 1 78.25 183 VAL A C 1
ATOM 1405 O O . VAL A 1 183 ? 2.424 -29.312 -21.516 1 78.25 183 VAL A O 1
ATOM 1408 N N . LEU A 1 184 ? 2.283 -27.219 -20.859 1 72.88 184 LEU A N 1
ATOM 1409 C CA . LEU A 1 184 ? 3.637 -26.875 -21.297 1 72.88 184 LEU A CA 1
ATOM 1410 C C . LEU A 1 184 ? 4.672 -27.594 -20.422 1 72.88 184 LEU A C 1
ATOM 1412 O O . LEU A 1 184 ? 5.719 -28.016 -20.922 1 72.88 184 LEU A O 1
ATOM 1416 N N . ILE A 1 185 ? 4.434 -27.703 -19.203 1 73.69 185 ILE A N 1
ATOM 1417 C CA . ILE A 1 185 ? 5.359 -28.312 -18.25 1 73.69 185 ILE A CA 1
ATOM 1418 C C . ILE A 1 185 ? 5.504 -29.812 -18.578 1 73.69 185 ILE A C 1
ATOM 1420 O O . ILE A 1 185 ? 6.594 -30.359 -18.453 1 73.69 185 ILE A O 1
ATOM 1424 N N . ASN A 1 186 ? 4.473 -30.438 -19.031 1 67.19 186 ASN A N 1
ATOM 1425 C CA . ASN A 1 186 ? 4.547 -31.844 -19.438 1 67.19 186 ASN A CA 1
ATOM 1426 C C . ASN A 1 186 ? 5.441 -32 -20.656 1 67.19 186 ASN A C 1
ATOM 1428 O O . ASN A 1 186 ? 6.184 -33 -20.75 1 67.19 186 ASN A O 1
ATOM 1432 N N . HIS A 1 187 ? 5.324 -30.984 -21.469 1 58.56 187 HIS A N 1
ATOM 1433 C CA . HIS A 1 187 ? 6.125 -31.078 -22.688 1 58.56 187 HIS A CA 1
ATOM 1434 C C . HIS A 1 187 ? 7.605 -30.875 -22.391 1 58.56 187 HIS A C 1
ATOM 1436 O O . HIS A 1 187 ? 8.469 -31.484 -23.031 1 58.56 187 HIS A O 1
ATOM 1442 N N . ARG A 1 188 ? 7.902 -30 -21.469 1 52.41 188 ARG A N 1
ATOM 1443 C CA . ARG A 1 188 ? 9.297 -29.766 -21.109 1 52.41 188 ARG A CA 1
ATOM 1444 C C . ARG A 1 188 ? 9.883 -30.984 -20.391 1 52.41 188 ARG A C 1
ATOM 1446 O O . ARG A 1 188 ? 11.055 -31.312 -20.562 1 52.41 188 ARG A O 1
ATOM 1453 N N . THR A 1 189 ? 9.078 -31.547 -19.469 1 48.09 189 THR A N 1
ATOM 1454 C CA . THR A 1 189 ? 9.547 -32.719 -18.766 1 48.09 189 THR A CA 1
ATOM 1455 C C . THR A 1 189 ? 9.727 -33.906 -19.75 1 48.09 189 THR A C 1
ATOM 1457 O O . THR A 1 189 ? 10.633 -34.719 -19.578 1 48.09 189 THR A O 1
ATOM 1460 N N . VAL A 1 190 ? 8.844 -33.969 -20.844 1 41.5 190 VAL A N 1
ATOM 1461 C CA . VAL A 1 190 ? 9.031 -35.031 -21.828 1 41.5 190 VAL A CA 1
ATOM 1462 C C . VAL A 1 190 ? 10.336 -34.781 -22.578 1 41.5 190 VAL A C 1
ATOM 1464 O O . VAL A 1 190 ? 10.93 -35.719 -23.109 1 41.5 190 VAL A O 1
ATOM 1467 N N . HIS A 1 191 ? 10.547 -33.5 -22.938 1 39.03 191 HIS A N 1
ATOM 1468 C CA . HIS A 1 191 ? 11.734 -33.344 -23.766 1 39.03 191 HIS A CA 1
ATOM 1469 C C . HIS A 1 191 ? 13.008 -33.469 -22.922 1 39.03 191 HIS A C 1
ATOM 1471 O O . HIS A 1 191 ? 14.117 -33.438 -23.469 1 39.03 191 HIS A O 1
ATOM 1477 N N . GLY A 1 192 ? 13.109 -33.188 -21.609 1 36.16 192 GLY A N 1
ATOM 1478 C CA . GLY A 1 192 ? 14.406 -33.469 -21.016 1 36.16 192 GLY A CA 1
ATOM 1479 C C . GLY A 1 192 ? 14.812 -34.938 -21.141 1 36.16 192 GLY A C 1
ATOM 1480 O O . GLY A 1 192 ? 15.406 -35.344 -22.141 1 36.16 192 GLY A O 1
ATOM 1481 N N . GLU A 1 193 ? 15.312 -35.719 -19.969 1 36.91 193 GLU A N 1
ATOM 1482 C CA . GLU A 1 193 ? 16.141 -36.938 -20.125 1 36.91 193 GLU A CA 1
ATOM 1483 C C . GLU A 1 193 ? 15.375 -38.031 -20.859 1 36.91 193 GLU A C 1
ATOM 1485 O O . GLU A 1 193 ? 15.914 -38.688 -21.734 1 36.91 193 GLU A O 1
ATOM 1490 N N . GLU A 1 194 ? 14.492 -38.906 -20.078 1 35.12 194 GLU A N 1
ATOM 1491 C CA . GLU A 1 194 ? 14.242 -40.281 -20.531 1 35.12 194 GLU A CA 1
ATOM 1492 C C . GLU A 1 194 ? 13.297 -40.312 -21.719 1 35.12 194 GLU A C 1
ATOM 1494 O O . GLU A 1 194 ? 12.273 -39.625 -21.734 1 35.12 194 GLU A O 1
ATOM 1499 N N . LYS A 1 195 ? 13.727 -40.656 -22.922 1 37.16 195 LYS A N 1
ATOM 1500 C CA . LYS A 1 195 ? 13.141 -41.312 -24.078 1 37.16 195 LYS A CA 1
ATOM 1501 C C . LYS A 1 195 ? 11.867 -42.094 -23.703 1 37.16 195 LYS A C 1
ATOM 1503 O O . LYS A 1 195 ? 11.898 -43.281 -23.5 1 37.16 195 LYS A O 1
ATOM 1508 N N . SER A 1 196 ? 11.156 -41.688 -22.625 1 34.66 196 SER A N 1
ATOM 1509 C CA . SER A 1 196 ? 9.977 -42.531 -22.453 1 34.66 196 SER A CA 1
ATOM 1510 C C . SER A 1 196 ? 9.148 -42.594 -23.719 1 34.66 196 SER A C 1
ATOM 1512 O O . SER A 1 196 ? 9.109 -41.656 -24.5 1 34.66 196 SER A O 1
ATOM 1514 N N . GLU A 1 197 ? 8.82 -43.844 -24.141 1 34.31 197 GLU A N 1
ATOM 1515 C CA . GLU A 1 197 ? 8.047 -44.344 -25.281 1 34.31 197 GLU A CA 1
ATOM 1516 C C . GLU A 1 197 ? 6.832 -43.469 -25.547 1 34.31 197 GLU A C 1
ATOM 1518 O O . GLU A 1 197 ? 6.219 -42.938 -24.625 1 34.31 197 GLU A O 1
ATOM 1523 N N . PRO A 1 198 ? 6.652 -42.938 -26.766 1 33.97 198 PRO A N 1
ATOM 1524 C CA . PRO A 1 198 ? 5.398 -42.312 -27.203 1 33.97 198 PRO A CA 1
ATOM 1525 C C . PRO A 1 198 ? 4.172 -42.906 -26.531 1 33.97 198 PRO A C 1
ATOM 1527 O O . PRO A 1 198 ? 4.051 -44.156 -26.453 1 33.97 198 PRO A O 1
ATOM 1530 N N . VAL A 1 199 ? 3.605 -42.406 -25.453 1 36.19 199 VAL A N 1
ATOM 1531 C CA . VAL A 1 199 ? 2.307 -42.906 -25 1 36.19 199 VAL A CA 1
ATOM 1532 C C . VAL A 1 199 ? 1.485 -43.375 -26.188 1 36.19 199 VAL A C 1
ATOM 1534 O O . VAL A 1 199 ? 1.121 -42.594 -27.062 1 36.19 199 VAL A O 1
ATOM 1537 N N . ASN A 1 200 ? 1.809 -44.594 -26.734 1 36 200 ASN A N 1
ATOM 1538 C CA . ASN A 1 200 ? 1.003 -45.219 -27.766 1 36 200 ASN A CA 1
ATOM 1539 C C . ASN A 1 200 ? -0.488 -45 -27.547 1 36 200 ASN A C 1
ATOM 1541 O O . ASN A 1 200 ? -0.942 -44.906 -26.391 1 36 200 ASN A O 1
ATOM 1545 N N . LYS A 1 201 ? -1.327 -44.594 -28.516 1 39.34 201 LYS A N 1
ATOM 1546 C CA . LYS A 1 201 ? -2.775 -44.469 -28.641 1 39.34 201 LYS A CA 1
ATOM 1547 C C . LYS A 1 201 ? -3.504 -45.438 -27.734 1 39.34 201 LYS A C 1
ATOM 1549 O O . LYS A 1 201 ? -4.668 -45.219 -27.391 1 39.34 201 LYS A O 1
ATOM 1554 N N . GLU A 1 202 ? -2.896 -46.625 -27.5 1 41.09 202 GLU A N 1
ATOM 1555 C CA . GLU A 1 202 ? -3.568 -47.688 -26.75 1 41.09 202 GLU A CA 1
ATOM 1556 C C . GLU A 1 202 ? -3.572 -47.375 -25.266 1 41.09 202 GLU A C 1
ATOM 1558 O O . GLU A 1 202 ? -4.539 -47.719 -24.562 1 41.09 202 GLU A O 1
ATOM 1563 N N . ASN A 1 203 ? -2.533 -46.812 -24.719 1 43.5 203 ASN A N 1
ATOM 1564 C CA . ASN A 1 203 ? -2.48 -46.594 -23.266 1 43.5 203 ASN A CA 1
ATOM 1565 C C . ASN A 1 203 ? -3.301 -45.406 -22.844 1 43.5 203 ASN A C 1
ATOM 1567 O O . ASN A 1 203 ? -3.557 -45.219 -21.641 1 43.5 203 ASN A O 1
ATOM 1571 N N . MET A 1 204 ? -3.496 -44.5 -23.703 1 42.38 204 MET A N 1
ATOM 1572 C CA . MET A 1 204 ? -4.441 -43.438 -23.406 1 42.38 204 MET A CA 1
ATOM 1573 C C . MET A 1 204 ? -5.852 -43.969 -23.219 1 42.38 204 MET A C 1
ATOM 1575 O O . MET A 1 204 ? -6.664 -43.375 -22.5 1 42.38 204 MET A O 1
ATOM 1579 N N . GLU A 1 205 ? -6.238 -44.969 -24.016 1 43.75 205 GLU A N 1
ATOM 1580 C CA . GLU A 1 205 ? -7.535 -45.625 -23.844 1 43.75 205 GLU A CA 1
ATOM 1581 C C . GLU A 1 205 ? -7.648 -46.281 -22.469 1 43.75 205 GLU A C 1
ATOM 1583 O O . GLU A 1 205 ? -8.711 -46.219 -21.844 1 43.75 205 GLU A O 1
ATOM 1588 N N . ASP A 1 206 ? -6.609 -46.875 -22.016 1 47.88 206 ASP A N 1
ATOM 1589 C CA . ASP A 1 206 ? -6.664 -47.531 -20.719 1 47.88 206 ASP A CA 1
ATOM 1590 C C . ASP A 1 206 ? -6.695 -46.5 -19.578 1 47.88 206 ASP A C 1
ATOM 1592 O O . ASP A 1 206 ? -7.398 -46.688 -18.594 1 47.88 206 ASP A O 1
ATOM 1596 N N . LEU A 1 207 ? -5.938 -45.438 -19.75 1 44.66 207 LEU A N 1
ATOM 1597 C CA . LEU A 1 207 ? -5.965 -44.375 -18.734 1 44.66 207 LEU A CA 1
ATOM 1598 C C . LEU A 1 207 ? -7.312 -43.656 -18.719 1 44.66 207 LEU A C 1
ATOM 1600 O O . LEU A 1 207 ? -7.859 -43.375 -17.656 1 44.66 207 LEU A O 1
ATOM 1604 N N . ILE A 1 208 ? -7.887 -43.469 -19.875 1 46.88 208 ILE A N 1
ATOM 1605 C CA . ILE A 1 208 ? -9.242 -42.938 -19.953 1 46.88 208 ILE A CA 1
ATOM 1606 C C . ILE A 1 208 ? -10.227 -43.906 -19.344 1 46.88 208 ILE A C 1
ATOM 1608 O O . ILE A 1 208 ? -11.117 -43.531 -18.578 1 46.88 208 ILE A O 1
ATOM 1612 N N . SER A 1 209 ? -10.023 -45.125 -19.625 1 48.62 209 SER A N 1
ATOM 1613 C CA . SER A 1 209 ? -10.906 -46.125 -19.031 1 48.62 209 SER A CA 1
ATOM 1614 C C . SER A 1 209 ? -10.766 -46.188 -17.516 1 48.62 209 SER A C 1
ATOM 1616 O O . SER A 1 209 ? -11.758 -46.312 -16.797 1 48.62 209 SER A O 1
ATOM 1618 N N . ALA A 1 210 ? -9.57 -46 -17.031 1 46.72 210 ALA A N 1
ATOM 1619 C CA . ALA A 1 210 ? -9.367 -46.062 -15.578 1 46.72 210 ALA A CA 1
ATOM 1620 C C . ALA A 1 210 ? -9.906 -44.812 -14.906 1 46.72 210 ALA A C 1
ATOM 1622 O O . ALA A 1 210 ? -10.516 -44.875 -13.836 1 46.72 210 ALA A O 1
ATOM 1623 N N . ILE A 1 211 ? -9.734 -43.688 -15.477 1 46.38 211 ILE A N 1
ATOM 1624 C CA . ILE A 1 211 ? -10.211 -42.438 -14.914 1 46.38 211 ILE A CA 1
ATOM 1625 C C . ILE A 1 211 ? -11.734 -42.375 -15.031 1 46.38 211 ILE A C 1
ATOM 1627 O O . ILE A 1 211 ? -12.414 -41.938 -14.094 1 46.38 211 ILE A O 1
ATOM 1631 N N . VAL A 1 212 ? -12.312 -42.781 -16.125 1 44.59 212 VAL A N 1
ATOM 1632 C CA . VAL A 1 212 ? -13.766 -42.844 -16.25 1 44.59 212 VAL A CA 1
ATOM 1633 C C . VAL A 1 212 ? -14.336 -43.844 -15.234 1 44.59 212 VAL A C 1
ATOM 1635 O O . VAL A 1 212 ? -15.367 -43.562 -14.617 1 44.59 212 VAL A O 1
ATOM 1638 N N . GLU A 1 213 ? -13.656 -44.906 -15.047 1 44.25 213 GLU A N 1
ATOM 1639 C CA . GLU A 1 213 ? -14.148 -45.875 -14.062 1 44.25 213 GLU A CA 1
ATOM 1640 C C . GLU A 1 213 ? -14.062 -45.281 -12.648 1 44.25 213 GLU A C 1
ATOM 1642 O O . GLU A 1 213 ? -14.969 -45.5 -11.836 1 44.25 213 GLU A O 1
ATOM 1647 N N . LYS A 1 214 ? -12.961 -44.625 -12.336 1 42 214 LYS A N 1
ATOM 1648 C CA . LYS A 1 214 ? -12.844 -44.094 -10.984 1 42 214 LYS A CA 1
ATOM 1649 C C . LYS A 1 214 ? -13.797 -42.906 -10.781 1 42 214 LYS A C 1
ATOM 1651 O O . LYS A 1 214 ? -14.414 -42.781 -9.719 1 42 214 LYS A O 1
ATOM 1656 N N . GLN A 1 215 ? -13.891 -42 -11.688 1 41.34 215 GLN A N 1
ATOM 1657 C CA . GLN A 1 215 ? -14.836 -40.906 -11.523 1 41.34 215 GLN A CA 1
ATOM 1658 C C . GLN A 1 215 ? -16.281 -41.406 -11.602 1 41.34 215 GLN A C 1
ATOM 1660 O O . GLN A 1 215 ? -17.141 -40.906 -10.883 1 41.34 215 GLN A O 1
ATOM 1665 N N . ILE A 1 216 ? -16.562 -42.312 -12.43 1 40 216 ILE A N 1
ATOM 1666 C CA . ILE A 1 216 ? -17.906 -42.875 -12.43 1 40 216 ILE A CA 1
ATOM 1667 C C . ILE A 1 216 ? -18.125 -43.688 -11.148 1 40 216 ILE A C 1
ATOM 1669 O O . ILE A 1 216 ? -19.188 -43.594 -10.516 1 40 216 ILE A O 1
ATOM 1673 N N . ASN A 1 217 ? -17.141 -44.469 -10.734 1 39.88 217 ASN A N 1
ATOM 1674 C CA . ASN A 1 217 ? -17.359 -45.281 -9.523 1 39.88 217 ASN A CA 1
ATOM 1675 C C . ASN A 1 217 ? -17.406 -44.375 -8.281 1 39.88 217 ASN A C 1
ATOM 1677 O O . ASN A 1 217 ? -18.047 -44.719 -7.293 1 39.88 217 ASN A O 1
ATOM 1681 N N . SER A 1 218 ? -16.484 -43.438 -8.203 1 39.56 218 SER A N 1
ATOM 1682 C CA . SER A 1 218 ? -16.547 -42.594 -7.012 1 39.56 218 SER A CA 1
ATOM 1683 C C . SER A 1 218 ? -17.875 -41.844 -6.938 1 39.56 218 SER A C 1
ATOM 1685 O O . SER A 1 218 ? -18.406 -41.625 -5.848 1 39.56 218 SER A O 1
ATOM 1687 N N . ARG A 1 219 ? -18.391 -41.344 -8.031 1 35.84 219 ARG A N 1
ATOM 1688 C CA . ARG A 1 219 ? -19.734 -40.781 -7.918 1 35.84 219 ARG A CA 1
ATOM 1689 C C . ARG A 1 219 ? -20.766 -41.875 -7.656 1 35.84 219 ARG A C 1
ATOM 1691 O O . ARG A 1 219 ? -21.812 -41.625 -7.074 1 35.84 219 ARG A O 1
ATOM 1698 N N . LEU A 1 220 ? -20.531 -43.062 -8.25 1 34.16 220 LEU A N 1
ATOM 1699 C CA . LEU A 1 220 ? -21.609 -44 -8.047 1 34.16 220 LEU A CA 1
ATOM 1700 C C . LEU A 1 220 ? -21.469 -44.719 -6.691 1 34.16 220 LEU A C 1
ATOM 1702 O O . LEU A 1 220 ? -22.422 -45.312 -6.191 1 34.16 220 LEU A O 1
ATOM 1706 N N . GLY A 1 221 ? -20.141 -45.062 -6.363 1 34.5 221 GLY A N 1
ATOM 1707 C CA . GLY A 1 221 ? -19.969 -46.062 -5.344 1 34.5 221 GLY A CA 1
ATOM 1708 C C . GLY A 1 221 ? -20.344 -45.594 -3.953 1 34.5 221 GLY A C 1
ATOM 1709 O O . GLY A 1 221 ? -20.297 -46.375 -2.988 1 34.5 221 GLY A O 1
ATOM 1710 N N . ASN A 1 222 ? -20.031 -44.344 -3.652 1 34.72 222 ASN A N 1
ATOM 1711 C CA . ASN A 1 222 ? -19.953 -44.219 -2.203 1 34.72 222 ASN A CA 1
ATOM 1712 C C . ASN A 1 222 ? -21.25 -44.594 -1.522 1 34.72 222 ASN A C 1
ATOM 1714 O O . ASN A 1 222 ? -21.906 -43.781 -0.879 1 34.72 222 ASN A O 1
ATOM 1718 N N . MET A 1 223 ? -22.094 -45.25 -2.307 1 29.95 223 MET A N 1
ATOM 1719 C CA . MET A 1 223 ? -23.188 -45.594 -1.396 1 29.95 223 MET A CA 1
ATOM 1720 C C . MET A 1 223 ? -22.75 -46.656 -0.396 1 29.95 223 MET A C 1
ATOM 1722 O O . MET A 1 223 ? -23.578 -47.469 0.061 1 29.95 223 MET A O 1
ATOM 1726 N N . LYS A 1 224 ? -21.391 -47.062 -0.409 1 29.41 224 LYS A N 1
ATOM 1727 C CA . LYS A 1 224 ? -21.281 -48.25 0.415 1 29.41 224 LYS A CA 1
ATOM 1728 C C . LYS A 1 224 ? -21.562 -47.938 1.881 1 29.41 224 LYS A C 1
ATOM 1730 O O . LYS A 1 224 ? -21.219 -46.875 2.371 1 29.41 224 LYS A O 1
ATOM 1735 N N . PRO A 1 225 ? -22.156 -48.844 2.607 1 27.34 225 PRO A N 1
ATOM 1736 C CA . PRO A 1 225 ? -22.453 -48.844 4.043 1 27.34 225 PRO A CA 1
ATOM 1737 C C . PRO A 1 225 ? -21.203 -48.875 4.91 1 27.34 225 PRO A C 1
ATOM 1739 O O . PRO A 1 225 ? -20.25 -49.594 4.609 1 27.34 225 PRO A O 1
ATOM 1742 N N . VAL A 1 226 ? -20.672 -47.75 5.398 1 24.53 226 VAL A N 1
ATOM 1743 C CA . VAL A 1 226 ? -19.531 -47.406 6.254 1 24.53 226 VAL A CA 1
ATOM 1744 C C . VAL A 1 226 ? -19.406 -48.438 7.383 1 24.53 226 VAL A C 1
ATOM 1746 O O . VAL A 1 226 ? -20.266 -48.5 8.273 1 24.53 226 VAL A O 1
ATOM 1749 N N . ASN A 1 227 ? -19.062 -49.75 6.984 1 20.58 227 ASN A N 1
ATOM 1750 C CA . ASN A 1 227 ? -18.797 -50.688 8.062 1 20.58 227 ASN A CA 1
ATOM 1751 C C . ASN A 1 227 ? -17.609 -50.281 8.914 1 20.58 227 ASN A C 1
ATOM 1753 O O . ASN A 1 227 ? -16.656 -49.656 8.406 1 20.58 227 ASN A O 1
ATOM 1757 N N . ASN A 1 228 ? -17.594 -50.406 10.25 1 21.77 228 ASN A N 1
ATOM 1758 C CA . ASN A 1 228 ? -16.984 -49.969 11.5 1 21.77 228 ASN A CA 1
ATOM 1759 C C . ASN A 1 228 ? -15.57 -50.5 11.656 1 21.77 228 ASN A C 1
ATOM 1761 O O . ASN A 1 228 ? -14.906 -50.25 12.656 1 21.77 228 ASN A O 1
ATOM 1765 N N . THR A 1 229 ? -14.969 -51.531 10.812 1 20.25 229 THR A N 1
ATOM 1766 C CA . THR A 1 229 ? -14.078 -52.344 11.633 1 20.25 229 THR A CA 1
ATOM 1767 C C . THR A 1 229 ? -12.711 -51.688 11.758 1 20.25 229 THR A C 1
ATOM 1769 O O . THR A 1 229 ? -12.031 -51.469 10.758 1 20.25 229 THR A O 1
ATOM 1772 N N . VAL A 1 230 ? -12.195 -51.125 12.852 1 20.08 230 VAL A N 1
ATOM 1773 C CA . VAL A 1 230 ? -11.117 -50.281 13.391 1 20.08 230 VAL A CA 1
ATOM 1774 C C . VAL A 1 230 ? -9.82 -51.094 13.43 1 20.08 230 VAL A C 1
ATOM 1776 O O . VAL A 1 230 ? -8.789 -50.594 13.898 1 20.08 230 VAL A O 1
ATOM 1779 N N . GLN A 1 231 ? -9.68 -52.344 12.75 1 19.89 231 GLN A N 1
ATOM 1780 C CA . GLN A 1 231 ? -8.688 -53.031 13.547 1 19.89 231 GLN A CA 1
ATOM 1781 C C . GLN A 1 231 ? -7.297 -52.438 13.352 1 19.89 231 GLN A C 1
ATOM 1783 O O . GLN A 1 231 ? -7.062 -51.688 12.391 1 19.89 231 GLN A O 1
ATOM 1788 N N . GLN A 1 232 ? -6.211 -53.281 13.711 1 19.95 232 GLN A N 1
ATOM 1789 C CA . GLN A 1 232 ? -5 -53.281 14.523 1 19.95 232 GLN A CA 1
ATOM 1790 C C . GLN A 1 232 ? -3.779 -52.875 13.703 1 19.95 232 GLN A C 1
ATOM 1792 O O . GLN A 1 232 ? -3.85 -52.812 12.477 1 19.95 232 GLN A O 1
ATOM 1797 N N . GLN A 1 233 ? -2.566 -53.625 13.797 1 20.78 233 GLN A N 1
ATOM 1798 C CA . GLN A 1 233 ? -1.213 -53.531 14.336 1 20.78 233 GLN A CA 1
ATOM 1799 C C . GLN A 1 233 ? -0.183 -53.438 13.211 1 20.78 233 GLN A C 1
ATOM 1801 O O . GLN A 1 233 ? -0.137 -54.281 12.32 1 20.78 233 GLN A O 1
ATOM 1806 N N . ALA A 1 234 ? 0.418 -52.25 12.891 1 19.8 234 ALA A N 1
ATOM 1807 C CA . ALA A 1 234 ? 1.266 -51.719 11.836 1 19.8 234 ALA A CA 1
ATOM 1808 C C . ALA A 1 234 ? 2.664 -52.312 11.883 1 19.8 234 ALA A C 1
ATOM 1810 O O . ALA A 1 234 ? 3.508 -51.875 12.672 1 19.8 234 ALA A O 1
ATOM 1811 N N . SER A 1 235 ? 2.959 -53.625 11.859 1 20.36 235 SER A N 1
ATOM 1812 C CA . SER A 1 235 ? 4.332 -54 12.164 1 20.36 235 SER A CA 1
ATOM 1813 C C . SER A 1 235 ? 5.227 -53.875 10.938 1 20.36 235 SER A C 1
ATOM 1815 O O . SER A 1 235 ? 6.371 -54.344 10.938 1 20.36 235 SER A O 1
ATOM 1817 N N . ASN A 1 236 ? 5.18 -52.875 10.047 1 18.77 236 ASN A N 1
ATOM 1818 C CA . ASN A 1 236 ? 5.801 -53.031 8.734 1 18.77 236 ASN A CA 1
ATOM 1819 C C . ASN A 1 236 ? 7.32 -53.125 8.844 1 18.77 236 ASN A C 1
ATOM 1821 O O . ASN A 1 236 ? 7.957 -52.25 9.461 1 18.77 236 ASN A O 1
ATOM 1825 N N . THR A 1 237 ? 7.977 -54.25 8.5 1 19.08 237 THR A N 1
ATOM 1826 C CA . THR A 1 237 ? 9.312 -54.844 8.375 1 19.08 237 THR A CA 1
ATOM 1827 C C . THR A 1 237 ? 10.078 -54.188 7.23 1 19.08 237 THR A C 1
ATOM 1829 O O . THR A 1 237 ? 9.555 -54.031 6.129 1 19.08 237 THR A O 1
ATOM 1832 N N . VAL A 1 238 ? 11.281 -53.531 7.359 1 20.5 238 VAL A N 1
ATOM 1833 C CA . VAL A 1 238 ? 12.25 -52.656 6.723 1 20.5 238 VAL A CA 1
ATOM 1834 C C . VAL A 1 238 ? 13.023 -53.406 5.652 1 20.5 238 VAL A C 1
ATOM 1836 O O . VAL A 1 238 ? 14.227 -53.188 5.48 1 20.5 238 VAL A O 1
ATOM 1839 N N . GLU A 1 239 ? 12.508 -54.375 4.797 1 18.86 239 GLU A N 1
ATOM 1840 C CA . GLU A 1 239 ? 13.539 -55.188 4.152 1 18.86 239 GLU A CA 1
ATOM 1841 C C . GLU A 1 239 ? 14.25 -54.406 3.051 1 18.86 239 GLU A C 1
ATOM 1843 O O . GLU A 1 239 ? 13.609 -53.688 2.287 1 18.86 239 GLU A O 1
ATOM 1848 N N . LYS A 1 240 ? 15.594 -54.219 3.025 1 22.08 240 LYS A N 1
ATOM 1849 C CA . LYS A 1 240 ? 16.703 -53.562 2.346 1 22.08 240 LYS A CA 1
ATOM 1850 C C . LYS A 1 240 ? 16.875 -54.094 0.923 1 22.08 240 LYS A C 1
ATOM 1852 O O . LYS A 1 240 ? 17.172 -55.281 0.725 1 22.08 240 LYS A O 1
ATOM 1857 N N . VAL A 1 241 ? 16.016 -53.562 -0.105 1 18.11 241 VAL A N 1
ATOM 1858 C CA . VAL A 1 241 ? 15.945 -54.125 -1.453 1 18.11 241 VAL A CA 1
ATOM 1859 C C . VAL A 1 241 ? 17.25 -53.844 -2.191 1 18.11 241 VAL A C 1
ATOM 1861 O O . VAL A 1 241 ? 17.734 -52.688 -2.205 1 18.11 241 VAL A O 1
ATOM 1864 N N . LYS A 1 242 ? 17.922 -54.781 -2.68 1 20.62 242 LYS A N 1
ATOM 1865 C CA . LYS A 1 242 ? 19.203 -55.125 -3.309 1 20.62 242 LYS A CA 1
ATOM 1866 C C . LYS A 1 242 ? 19.203 -54.75 -4.789 1 20.62 242 LYS A C 1
ATOM 1868 O O . LYS A 1 242 ? 20.172 -55 -5.504 1 20.62 242 LYS A O 1
ATOM 1873 N N . ASP A 1 243 ? 18.312 -53.875 -5.469 1 17.73 243 ASP A N 1
ATOM 1874 C CA . ASP A 1 243 ? 18.125 -54.219 -6.875 1 17.73 243 ASP A CA 1
ATOM 1875 C C . ASP A 1 243 ? 19.328 -53.812 -7.703 1 17.73 243 ASP A C 1
ATOM 1877 O O . ASP A 1 243 ? 19.875 -52.719 -7.512 1 17.73 243 ASP A O 1
ATOM 1881 N N . THR A 1 244 ? 19.953 -54.656 -8.523 1 20.22 244 THR A N 1
ATOM 1882 C CA . THR A 1 244 ? 21.141 -54.875 -9.336 1 20.22 244 THR A CA 1
ATOM 1883 C C . THR A 1 244 ? 21 -54.25 -10.711 1 20.22 244 THR A C 1
ATOM 1885 O O . THR A 1 244 ? 21.906 -54.312 -11.539 1 20.22 244 THR A O 1
ATOM 1888 N N . PRO A 1 245 ? 20.094 -53.219 -11.055 1 17.53 245 PRO A N 1
ATOM 1889 C CA . PRO A 1 245 ? 19.719 -53.312 -12.469 1 17.53 245 PRO A CA 1
ATOM 1890 C C . PRO A 1 245 ? 20.891 -53.062 -13.414 1 17.53 245 PRO A C 1
ATOM 1892 O O . PRO A 1 245 ? 21.844 -52.344 -13.055 1 17.53 245 PRO A O 1
ATOM 1895 N N . THR A 1 246 ? 20.906 -53.812 -14.492 1 19.72 246 THR A N 1
ATOM 1896 C CA . THR A 1 246 ? 21.703 -54.25 -15.633 1 19.72 246 THR A CA 1
ATOM 1897 C C . THR A 1 246 ? 21.859 -53.125 -16.641 1 19.72 246 THR A C 1
ATOM 1899 O O . THR A 1 246 ? 20.969 -52.25 -16.75 1 19.72 246 THR A O 1
ATOM 1902 N N . VAL A 1 247 ? 22.859 -53.094 -17.547 1 20.81 247 VAL A N 1
ATOM 1903 C CA . VAL A 1 247 ? 23.875 -52.438 -18.359 1 20.81 247 VAL A CA 1
ATOM 1904 C C . VAL A 1 247 ? 23.297 -52.094 -19.719 1 20.81 247 VAL A C 1
ATOM 1906 O O . VAL A 1 247 ? 24.031 -51.656 -20.625 1 20.81 247 VAL A O 1
ATOM 1909 N N . CYS A 1 248 ? 21.953 -51.688 -19.906 1 18.09 248 CYS A N 1
ATOM 1910 C CA . CYS A 1 248 ? 21.469 -51.875 -21.266 1 18.09 248 CYS A CA 1
ATOM 1911 C C . CYS A 1 248 ? 22.203 -50.969 -22.234 1 18.09 248 CYS A C 1
ATOM 1913 O O . CYS A 1 248 ? 22.422 -49.781 -21.953 1 18.09 248 CYS A O 1
ATOM 1915 N N . GLU A 1 249 ? 22.812 -51.531 -23.234 1 21.81 249 GLU A N 1
ATOM 1916 C CA . GLU A 1 249 ? 23.703 -51.188 -24.328 1 21.81 249 GLU A CA 1
ATOM 1917 C C . GLU A 1 249 ? 22.969 -50.438 -25.438 1 21.81 249 GLU A C 1
ATOM 1919 O O . GLU A 1 249 ? 22.094 -50.969 -26.094 1 21.81 249 GLU A O 1
ATOM 1924 N N . ILE A 1 250 ? 22.391 -49.219 -25.234 1 19.47 250 ILE A N 1
ATOM 1925 C CA . ILE A 1 250 ? 21.469 -48.656 -26.188 1 19.47 250 ILE A CA 1
ATOM 1926 C C . ILE A 1 250 ? 22.188 -48.406 -27.516 1 19.47 250 ILE A C 1
ATOM 1928 O O . ILE A 1 250 ? 23.219 -47.75 -27.547 1 19.47 250 ILE A O 1
ATOM 1932 N N . PRO A 1 251 ? 21.734 -49.156 -28.5 1 19.8 251 PRO A N 1
ATOM 1933 C CA . PRO A 1 251 ? 22.359 -49.219 -29.812 1 19.8 251 PRO A CA 1
ATOM 1934 C C . PRO A 1 251 ? 22.312 -47.906 -30.578 1 19.8 251 PRO A C 1
ATOM 1936 O O . PRO A 1 251 ? 21.484 -47.031 -30.266 1 19.8 251 PRO A O 1
ATOM 1939 N N . LYS A 1 252 ? 23.062 -47.781 -31.656 1 22.38 252 LYS A N 1
ATOM 1940 C CA . LYS A 1 252 ? 23.734 -46.844 -32.562 1 22.38 252 LYS A CA 1
ATOM 1941 C C . LYS A 1 252 ? 22.75 -46.281 -33.594 1 22.38 252 LYS A C 1
ATOM 1943 O O . LYS A 1 252 ? 22.438 -46.969 -34.594 1 22.38 252 LYS A O 1
ATOM 1948 N N . VAL A 1 253 ? 21.547 -45.688 -33.25 1 21.28 253 VAL A N 1
ATOM 1949 C CA . VAL A 1 253 ? 20.562 -45.469 -34.312 1 21.28 253 VAL A CA 1
ATOM 1950 C C . VAL A 1 253 ? 21.125 -44.5 -35.344 1 21.28 253 VAL A C 1
ATOM 1952 O O . VAL A 1 253 ? 21.75 -43.5 -35 1 21.28 253 VAL A O 1
ATOM 1955 N N . SER A 1 254 ? 21.203 -44.906 -36.594 1 21.33 254 SER A N 1
ATOM 1956 C CA . SER A 1 254 ? 21.719 -44.438 -37.875 1 21.33 254 SER A CA 1
ATOM 1957 C C . SER A 1 254 ? 20.859 -43.312 -38.438 1 21.33 254 SER A C 1
ATOM 1959 O O . SER A 1 254 ? 19.641 -43.469 -38.594 1 21.33 254 SER A O 1
ATOM 1961 N N . SER A 1 255 ? 21.094 -42.031 -38.094 1 20.89 255 SER A N 1
ATOM 1962 C CA . SER A 1 255 ? 20.359 -40.812 -38.406 1 20.89 255 SER A CA 1
ATOM 1963 C C . SER A 1 255 ? 20.25 -40.594 -39.906 1 20.89 255 SER A C 1
ATOM 1965 O O . SER A 1 255 ? 21.25 -40.438 -40.594 1 20.89 255 SER A O 1
ATOM 1967 N N . ASP A 1 256 ? 19.266 -41.219 -40.625 1 20.69 256 ASP A N 1
ATOM 1968 C CA . ASP A 1 256 ? 19.062 -41.094 -42.062 1 20.69 256 ASP A CA 1
ATOM 1969 C C . ASP A 1 256 ? 18.594 -39.688 -42.438 1 20.69 256 ASP A C 1
ATOM 1971 O O . ASP A 1 256 ? 17.781 -39.094 -41.719 1 20.69 256 ASP A O 1
ATOM 1975 N N . THR A 1 257 ? 19.203 -38.875 -43.375 1 22.34 257 THR A N 1
ATOM 1976 C CA . THR A 1 257 ? 19.359 -37.531 -43.906 1 22.34 257 THR A CA 1
ATOM 1977 C C . THR A 1 257 ? 18.172 -37.188 -44.781 1 22.34 257 THR A C 1
ATOM 1979 O O . THR A 1 257 ? 18.172 -36.156 -45.469 1 22.34 257 THR A O 1
ATOM 1982 N N . SER A 1 258 ? 16.906 -37.75 -44.719 1 21.33 258 SER A N 1
ATOM 1983 C CA . SER A 1 258 ? 16.156 -37.562 -45.938 1 21.33 258 SER A CA 1
ATOM 1984 C C . SER A 1 258 ? 15.719 -36.125 -46.125 1 21.33 258 SER A C 1
ATOM 1986 O O . SER A 1 258 ? 15.438 -35.406 -45.156 1 21.33 258 SER A O 1
ATOM 1988 N N . SER A 1 259 ? 15.641 -35.469 -47.406 1 23.11 259 SER A N 1
ATOM 1989 C CA . SER A 1 259 ? 15.703 -34.25 -48.188 1 23.11 259 SER A CA 1
ATOM 1990 C C . SER A 1 259 ? 14.336 -33.562 -48.281 1 23.11 259 SER A C 1
ATOM 1992 O O . SER A 1 259 ? 14.172 -32.562 -49 1 23.11 259 SER A O 1
ATOM 1994 N N . ASN A 1 260 ? 13.289 -33.812 -47.531 1 23.8 260 ASN A N 1
ATOM 1995 C CA . ASN A 1 260 ? 12.008 -33.5 -48.156 1 23.8 260 ASN A CA 1
ATOM 1996 C C . ASN A 1 260 ? 11.859 -32 -48.375 1 23.8 260 ASN A C 1
ATOM 1998 O O . ASN A 1 260 ? 12.453 -31.203 -47.656 1 23.8 260 ASN A O 1
ATOM 2002 N N . GLU A 1 261 ? 10.984 -31.484 -49.438 1 24.88 261 GLU A N 1
ATOM 2003 C CA . GLU A 1 261 ? 10.648 -30.375 -50.312 1 24.88 261 GLU A CA 1
ATOM 2004 C C . GLU A 1 261 ? 9.906 -29.281 -49.562 1 24.88 261 GLU A C 1
ATOM 2006 O O . GLU A 1 261 ? 9.102 -29.562 -48.688 1 24.88 261 GLU A O 1
ATOM 2011 N N . PRO A 1 262 ? 10.195 -27.844 -49.781 1 24.48 262 PRO A N 1
ATOM 2012 C CA . PRO A 1 262 ? 9.938 -26.562 -49.125 1 24.48 262 PRO A CA 1
ATOM 2013 C C . PRO A 1 262 ? 8.484 -26.109 -49.25 1 24.48 262 PRO A C 1
ATOM 2015 O O . PRO A 1 262 ? 7.953 -26.047 -50.375 1 24.48 262 PRO A O 1
ATOM 2018 N N . LYS A 1 263 ? 7.531 -26.438 -48.469 1 25.84 263 LYS A N 1
ATOM 2019 C CA . LYS A 1 263 ? 6.141 -25.984 -48.5 1 25.84 263 LYS A CA 1
ATOM 2020 C C . LYS A 1 263 ? 6.055 -24.453 -48.5 1 25.84 263 LYS A C 1
ATOM 2022 O O . LYS A 1 263 ? 6.738 -23.797 -47.719 1 25.84 263 LYS A O 1
ATOM 2027 N N . VAL A 1 264 ? 5.527 -23.797 -49.562 1 24.84 264 VAL A N 1
ATOM 2028 C CA . VAL A 1 264 ? 5.242 -22.438 -49.969 1 24.84 264 VAL A CA 1
ATOM 2029 C C . VAL A 1 264 ? 4.418 -21.719 -48.906 1 24.84 264 VAL A C 1
ATOM 2031 O O . VAL A 1 264 ? 3.312 -22.156 -48.562 1 24.84 264 VAL A O 1
ATOM 2034 N N . VAL A 1 265 ? 5.055 -21.047 -48 1 28.91 265 VAL A N 1
ATOM 2035 C CA . VAL A 1 265 ? 4.496 -20.266 -46.906 1 28.91 265 VAL A CA 1
ATOM 2036 C C . VAL A 1 265 ? 3.658 -19.109 -47.438 1 28.91 265 VAL A C 1
ATOM 2038 O O . VAL A 1 265 ? 4.078 -18.422 -48.375 1 28.91 265 VAL A O 1
ATOM 2041 N N . GLU A 1 266 ? 2.387 -19.125 -47.406 1 29.78 266 GLU A N 1
ATOM 2042 C CA . GLU A 1 266 ? 1.381 -18.094 -47.656 1 29.78 266 GLU A CA 1
ATOM 2043 C C . GLU A 1 266 ? 1.88 -16.719 -47.219 1 29.78 266 GLU A C 1
ATOM 2045 O O . GLU A 1 266 ? 2.785 -16.609 -46.406 1 29.78 266 GLU A O 1
ATOM 2050 N N . ASP A 1 267 ? 1.318 -15.641 -47.875 1 34.88 267 ASP A N 1
ATOM 2051 C CA . ASP A 1 267 ? 1.551 -14.203 -48 1 34.88 267 ASP A CA 1
ATOM 2052 C C . ASP A 1 267 ? 1.693 -13.562 -46.625 1 34.88 267 ASP A C 1
ATOM 2054 O O . ASP A 1 267 ? 0.749 -13.562 -45.812 1 34.88 267 ASP A O 1
ATOM 2058 N N . LYS A 1 268 ? 2.838 -13.477 -46.062 1 44.22 268 LYS A N 1
ATOM 2059 C CA . LYS A 1 268 ? 3.355 -12.93 -44.812 1 44.22 268 LYS A CA 1
ATOM 2060 C C . LYS A 1 268 ? 3.084 -11.43 -44.688 1 44.22 268 LYS A C 1
ATOM 2062 O O . LYS A 1 268 ? 3.348 -10.688 -45.625 1 44.22 268 LYS A O 1
ATOM 2067 N N . GLY A 1 269 ? 2.213 -10.953 -43.875 1 55.47 269 GLY A N 1
ATOM 2068 C CA . GLY A 1 269 ? 1.718 -9.625 -43.562 1 55.47 269 GLY A CA 1
ATOM 2069 C C . GLY A 1 269 ? 2.824 -8.594 -43.438 1 55.47 269 GLY A C 1
ATOM 2070 O O . GLY A 1 269 ? 3.84 -8.844 -42.781 1 55.47 269 GLY A O 1
ATOM 2071 N N . MET A 1 270 ? 3.064 -7.645 -44.344 1 62.84 270 MET A N 1
ATOM 2072 C CA . MET A 1 270 ? 3.961 -6.492 -44.375 1 62.84 270 MET A CA 1
ATOM 2073 C C . MET A 1 270 ? 3.641 -5.516 -43.25 1 62.84 270 MET A C 1
ATOM 2075 O O . MET A 1 270 ? 2.508 -5.043 -43.125 1 62.84 270 MET A O 1
ATOM 2079 N N . LEU A 1 271 ? 4.582 -5.234 -42.375 1 73 271 LEU A N 1
ATOM 2080 C CA . LEU A 1 271 ? 4.434 -4.297 -41.281 1 73 271 LEU A CA 1
ATOM 2081 C C . LEU A 1 271 ? 4.836 -2.889 -41.688 1 73 271 LEU A C 1
ATOM 2083 O O . LEU A 1 271 ? 5.832 -2.709 -42.406 1 73 271 LEU A O 1
ATOM 2087 N N . SER A 1 272 ? 3.961 -1.856 -41.469 1 74.81 272 SER A N 1
ATOM 2088 C CA . SER A 1 272 ? 4.207 -0.454 -41.781 1 74.81 272 SER A CA 1
ATOM 2089 C C . SER A 1 272 ? 3.98 0.439 -40.562 1 74.81 272 SER A C 1
ATOM 2091 O O . SER A 1 272 ? 3.316 0.037 -39.594 1 74.81 272 SER A O 1
ATOM 2093 N N . GLY A 1 273 ? 4.723 1.575 -40.562 1 74.88 273 GLY A N 1
ATOM 2094 C CA . GLY A 1 273 ? 4.605 2.539 -39.469 1 74.88 273 GLY A CA 1
ATOM 2095 C C . GLY A 1 273 ? 5.605 2.305 -38.344 1 74.88 273 GLY A C 1
ATOM 2096 O O . GLY A 1 273 ? 6.777 2.014 -38.594 1 74.88 273 GLY A O 1
ATOM 2097 N N . ILE A 1 274 ? 5.199 2.572 -37.156 1 75.94 274 ILE A N 1
ATOM 2098 C CA . ILE A 1 274 ? 6.031 2.27 -36 1 75.94 274 ILE A CA 1
ATOM 2099 C C . ILE A 1 274 ? 5.859 0.801 -35.625 1 75.94 274 ILE A C 1
ATOM 2101 O O . ILE A 1 274 ? 4.758 0.369 -35.25 1 75.94 274 ILE A O 1
ATOM 2105 N N . ILE A 1 275 ? 6.82 0.007 -35.719 1 77.31 275 ILE A N 1
ATOM 2106 C CA . ILE A 1 275 ? 6.82 -1.432 -35.469 1 77.31 275 ILE A CA 1
ATOM 2107 C C . ILE A 1 275 ? 7.289 -1.723 -34.062 1 77.31 275 ILE A C 1
ATOM 2109 O O . ILE A 1 275 ? 8.422 -1.393 -33.688 1 77.31 275 ILE A O 1
ATOM 2113 N N . THR A 1 276 ? 6.445 -2.242 -33.344 1 77.75 276 THR A N 1
ATOM 2114 C CA . THR A 1 276 ? 6.73 -2.602 -31.969 1 77.75 276 THR A CA 1
ATOM 2115 C C . THR A 1 276 ? 7.066 -4.086 -31.859 1 77.75 276 THR A C 1
ATOM 2117 O O . THR A 1 276 ? 6.902 -4.844 -32.812 1 77.75 276 THR A O 1
ATOM 2120 N N . MET A 1 277 ? 7.445 -4.586 -30.719 1 79.19 277 MET A N 1
ATOM 2121 C CA . MET A 1 277 ? 7.75 -5.992 -30.453 1 79.19 277 MET A CA 1
ATOM 2122 C C . MET A 1 277 ? 6.516 -6.863 -30.656 1 79.19 277 MET A C 1
ATOM 2124 O O . MET A 1 277 ? 6.609 -7.961 -31.219 1 79.19 277 MET A O 1
ATOM 2128 N N . LYS A 1 278 ? 5.434 -6.367 -30.281 1 75.69 278 LYS A N 1
ATOM 2129 C CA . LYS A 1 278 ? 4.176 -7.094 -30.438 1 75.69 278 LYS A CA 1
ATOM 2130 C C . LYS A 1 278 ? 3.852 -7.324 -31.906 1 75.69 278 LYS A C 1
ATOM 2132 O O . LYS A 1 278 ? 3.385 -8.398 -32.281 1 75.69 278 LYS A O 1
ATOM 2137 N N . ASP A 1 279 ? 4.098 -6.32 -32.625 1 75.62 279 ASP A N 1
ATOM 2138 C CA . ASP A 1 279 ? 3.861 -6.426 -34.062 1 75.62 279 ASP A CA 1
ATOM 2139 C C . ASP A 1 279 ? 4.719 -7.531 -34.688 1 75.62 279 ASP A C 1
ATOM 2141 O O . ASP A 1 279 ? 4.25 -8.273 -35.562 1 75.62 279 ASP A O 1
ATOM 2145 N N . ILE A 1 280 ? 5.84 -7.68 -34.156 1 77.12 280 ILE A N 1
ATOM 2146 C CA . ILE A 1 280 ? 6.777 -8.68 -34.656 1 77.12 280 ILE A CA 1
ATOM 2147 C C . ILE A 1 280 ? 6.344 -10.07 -34.188 1 77.12 280 ILE A C 1
ATOM 2149 O O . ILE A 1 280 ? 6.32 -11.016 -35 1 77.12 280 ILE A O 1
ATOM 2153 N N . MET A 1 281 ? 5.934 -10.18 -33.094 1 74.88 281 MET A N 1
ATOM 2154 C CA . MET A 1 281 ? 5.535 -11.453 -32.5 1 74.88 281 MET A CA 1
ATOM 2155 C C . MET A 1 281 ? 4.301 -12.016 -33.188 1 74.88 281 MET A C 1
ATOM 2157 O O . MET A 1 281 ? 4.199 -13.227 -33.406 1 74.88 281 MET A O 1
ATOM 2161 N N . GLN A 1 282 ? 3.512 -11.172 -33.531 1 72.19 282 GLN A N 1
ATOM 2162 C CA . GLN A 1 282 ? 2.271 -11.586 -34.188 1 72.19 282 GLN A CA 1
ATOM 2163 C C . GLN A 1 282 ? 2.518 -11.992 -35.625 1 72.19 282 GLN A C 1
ATOM 2165 O O . GLN A 1 282 ? 1.796 -12.836 -36.188 1 72.19 282 GLN A O 1
ATOM 2170 N N . ASN A 1 283 ? 3.498 -11.312 -36.094 1 67.62 283 ASN A N 1
ATOM 2171 C CA . ASN A 1 283 ? 3.723 -11.523 -37.531 1 67.62 283 ASN A CA 1
ATOM 2172 C C . ASN A 1 283 ? 4.887 -12.484 -37.781 1 67.62 283 ASN A C 1
ATOM 2174 O O . ASN A 1 283 ? 5.098 -12.93 -38.906 1 67.62 283 ASN A O 1
ATOM 2178 N N . ALA A 1 284 ? 5.594 -12.68 -36.688 1 59.59 284 ALA A N 1
ATOM 2179 C CA . ALA A 1 284 ? 6.703 -13.625 -36.812 1 59.59 284 ALA A CA 1
ATOM 2180 C C . ALA A 1 284 ? 6.219 -15.062 -36.688 1 59.59 284 ALA A C 1
ATOM 2182 O O . ALA A 1 284 ? 7.027 -15.992 -36.625 1 59.59 284 ALA A O 1
ATOM 2183 N N . HIS A 1 285 ? 5.184 -15.523 -37.062 1 56.62 285 HIS A N 1
ATOM 2184 C CA . HIS A 1 285 ? 4.586 -16.844 -37.062 1 56.62 285 HIS A CA 1
ATOM 2185 C C . HIS A 1 285 ? 5.617 -17.922 -37.406 1 56.62 285 HIS A C 1
ATOM 2187 O O . HIS A 1 285 ? 5.457 -18.672 -38.344 1 56.62 285 HIS A O 1
ATOM 2193 N N . GLY A 1 286 ? 6.754 -17.984 -36.562 1 57.72 286 GLY A N 1
ATOM 2194 C CA . GLY A 1 286 ? 7.754 -19.031 -36.719 1 57.72 286 GLY A CA 1
ATOM 2195 C C . GLY A 1 286 ? 8.742 -18.734 -37.844 1 57.72 286 GLY A C 1
ATOM 2196 O O . GLY A 1 286 ? 9.688 -19.5 -38.062 1 57.72 286 GLY A O 1
ATOM 2197 N N . CYS A 1 287 ? 8.469 -17.75 -38.625 1 58.69 287 CYS A N 1
ATOM 2198 C CA . CYS A 1 287 ? 9.391 -17.438 -39.719 1 58.69 287 CYS A CA 1
ATOM 2199 C C . CYS A 1 287 ? 10.477 -16.469 -39.25 1 58.69 287 CYS A C 1
ATOM 2201 O O . CYS A 1 287 ? 10.195 -15.539 -38.5 1 58.69 287 CYS A O 1
ATOM 2203 N N . LYS A 1 288 ? 11.727 -16.719 -39.469 1 70.62 288 LYS A N 1
ATOM 2204 C CA . LYS A 1 288 ? 12.898 -15.922 -39.094 1 70.62 288 LYS A CA 1
ATOM 2205 C C . LYS A 1 288 ? 13.031 -14.711 -40.031 1 70.62 288 LYS A C 1
ATOM 2207 O O . LYS A 1 288 ? 14.062 -14.039 -40.031 1 70.62 288 LYS A O 1
ATOM 2212 N N . GLU A 1 289 ? 11.922 -14.414 -40.812 1 74.75 289 GLU A N 1
ATOM 2213 C CA . GLU A 1 289 ? 12 -13.273 -41.688 1 74.75 289 GLU A CA 1
ATOM 2214 C C . GLU A 1 289 ? 10.734 -12.43 -41.625 1 74.75 289 GLU A C 1
ATOM 2216 O O . GLU A 1 289 ? 9.625 -12.961 -41.625 1 74.75 289 GLU A O 1
ATOM 2221 N N . ILE A 1 290 ? 10.805 -11.125 -41.438 1 76.19 290 ILE A N 1
ATOM 2222 C CA . ILE A 1 290 ? 9.656 -10.227 -41.469 1 76.19 290 ILE A CA 1
ATOM 2223 C C . ILE A 1 290 ? 9.875 -9.164 -42.531 1 76.19 290 ILE A C 1
ATOM 2225 O O . ILE A 1 290 ? 11 -8.703 -42.75 1 76.19 290 ILE A O 1
ATOM 2229 N N . ASN A 1 291 ? 8.758 -8.82 -43.25 1 78.19 291 ASN A N 1
ATOM 2230 C CA . ASN A 1 291 ? 8.773 -7.781 -44.281 1 78.19 291 ASN A CA 1
ATOM 2231 C C . ASN A 1 291 ? 8.312 -6.438 -43.719 1 78.19 291 ASN A C 1
ATOM 2233 O O . ASN A 1 291 ? 7.258 -6.352 -43.094 1 78.19 291 ASN A O 1
ATOM 2237 N N . VAL A 1 292 ? 9.203 -5.426 -43.844 1 77.81 292 VAL A N 1
ATOM 2238 C CA . VAL A 1 292 ? 8.938 -4.09 -43.312 1 77.81 292 VAL A CA 1
ATOM 2239 C C . VAL A 1 292 ? 8.969 -3.076 -44.438 1 77.81 292 VAL A C 1
ATOM 2241 O O . VAL A 1 292 ? 9.836 -3.143 -45.312 1 77.81 292 VAL A O 1
ATOM 2244 N N . LYS A 1 293 ? 7.926 -2.244 -44.406 1 76.88 293 LYS A N 1
ATOM 2245 C CA . LYS A 1 293 ? 7.871 -1.212 -45.438 1 76.88 293 LYS A CA 1
ATOM 2246 C C . LYS A 1 293 ? 8.992 -0.189 -45.25 1 76.88 293 LYS A C 1
ATOM 2248 O O . LYS A 1 293 ? 9.336 0.156 -44.125 1 76.88 293 LYS A O 1
ATOM 2253 N N . GLU A 1 294 ? 9.5 0.292 -46.438 1 72.25 294 GLU A N 1
ATOM 2254 C CA . GLU A 1 294 ? 10.5 1.355 -46.438 1 72.25 294 GLU A CA 1
ATOM 2255 C C . GLU A 1 294 ? 9.969 2.607 -45.75 1 72.25 294 GLU A C 1
ATOM 2257 O O . GLU A 1 294 ? 8.852 3.051 -46.031 1 72.25 294 GLU A O 1
ATOM 2262 N N . GLY A 1 295 ? 10.648 3.047 -44.625 1 72.38 295 GLY A N 1
ATOM 2263 C CA . GLY A 1 295 ? 10.195 4.207 -43.875 1 72.38 295 GLY A CA 1
ATOM 2264 C C . GLY A 1 295 ? 9.586 3.844 -42.531 1 72.38 295 GLY A C 1
ATOM 2265 O O . GLY A 1 295 ? 9.234 4.727 -41.719 1 72.38 295 GLY A O 1
ATOM 2266 N N . ALA A 1 296 ? 9.398 2.578 -42.312 1 73.38 296 ALA A N 1
ATOM 2267 C CA . ALA A 1 296 ? 8.883 2.166 -41 1 73.38 296 ALA A CA 1
ATOM 2268 C C . ALA A 1 296 ? 9.93 2.363 -39.906 1 73.38 296 ALA A C 1
ATOM 2270 O O . ALA A 1 296 ? 11.125 2.18 -40.156 1 73.38 296 ALA A O 1
ATOM 2271 N N . LEU A 1 297 ? 9.477 2.703 -38.844 1 77.56 297 LEU A N 1
ATOM 2272 C CA . LEU A 1 297 ? 10.359 2.891 -37.688 1 77.56 297 LEU A CA 1
ATOM 2273 C C . LEU A 1 297 ? 10.266 1.706 -36.719 1 77.56 297 LEU A C 1
ATOM 2275 O O . LEU A 1 297 ? 9.188 1.408 -36.219 1 77.56 297 LEU A O 1
ATOM 2279 N N . ILE A 1 298 ? 11.32 1.02 -36.531 1 77.5 298 ILE A N 1
ATOM 2280 C CA . ILE A 1 298 ? 11.391 -0.093 -35.594 1 77.5 298 ILE A CA 1
ATOM 2281 C C . ILE A 1 298 ? 11.828 0.417 -34.219 1 77.5 298 ILE A C 1
ATOM 2283 O O . ILE A 1 298 ? 12.867 1.067 -34.094 1 77.5 298 ILE A O 1
ATOM 2287 N N . THR A 1 299 ? 11.023 0.14 -33.281 1 77.38 299 THR A N 1
ATOM 2288 C CA . THR A 1 299 ? 11.328 0.595 -31.938 1 77.38 299 THR A CA 1
ATOM 2289 C C . THR A 1 299 ? 12.562 -0.115 -31.391 1 77.38 299 THR A C 1
ATOM 2291 O O . THR A 1 299 ? 12.891 -1.222 -31.828 1 77.38 299 THR A O 1
ATOM 2294 N N . PRO A 1 300 ? 13.297 0.424 -30.406 1 76.06 300 PRO A N 1
ATOM 2295 C CA . PRO A 1 300 ? 14.5 -0.205 -29.859 1 76.06 300 PRO A CA 1
ATOM 2296 C C . PRO A 1 300 ? 14.227 -1.598 -29.297 1 76.06 300 PRO A C 1
ATOM 2298 O O . PRO A 1 300 ? 15.039 -2.51 -29.469 1 76.06 300 PRO A O 1
ATOM 2301 N N . LEU A 1 301 ? 13.117 -1.769 -28.797 1 74.94 301 LEU A N 1
ATOM 2302 C CA . LEU A 1 301 ? 12.742 -3.062 -28.234 1 74.94 301 LEU A CA 1
ATOM 2303 C C . LEU A 1 301 ? 12.508 -4.086 -29.344 1 74.94 301 LEU A C 1
ATOM 2305 O O . LEU A 1 301 ? 12.867 -5.254 -29.203 1 74.94 301 LEU A O 1
ATOM 2309 N N . ALA A 1 302 ? 11.945 -3.621 -30.297 1 78.06 302 ALA A N 1
ATOM 2310 C CA . ALA A 1 302 ? 11.727 -4.477 -31.469 1 78.06 302 ALA A CA 1
ATOM 2311 C C . ALA A 1 302 ? 13.047 -4.855 -32.125 1 78.06 302 ALA A C 1
ATOM 2313 O O . ALA A 1 302 ? 13.234 -6.004 -32.531 1 78.06 302 ALA A O 1
ATOM 2314 N N . LYS A 1 303 ? 13.938 -3.949 -32.156 1 80.19 303 LYS A N 1
ATOM 2315 C CA . LYS A 1 303 ? 15.258 -4.207 -32.719 1 80.19 303 LYS A CA 1
ATOM 2316 C C . LYS A 1 303 ? 16 -5.258 -31.891 1 80.19 303 LYS A C 1
ATOM 2318 O O . LYS A 1 303 ? 16.625 -6.16 -32.469 1 80.19 303 LYS A O 1
ATOM 2323 N N . ASP A 1 304 ? 15.914 -5.188 -30.641 1 75.25 304 ASP A N 1
ATOM 2324 C CA . ASP A 1 304 ? 16.531 -6.156 -29.75 1 75.25 304 ASP A CA 1
ATOM 2325 C C . ASP A 1 304 ? 15.93 -7.547 -29.922 1 75.25 304 ASP A C 1
ATOM 2327 O O . ASP A 1 304 ? 16.641 -8.547 -29.922 1 75.25 304 ASP A O 1
ATOM 2331 N N . TYR A 1 305 ? 14.695 -7.641 -30.047 1 77.94 305 TYR A N 1
ATOM 2332 C CA . TYR A 1 305 ? 13.984 -8.898 -30.281 1 77.94 305 TYR A CA 1
ATOM 2333 C C . TYR A 1 305 ? 14.414 -9.531 -31.594 1 77.94 305 TYR A C 1
ATOM 2335 O O . TYR A 1 305 ? 14.625 -10.742 -31.672 1 77.94 305 TYR A O 1
ATOM 2343 N N . ILE A 1 306 ? 14.609 -8.734 -32.531 1 77.88 306 ILE A N 1
ATOM 2344 C CA . ILE A 1 306 ? 15.039 -9.172 -33.844 1 77.88 306 ILE A CA 1
ATOM 2345 C C . ILE A 1 306 ? 16.438 -9.773 -33.75 1 77.88 306 ILE A C 1
ATOM 2347 O O . ILE A 1 306 ? 16.688 -10.859 -34.281 1 77.88 306 ILE A O 1
ATOM 2351 N N . LYS A 1 307 ? 17.188 -9.156 -33 1 79.88 307 LYS A N 1
ATOM 2352 C CA . LYS A 1 307 ? 18.578 -9.602 -32.844 1 79.88 307 LYS A CA 1
ATOM 2353 C C . LYS A 1 307 ? 18.641 -10.898 -32.062 1 79.88 307 LYS A C 1
ATOM 2355 O O . LYS A 1 307 ? 19.359 -11.828 -32.406 1 79.88 307 LYS A O 1
ATOM 2360 N N . ASN A 1 308 ? 17.812 -10.93 -31.109 1 74.44 308 ASN A N 1
ATOM 2361 C CA . ASN A 1 308 ? 17.875 -12.039 -30.156 1 74.44 308 ASN A CA 1
ATOM 2362 C C . ASN A 1 308 ? 17.219 -13.297 -30.734 1 74.44 308 ASN A C 1
ATOM 2364 O O . ASN A 1 308 ? 17.547 -14.406 -30.312 1 74.44 308 ASN A O 1
ATOM 2368 N N . ASN A 1 309 ? 16.391 -13.086 -31.656 1 75.81 309 ASN A N 1
ATOM 2369 C CA . ASN A 1 309 ? 15.68 -14.219 -32.25 1 75.81 309 ASN A CA 1
ATOM 2370 C C . ASN A 1 309 ? 16.109 -14.484 -33.688 1 75.81 309 ASN A C 1
ATOM 2372 O O . ASN A 1 309 ? 15.461 -15.242 -34.406 1 75.81 309 ASN A O 1
ATOM 2376 N N . ASP A 1 310 ? 17.078 -13.852 -34 1 75.94 310 ASP A N 1
ATOM 2377 C CA . ASP A 1 310 ? 17.672 -14.023 -35.312 1 75.94 310 ASP A CA 1
ATOM 2378 C C . ASP A 1 310 ? 16.641 -13.836 -36.406 1 75.94 310 ASP A C 1
ATOM 2380 O O . ASP A 1 310 ? 16.562 -14.641 -37.344 1 75.94 310 ASP A O 1
ATOM 2384 N N . ILE A 1 311 ? 15.844 -12.852 -36.219 1 76.62 311 ILE A N 1
ATOM 2385 C CA . ILE A 1 311 ? 14.836 -12.531 -37.219 1 76.62 311 ILE A CA 1
ATOM 2386 C C . ILE A 1 311 ? 15.438 -11.602 -38.281 1 76.62 311 ILE A C 1
ATOM 2388 O O . ILE A 1 311 ? 16.078 -10.602 -37.938 1 76.62 311 ILE A O 1
ATOM 2392 N N . THR A 1 312 ? 15.305 -11.961 -39.5 1 81.56 312 THR A N 1
ATOM 2393 C CA . THR A 1 312 ? 15.812 -11.18 -40.594 1 81.56 312 THR A CA 1
ATOM 2394 C C . THR A 1 312 ? 14.766 -10.18 -41.094 1 81.56 312 THR A C 1
ATOM 2396 O O . THR A 1 312 ? 13.617 -10.555 -41.344 1 81.56 312 THR A O 1
ATOM 2399 N N . VAL A 1 313 ? 15.062 -8.914 -41.031 1 78.5 313 VAL A N 1
ATOM 2400 C CA . VAL A 1 313 ? 14.164 -7.859 -41.5 1 78.5 313 VAL A CA 1
ATOM 2401 C C . VAL A 1 313 ? 14.453 -7.531 -42.969 1 78.5 313 VAL A C 1
ATOM 2403 O O . VAL A 1 313 ? 15.586 -7.191 -43.312 1 78.5 313 VAL A O 1
ATOM 2406 N N . ARG A 1 314 ? 13.438 -7.648 -43.719 1 78.44 314 ARG A N 1
ATOM 2407 C CA . ARG A 1 314 ? 13.508 -7.277 -45.125 1 78.44 314 ARG A CA 1
ATOM 2408 C C . ARG A 1 314 ? 12.719 -6.004 -45.406 1 78.44 314 ARG A C 1
ATOM 2410 O O . ARG A 1 314 ? 11.516 -5.949 -45.156 1 78.44 314 ARG A O 1
ATOM 2417 N N . TYR A 1 315 ? 13.406 -4.973 -45.781 1 77.44 315 TYR A N 1
ATOM 2418 C CA . TYR A 1 315 ? 12.766 -3.721 -46.156 1 77.44 315 TYR A CA 1
ATOM 2419 C C . TYR A 1 315 ? 12.281 -3.768 -47.625 1 77.44 315 TYR A C 1
ATOM 2421 O O . TYR A 1 315 ? 13.023 -4.195 -48.5 1 77.44 315 TYR A O 1
ATOM 2429 N N . CYS A 1 316 ? 10.945 -3.479 -47.781 1 67.44 316 CYS A N 1
ATOM 2430 C CA . CYS A 1 316 ? 10.336 -3.461 -49.094 1 67.44 316 CYS A CA 1
ATOM 2431 C C . CYS A 1 316 ? 9.703 -2.104 -49.406 1 67.44 316 CYS A C 1
ATOM 2433 O O . CYS A 1 316 ? 9.273 -1.403 -48.469 1 67.44 316 CYS A O 1
ATOM 2435 N N . MET B 1 1 ? -11.398 52.375 11.609 1 41.81 1 MET B N 1
ATOM 2436 C CA . MET B 1 1 ? -11.273 51.031 11.055 1 41.81 1 MET B CA 1
ATOM 2437 C C . MET B 1 1 ? -12.195 50.062 11.781 1 41.81 1 MET B C 1
ATOM 2439 O O . MET B 1 1 ? -12.109 49.938 13.008 1 41.81 1 MET B O 1
ATOM 2443 N N . ASP B 1 2 ? -13.422 49.812 11.312 1 48.38 2 ASP B N 1
ATOM 2444 C CA . ASP B 1 2 ? -14.586 49.188 11.93 1 48.38 2 ASP B CA 1
ATOM 2445 C C . ASP B 1 2 ? -14.266 47.75 12.344 1 48.38 2 ASP B C 1
ATOM 2447 O O . ASP B 1 2 ? -13.477 47.062 11.688 1 48.38 2 ASP B O 1
ATOM 2451 N N . ILE B 1 3 ? -14.344 47.594 13.68 1 54.53 3 ILE B N 1
ATOM 2452 C CA . ILE B 1 3 ? -14.18 46.312 14.375 1 54.53 3 ILE B CA 1
ATOM 2453 C C . ILE B 1 3 ? -14.719 45.188 13.508 1 54.53 3 ILE B C 1
ATOM 2455 O O . ILE B 1 3 ? -14.172 44.094 13.508 1 54.53 3 ILE B O 1
ATOM 2459 N N . GLN B 1 4 ? -15.672 45.562 12.812 1 53.09 4 GLN B N 1
ATOM 2460 C CA . GLN B 1 4 ? -16.281 44.562 11.938 1 53.09 4 GLN B CA 1
ATOM 2461 C C . GLN B 1 4 ? -15.297 44.125 10.859 1 53.09 4 GLN B C 1
ATOM 2463 O O . GLN B 1 4 ? -15.227 42.938 10.523 1 53.09 4 GLN B O 1
ATOM 2468 N N . ASP B 1 5 ? -14.586 45 10.344 1 59.19 5 ASP B N 1
ATOM 2469 C CA . ASP B 1 5 ? -13.625 44.688 9.289 1 59.19 5 ASP B CA 1
ATOM 2470 C C . ASP B 1 5 ? -12.461 43.875 9.82 1 59.19 5 ASP B C 1
ATOM 2472 O O . ASP B 1 5 ? -11.875 43.062 9.094 1 59.19 5 ASP B O 1
ATOM 2476 N N . LEU B 1 6 ? -12.195 44.094 11.086 1 57.47 6 LEU B N 1
ATOM 2477 C CA . LEU B 1 6 ? -11.117 43.375 11.727 1 57.47 6 LEU B CA 1
ATOM 2478 C C . LEU B 1 6 ? -11.531 41.938 12.016 1 57.47 6 LEU B C 1
ATOM 2480 O O . LEU B 1 6 ? -10.711 41.031 11.945 1 57.47 6 LEU B O 1
ATOM 2484 N N . LEU B 1 7 ? -12.82 41.844 12.297 1 61.97 7 LEU B N 1
ATOM 2485 C CA . LEU B 1 7 ? -13.305 40.531 12.711 1 61.97 7 LEU B CA 1
ATOM 2486 C C . LEU B 1 7 ? -13.625 39.656 11.492 1 61.97 7 LEU B C 1
ATOM 2488 O O . LEU B 1 7 ? -13.672 38.438 11.594 1 61.97 7 LEU B O 1
ATOM 2492 N N . ARG B 1 8 ? -13.664 40.281 10.359 1 61.09 8 ARG B N 1
ATOM 2493 C CA . ARG B 1 8 ? -14.133 39.625 9.148 1 61.09 8 ARG B CA 1
ATOM 2494 C C . ARG B 1 8 ? -13.195 38.5 8.742 1 61.09 8 ARG B C 1
ATOM 2496 O O . ARG B 1 8 ? -13.633 37.375 8.469 1 61.09 8 ARG B O 1
ATOM 2503 N N . PRO B 1 9 ? -11.898 38.906 8.711 1 64.62 9 PRO B N 1
ATOM 2504 C CA . PRO B 1 9 ? -11.016 37.812 8.305 1 64.62 9 PRO B CA 1
ATOM 2505 C C . PRO B 1 9 ? -11.078 36.625 9.25 1 64.62 9 PRO B C 1
ATOM 2507 O O . PRO B 1 9 ? -11.016 35.469 8.812 1 64.62 9 PRO B O 1
ATOM 2510 N N . ILE B 1 10 ? -11.25 36.844 10.5 1 65.94 10 ILE B N 1
ATOM 2511 C CA . ILE B 1 10 ? -11.305 35.781 11.5 1 65.94 10 ILE B CA 1
ATOM 2512 C C . ILE B 1 10 ? -12.586 34.969 11.328 1 65.94 10 ILE B C 1
ATOM 2514 O O . ILE B 1 10 ? -12.57 33.75 11.406 1 65.94 10 ILE B O 1
ATOM 2518 N N . VAL B 1 11 ? -13.609 35.719 11.094 1 67.12 11 VAL B N 1
ATOM 2519 C CA . VAL B 1 11 ? -14.898 35.062 10.93 1 67.12 11 VAL B CA 1
ATOM 2520 C C . VAL B 1 11 ? -14.867 34.188 9.672 1 67.12 11 VAL B C 1
ATOM 2522 O O . VAL B 1 11 ? -15.352 33.062 9.68 1 67.12 11 VAL B O 1
ATOM 2525 N N . THR B 1 12 ? -14.281 34.75 8.656 1 68.06 12 THR B N 1
ATOM 2526 C CA . THR B 1 12 ? -14.195 34.031 7.406 1 68.06 12 THR B CA 1
ATOM 2527 C C . THR B 1 12 ? -13.391 32.75 7.598 1 68.06 12 THR B C 1
ATOM 2529 O O . THR B 1 12 ? -13.758 31.688 7.074 1 68.06 12 THR B O 1
ATOM 2532 N N . GLN B 1 13 ? -12.352 32.844 8.328 1 70.56 13 GLN B N 1
ATOM 2533 C CA . GLN B 1 13 ? -11.516 31.688 8.594 1 70.56 13 GLN B CA 1
ATOM 2534 C C . GLN B 1 13 ? -12.289 30.625 9.383 1 70.56 13 GLN B C 1
ATOM 2536 O O . GLN B 1 13 ? -12.18 29.422 9.094 1 70.56 13 GLN B O 1
ATOM 2541 N N . ILE B 1 14 ? -13.023 31.109 10.32 1 71.69 14 ILE B N 1
ATOM 2542 C CA . ILE B 1 14 ? -13.773 30.203 11.188 1 71.69 14 ILE B CA 1
ATOM 2543 C C . ILE B 1 14 ? -14.844 29.484 10.375 1 71.69 14 ILE B C 1
ATOM 2545 O O . ILE B 1 14 ? -15.023 28.281 10.5 1 71.69 14 ILE B O 1
ATOM 2549 N N . VAL B 1 15 ? -15.461 30.266 9.555 1 70.56 15 VAL B N 1
ATOM 2550 C CA . VAL B 1 15 ? -16.562 29.688 8.773 1 70.56 15 VAL B CA 1
ATOM 2551 C C . VAL B 1 15 ? -16.016 28.656 7.793 1 70.56 15 VAL B C 1
ATOM 2553 O O . VAL B 1 15 ? -16.641 27.609 7.57 1 70.56 15 VAL B O 1
ATOM 2556 N N . ASN B 1 16 ? -14.82 28.922 7.312 1 73.19 16 ASN B N 1
ATOM 2557 C CA . ASN B 1 16 ? -14.227 28.016 6.336 1 73.19 16 ASN B CA 1
ATOM 2558 C C . ASN B 1 16 ? -13.812 26.703 6.973 1 73.19 16 ASN B C 1
ATOM 2560 O O . ASN B 1 16 ? -13.75 25.672 6.297 1 73.19 16 ASN B O 1
ATOM 2564 N N . MET B 1 17 ? -13.617 26.75 8.234 1 75.62 17 MET B N 1
ATOM 2565 C CA . MET B 1 17 ? -13.125 25.562 8.922 1 75.62 17 MET B CA 1
ATOM 2566 C C . MET B 1 17 ? -14.258 24.844 9.641 1 75.62 17 MET B C 1
ATOM 2568 O O . MET B 1 17 ? -14.07 23.734 10.133 1 75.62 17 MET B O 1
ATOM 2572 N N . LEU B 1 18 ? -15.305 25.578 9.656 1 77 18 LEU B N 1
ATOM 2573 C CA . LEU B 1 18 ? -16.438 25.016 10.383 1 77 18 LEU B CA 1
ATOM 2574 C C . LEU B 1 18 ? -16.906 23.719 9.734 1 77 18 LEU B C 1
ATOM 2576 O O . LEU B 1 18 ? -17.016 23.641 8.508 1 77 18 LEU B O 1
ATOM 2580 N N . ASN B 1 19 ? -17.094 22.625 10.469 1 80.81 19 ASN B N 1
ATOM 2581 C CA . ASN B 1 19 ? -17.609 21.312 10.094 1 80.81 19 ASN B CA 1
ATOM 2582 C C . ASN B 1 19 ? -16.625 20.547 9.219 1 80.81 19 ASN B C 1
ATOM 2584 O O . ASN B 1 19 ? -17.031 19.734 8.391 1 80.81 19 ASN B O 1
ATOM 2588 N N . LYS B 1 20 ? -15.383 21.062 9.258 1 90.69 20 LYS B N 1
ATOM 2589 C CA . LYS B 1 20 ? -14.367 20.312 8.516 1 90.69 20 LYS B CA 1
ATOM 2590 C C . LYS B 1 20 ? -13.773 19.203 9.367 1 90.69 20 LYS B C 1
ATOM 2592 O O . LYS B 1 20 ? -13.695 19.312 10.594 1 90.69 20 LYS B O 1
ATOM 2597 N N . ARG B 1 21 ? -13.461 18.172 8.695 1 94.88 21 ARG B N 1
ATOM 2598 C CA . ARG B 1 21 ? -12.82 17.016 9.32 1 94.88 21 ARG B CA 1
ATOM 2599 C C . ARG B 1 21 ? -11.469 16.719 8.68 1 94.88 21 ARG B C 1
ATOM 2601 O O . ARG B 1 21 ? -11.328 16.812 7.457 1 94.88 21 ARG B O 1
ATOM 2608 N N . ALA B 1 22 ? -10.492 16.484 9.547 1 97.44 22 ALA B N 1
ATOM 2609 C CA . ALA B 1 22 ? -9.156 16.156 9.062 1 97.44 22 ALA B CA 1
ATOM 2610 C C . ALA B 1 22 ? -8.688 14.805 9.617 1 97.44 22 ALA B C 1
ATOM 2612 O O . ALA B 1 22 ? -8.875 14.523 10.805 1 97.44 22 ALA B O 1
ATOM 2613 N N . LEU B 1 23 ? -8.18 14 8.781 1 98.62 23 LEU B N 1
ATOM 2614 C CA . LEU B 1 23 ? -7.562 12.734 9.172 1 98.62 23 LEU B CA 1
ATOM 2615 C C . LEU B 1 23 ? -6.055 12.898 9.336 1 98.62 23 LEU B C 1
ATOM 2617 O O . LEU B 1 23 ? -5.363 13.297 8.398 1 98.62 23 LEU B O 1
ATOM 2621 N N . LEU B 1 24 ? -5.574 12.609 10.523 1 98.81 24 LEU B N 1
ATOM 2622 C CA . LEU B 1 24 ? -4.16 12.766 10.844 1 98.81 24 LEU B CA 1
ATOM 2623 C C . LEU B 1 24 ? -3.438 11.43 10.797 1 98.81 24 LEU B C 1
ATOM 2625 O O . LEU B 1 24 ? -3.898 10.445 11.391 1 98.81 24 LEU B O 1
ATOM 2629 N N . PHE B 1 25 ? -2.334 11.312 10.078 1 98.88 25 PHE B N 1
ATOM 2630 C CA . PHE B 1 25 ? -1.401 10.195 10.148 1 98.88 25 PHE B CA 1
ATOM 2631 C C . PHE B 1 25 ? -0.119 10.594 10.867 1 98.88 25 PHE B C 1
ATOM 2633 O O . PHE B 1 25 ? 0.585 11.508 10.422 1 98.88 25 PHE B O 1
ATOM 2640 N N . ILE B 1 26 ? 0.228 9.883 11.953 1 98.81 26 ILE B N 1
ATOM 2641 C CA . ILE B 1 26 ? 1.328 10.305 12.812 1 98.81 26 ILE B CA 1
ATOM 2642 C C . ILE B 1 26 ? 2.316 9.156 12.992 1 98.81 26 ILE B C 1
ATOM 2644 O O . ILE B 1 26 ? 1.942 8.07 13.461 1 98.81 26 ILE B O 1
ATOM 2648 N N . SER B 1 27 ? 3.561 9.359 12.625 1 98.44 27 SER B N 1
ATOM 2649 C CA . SER B 1 27 ? 4.625 8.398 12.898 1 98.44 27 SER B CA 1
ATOM 2650 C C . SER B 1 27 ? 5.539 8.883 14.016 1 98.44 27 SER B C 1
ATOM 2652 O O . SER B 1 27 ? 5.32 9.953 14.578 1 98.44 27 SER B O 1
ATOM 2654 N N . GLY B 1 28 ? 6.562 8.07 14.391 1 97.06 28 GLY B N 1
ATOM 2655 C CA . GLY B 1 28 ? 7.297 8.242 15.633 1 97.06 28 GLY B CA 1
ATOM 2656 C C . GLY B 1 28 ? 8.445 9.227 15.508 1 97.06 28 GLY B C 1
ATOM 2657 O O . GLY B 1 28 ? 9.594 8.891 15.828 1 97.06 28 GLY B O 1
ATOM 2658 N N . GLY B 1 29 ? 8.219 10.375 15.117 1 94.75 29 GLY B N 1
ATOM 2659 C CA . GLY B 1 29 ? 9.227 11.422 15.07 1 94.75 29 GLY B CA 1
ATOM 2660 C C . GLY B 1 29 ? 9.211 12.336 16.281 1 94.75 29 GLY B C 1
ATOM 2661 O O . GLY B 1 29 ? 8.211 12.391 17 1 94.75 29 GLY B O 1
ATOM 2662 N N . GLU B 1 30 ? 10.336 13.047 16.453 1 91.88 30 GLU B N 1
ATOM 2663 C CA . GLU B 1 30 ? 10.43 13.805 17.703 1 91.88 30 GLU B CA 1
ATOM 2664 C C . GLU B 1 30 ? 10.828 15.258 17.438 1 91.88 30 GLU B C 1
ATOM 2666 O O . GLU B 1 30 ? 11.133 16 18.359 1 91.88 30 GLU B O 1
ATOM 2671 N N . VAL B 1 31 ? 10.828 15.695 16.219 1 94.19 31 VAL B N 1
ATOM 2672 C CA . VAL B 1 31 ? 11.32 17.016 15.867 1 94.19 31 VAL B CA 1
ATOM 2673 C C . VAL B 1 31 ? 10.164 18.016 15.875 1 94.19 31 VAL B C 1
ATOM 2675 O O . VAL B 1 31 ? 9.148 17.812 15.203 1 94.19 31 VAL B O 1
ATOM 2678 N N . ASN B 1 32 ? 10.234 19.125 16.641 1 95.5 32 ASN B N 1
ATOM 2679 C CA . ASN B 1 32 ? 9.336 20.281 16.703 1 95.5 32 ASN B CA 1
ATOM 2680 C C . ASN B 1 32 ? 7.918 19.859 17.062 1 95.5 32 ASN B C 1
ATOM 2682 O O . ASN B 1 32 ? 6.945 20.391 16.531 1 95.5 32 ASN B O 1
ATOM 2686 N N . LEU B 1 33 ? 7.77 18.938 17.922 1 96.62 33 LEU B N 1
ATOM 2687 C CA . LEU B 1 33 ? 6.473 18.375 18.281 1 96.62 33 LEU B CA 1
ATOM 2688 C C . LEU B 1 33 ? 5.594 19.438 18.938 1 96.62 33 LEU B C 1
ATOM 2690 O O . LEU B 1 33 ? 4.41 19.562 18.609 1 96.62 33 LEU B O 1
ATOM 2694 N N . LYS B 1 34 ? 6.148 20.188 19.828 1 95.44 34 LYS B N 1
ATOM 2695 C CA . LYS B 1 34 ? 5.371 21.188 20.547 1 95.44 34 LYS B CA 1
ATOM 2696 C C . LYS B 1 34 ? 4.699 22.156 19.594 1 95.44 34 LYS B C 1
ATOM 2698 O O . LYS B 1 34 ? 3.486 22.375 19.672 1 95.44 34 LYS B O 1
ATOM 2703 N N . GLU B 1 35 ? 5.484 22.719 18.734 1 95.56 35 GLU B N 1
ATOM 2704 C CA . GLU B 1 35 ? 4.973 23.703 17.781 1 95.56 35 GLU B CA 1
ATOM 2705 C C . GLU B 1 35 ? 3.91 23.109 16.875 1 95.56 35 GLU B C 1
ATOM 2707 O O . GLU B 1 35 ? 2.889 23.734 16.594 1 95.56 35 GLU B O 1
ATOM 2712 N N . ILE B 1 36 ? 4.113 21.891 16.391 1 97.5 36 ILE B N 1
ATOM 2713 C CA . ILE B 1 36 ? 3.219 21.219 15.469 1 97.5 36 ILE B CA 1
ATOM 2714 C C . ILE B 1 36 ? 1.878 20.938 16.141 1 97.5 36 ILE B C 1
ATOM 2716 O O . ILE B 1 36 ? 0.823 21.281 15.602 1 97.5 36 ILE B O 1
ATOM 2720 N N . PHE B 1 37 ? 1.896 20.406 17.312 1 97.38 37 PHE B N 1
ATOM 2721 C CA . PHE B 1 37 ? 0.657 20.016 17.969 1 97.38 37 PHE B CA 1
ATOM 2722 C C . PHE B 1 37 ? -0.056 21.234 18.547 1 97.38 37 PHE B C 1
ATOM 2724 O O . PHE B 1 37 ? -1.286 21.266 18.625 1 97.38 37 PHE B O 1
ATOM 2731 N N . GLU B 1 38 ? 0.711 22.281 18.938 1 95.94 38 GLU B N 1
ATOM 2732 C CA . GLU B 1 38 ? 0.075 23.531 19.328 1 95.94 38 GLU B CA 1
ATOM 2733 C C . GLU B 1 38 ? -0.676 24.156 18.141 1 95.94 38 GLU B C 1
ATOM 2735 O O . GLU B 1 38 ? -1.781 24.672 18.312 1 95.94 38 GLU B O 1
ATOM 2740 N N . SER B 1 39 ? -0.049 24.078 17 1 95.88 39 SER B N 1
ATOM 2741 C CA . SER B 1 39 ? -0.704 24.562 15.789 1 95.88 39 SER B CA 1
ATOM 2742 C C . SER B 1 39 ? -2.01 23.812 15.531 1 95.88 39 SER B C 1
ATOM 2744 O O . SER B 1 39 ? -3.045 24.438 15.281 1 95.88 39 SER B O 1
ATOM 2746 N N . LEU B 1 40 ? -2.01 22.531 15.602 1 96.44 40 LEU B N 1
ATOM 2747 C CA . LEU B 1 40 ? -3.191 21.719 15.352 1 96.44 40 LEU B CA 1
ATOM 2748 C C . LEU B 1 40 ? -4.266 21.969 16.406 1 96.44 40 LEU B C 1
ATOM 2750 O O . LEU B 1 40 ? -5.441 22.125 16.078 1 96.44 40 LEU B O 1
ATOM 2754 N N . SER B 1 41 ? -3.842 22.047 17.672 1 95.44 41 SER B N 1
ATOM 2755 C CA . SER B 1 41 ? -4.789 22.219 18.766 1 95.44 41 SER B CA 1
ATOM 2756 C C . SER B 1 41 ? -5.422 23.609 18.734 1 95.44 41 SER B C 1
ATOM 2758 O O . SER B 1 41 ? -6.539 23.797 19.219 1 95.44 41 SER B O 1
ATOM 2760 N N . SER B 1 42 ? -4.703 24.562 18.156 1 92.62 42 SER B N 1
ATOM 2761 C CA . SER B 1 42 ? -5.211 25.938 18.078 1 92.62 42 SER B CA 1
ATOM 2762 C C . SER B 1 42 ? -6.395 26.016 17.109 1 92.62 42 SER B C 1
ATOM 2764 O O . SER B 1 42 ? -7.16 26.984 17.156 1 92.62 42 SER B O 1
ATOM 2766 N N . MET B 1 43 ? -6.504 25.016 16.234 1 90.81 43 MET B N 1
ATOM 2767 C CA . MET B 1 43 ? -7.621 24.953 15.297 1 90.81 43 MET B CA 1
ATOM 2768 C C . MET B 1 43 ? -8.711 24.016 15.812 1 90.81 43 MET B C 1
ATOM 2770 O O . MET B 1 43 ? -9.07 23.047 15.141 1 90.81 43 MET B O 1
ATOM 2774 N N . GLY B 1 44 ? -9.258 24.359 16.906 1 84.62 44 GLY B N 1
ATOM 2775 C CA . GLY B 1 44 ? -10.172 23.516 17.672 1 84.62 44 GLY B CA 1
ATOM 2776 C C . GLY B 1 44 ? -11.492 23.266 16.953 1 84.62 44 GLY B C 1
ATOM 2777 O O . GLY B 1 44 ? -12.227 22.344 17.312 1 84.62 44 GLY B O 1
ATOM 2778 N N . ILE B 1 45 ? -11.797 23.984 15.953 1 87 45 ILE B N 1
ATOM 2779 C CA . ILE B 1 45 ? -13.078 23.859 15.258 1 87 45 ILE B CA 1
ATOM 2780 C C . ILE B 1 45 ? -13.031 22.672 14.312 1 87 45 ILE B C 1
ATOM 2782 O O . ILE B 1 45 ? -14.07 22.109 13.945 1 87 45 ILE B O 1
ATOM 2786 N N . ILE B 1 46 ? -11.867 22.266 13.938 1 92.19 46 ILE B N 1
ATOM 2787 C CA . ILE B 1 46 ? -11.688 21.125 13.055 1 92.19 46 ILE B CA 1
ATOM 2788 C C . ILE B 1 46 ? -11.781 19.828 13.859 1 92.19 46 ILE B C 1
ATOM 2790 O O . ILE B 1 46 ? -11.227 19.719 14.953 1 92.19 46 ILE B O 1
ATOM 2794 N N . LYS B 1 47 ? -12.57 18.891 13.391 1 94.25 47 LYS B N 1
ATOM 2795 C CA . LYS B 1 47 ? -12.625 17.562 14 1 94.25 47 LYS B CA 1
ATOM 2796 C C . LYS B 1 47 ? -11.516 16.672 13.453 1 94.25 47 LYS B C 1
ATOM 2798 O O . LYS B 1 47 ? -11.312 16.594 12.242 1 94.25 47 LYS B O 1
ATOM 2803 N N . TYR B 1 48 ? -10.836 16.016 14.422 1 97.56 48 TYR B N 1
ATOM 2804 C CA . TYR B 1 48 ? -9.688 15.227 14.008 1 97.56 48 TYR B CA 1
ATOM 2805 C C . TYR B 1 48 ? -9.953 13.734 14.172 1 97.56 48 TYR B C 1
ATOM 2807 O O . TYR B 1 48 ? -10.492 13.305 15.195 1 97.56 48 TYR B O 1
ATOM 2815 N N . ASP B 1 49 ? -9.734 12.93 13.164 1 98.5 49 ASP B N 1
ATOM 2816 C CA . ASP B 1 49 ? -9.469 11.5 13.258 1 98.5 49 ASP B CA 1
ATOM 2817 C C . ASP B 1 49 ? -7.965 11.219 13.234 1 98.5 49 ASP B C 1
ATOM 2819 O O . ASP B 1 49 ? -7.223 11.836 12.461 1 98.5 49 ASP B O 1
ATOM 2823 N N . ILE B 1 50 ? -7.516 10.336 14.141 1 98.75 50 ILE B N 1
ATOM 2824 C CA . ILE B 1 50 ? -6.078 10.219 14.344 1 98.75 50 ILE B CA 1
ATOM 2825 C C . ILE B 1 50 ? -5.645 8.773 14.148 1 98.75 50 ILE B C 1
ATOM 2827 O O . ILE B 1 50 ? -6.219 7.859 14.75 1 98.75 50 ILE B O 1
ATOM 2831 N N . VAL B 1 51 ? -4.676 8.516 13.305 1 98.81 51 VAL B N 1
ATOM 2832 C CA . VAL B 1 51 ? -4.02 7.223 13.117 1 98.81 51 VAL B CA 1
ATOM 2833 C C . VAL B 1 51 ? -2.537 7.344 13.469 1 98.81 51 VAL B C 1
ATOM 2835 O O . VAL B 1 51 ? -1.834 8.203 12.938 1 98.81 51 VAL B O 1
ATOM 2838 N N . MET B 1 52 ? -2.051 6.477 14.359 1 98.5 52 MET B N 1
ATOM 2839 C CA . MET B 1 52 ? -0.666 6.527 14.82 1 98.5 52 MET B CA 1
ATOM 2840 C C . MET B 1 52 ? 0.02 5.176 14.625 1 98.5 52 MET B C 1
ATOM 2842 O O . MET B 1 52 ? -0.614 4.129 14.766 1 98.5 52 MET B O 1
ATOM 2846 N N . THR B 1 53 ? 1.316 5.254 14.305 1 97.75 53 THR B N 1
ATOM 2847 C CA . THR B 1 53 ? 2.105 4.031 14.367 1 97.75 53 THR B CA 1
ATOM 2848 C C . THR B 1 53 ? 2.344 3.611 15.812 1 97.75 53 THR B C 1
ATOM 2850 O O . THR B 1 53 ? 2.162 4.41 16.734 1 97.75 53 THR B O 1
ATOM 2853 N N . GLU B 1 54 ? 2.773 2.365 15.969 1 95.94 54 GLU B N 1
ATOM 2854 C CA . GLU B 1 54 ? 3.102 1.902 17.312 1 95.94 54 GLU B CA 1
ATOM 2855 C C . GLU B 1 54 ? 4.25 2.711 17.906 1 95.94 54 GLU B C 1
ATOM 2857 O O . GLU B 1 54 ? 4.219 3.068 19.078 1 95.94 54 GLU B O 1
ATOM 2862 N N . ASN B 1 55 ? 5.234 2.967 17.141 1 95.88 55 ASN B N 1
ATOM 2863 C CA . ASN B 1 55 ? 6.363 3.768 17.594 1 95.88 55 ASN B CA 1
ATOM 2864 C C . ASN B 1 55 ? 5.926 5.172 18.016 1 95.88 55 ASN B C 1
ATOM 2866 O O . ASN B 1 55 ? 6.418 5.719 19 1 95.88 55 ASN B O 1
ATOM 2870 N N . ALA B 1 56 ? 5 5.762 17.234 1 97.5 56 ALA B N 1
ATOM 2871 C CA . ALA B 1 56 ? 4.496 7.094 17.562 1 97.5 56 ALA B CA 1
ATOM 2872 C C . ALA B 1 56 ? 3.816 7.094 18.938 1 97.5 56 ALA B C 1
ATOM 2874 O O . ALA B 1 56 ? 3.992 8.031 19.719 1 97.5 56 ALA B O 1
ATOM 2875 N N . LYS B 1 57 ? 3.057 6.078 19.234 1 95.88 57 LYS B N 1
ATOM 2876 C CA . LYS B 1 57 ? 2.365 5.965 20.516 1 95.88 57 LYS B CA 1
ATOM 2877 C C . LYS B 1 57 ? 3.357 5.922 21.672 1 95.88 57 LYS B C 1
ATOM 2879 O O . LYS B 1 57 ? 3.053 6.383 22.766 1 95.88 57 LYS B O 1
ATOM 2884 N N . SER B 1 58 ? 4.516 5.418 21.391 1 94.69 58 SER B N 1
ATOM 2885 C CA . SER B 1 58 ? 5.527 5.25 22.422 1 94.69 58 SER B CA 1
ATOM 2886 C C . SER B 1 58 ? 6.344 6.523 22.609 1 94.69 58 SER B C 1
ATOM 2888 O O . SER B 1 58 ? 6.824 6.801 23.703 1 94.69 58 SER B O 1
ATOM 2890 N N . VAL B 1 59 ? 6.504 7.301 21.609 1 94.81 59 VAL B N 1
ATOM 2891 C CA . VAL B 1 59 ? 7.48 8.391 21.641 1 94.81 59 VAL B CA 1
ATOM 2892 C C . VAL B 1 59 ? 6.758 9.727 21.797 1 94.81 59 VAL B C 1
ATOM 2894 O O . VAL B 1 59 ? 7.293 10.664 22.391 1 94.81 59 VAL B O 1
ATOM 2897 N N . ILE B 1 60 ? 5.582 9.906 21.25 1 96.62 60 ILE B N 1
ATOM 2898 C CA . ILE B 1 60 ? 4.859 11.172 21.312 1 96.62 60 ILE B CA 1
ATOM 2899 C C . ILE B 1 60 ? 4.09 11.266 22.625 1 96.62 60 ILE B C 1
ATOM 2901 O O . ILE B 1 60 ? 3.307 10.375 22.969 1 96.62 60 ILE B O 1
ATOM 2905 N N . PRO B 1 61 ? 4.277 12.32 23.391 1 96 61 PRO B N 1
ATOM 2906 C CA . PRO B 1 61 ? 3.566 12.484 24.656 1 96 61 PRO B CA 1
ATOM 2907 C C . PRO B 1 61 ? 2.049 12.461 24.484 1 96 61 PRO B C 1
ATOM 2909 O O . PRO B 1 61 ? 1.518 13.078 23.562 1 96 61 PRO B O 1
ATOM 2912 N N . GLU B 1 62 ? 1.399 11.805 25.344 1 95.88 62 GLU B N 1
ATOM 2913 C CA . GLU B 1 62 ? -0.051 11.648 25.297 1 95.88 62 GLU B CA 1
ATOM 2914 C C . GLU B 1 62 ? -0.755 13 25.406 1 95.88 62 GLU B C 1
ATOM 2916 O O . GLU B 1 62 ? -1.837 13.18 24.844 1 95.88 62 GLU B O 1
ATOM 2921 N N . SER B 1 63 ? -0.167 13.945 26.109 1 96.5 63 SER B N 1
ATOM 2922 C CA . SER B 1 63 ? -0.756 15.266 26.281 1 96.5 63 SER B CA 1
ATOM 2923 C C . SER B 1 63 ? -0.977 15.961 24.938 1 96.5 63 SER B C 1
ATOM 2925 O O . SER B 1 63 ? -1.961 16.688 24.766 1 96.5 63 SER B O 1
ATOM 2927 N N . TYR B 1 64 ? -0.024 15.727 23.969 1 96.44 64 TYR B N 1
ATOM 2928 C CA . TYR B 1 64 ? -0.156 16.312 22.641 1 96.44 64 TYR B CA 1
ATOM 2929 C C . TYR B 1 64 ? -1.353 15.727 21.906 1 96.44 64 TYR B C 1
ATOM 2931 O O . TYR B 1 64 ? -2.117 16.453 21.266 1 96.44 64 TYR B O 1
ATOM 2939 N N . ILE B 1 65 ? -1.565 14.453 22.047 1 96.75 65 ILE B N 1
ATOM 2940 C CA . ILE B 1 65 ? -2.641 13.75 21.359 1 96.75 65 ILE B CA 1
ATOM 2941 C C . ILE B 1 65 ? -3.984 14.125 21.984 1 96.75 65 ILE B C 1
ATOM 2943 O O . ILE B 1 65 ? -4.945 14.43 21.266 1 96.75 65 ILE B O 1
ATOM 2947 N N . SER B 1 66 ? -4.031 14.133 23.281 1 96.06 66 SER B N 1
ATOM 2948 C CA . SER B 1 66 ? -5.266 14.445 24 1 96.06 66 SER B CA 1
ATOM 2949 C C . SER B 1 66 ? -5.723 15.875 23.719 1 96.06 66 SER B C 1
ATOM 2951 O O . SER B 1 66 ? -6.922 16.156 23.703 1 96.06 66 SER B O 1
ATOM 2953 N N . SER B 1 67 ? -4.781 16.766 23.531 1 95.19 67 SER B N 1
ATOM 2954 C CA . SER B 1 67 ? -5.094 18.172 23.281 1 95.19 67 SER B CA 1
ATOM 2955 C C . SER B 1 67 ? -5.863 18.344 21.969 1 95.19 67 SER B C 1
ATOM 2957 O O . SER B 1 67 ? -6.535 19.359 21.781 1 95.19 67 SER B O 1
ATOM 2959 N N . LEU B 1 68 ? -5.828 17.359 21.094 1 96.19 68 LEU B N 1
ATOM 2960 C CA . LEU B 1 68 ? -6.488 17.453 19.781 1 96.19 68 LEU B CA 1
ATOM 2961 C C . LEU B 1 68 ? -7.961 17.062 19.891 1 96.19 68 LEU B C 1
ATOM 2963 O O . LEU B 1 68 ? -8.75 17.359 18.984 1 96.19 68 LEU B O 1
ATOM 2967 N N . LYS B 1 69 ? -8.367 16.406 20.984 1 93.69 69 LYS B N 1
ATOM 2968 C CA . LYS B 1 69 ? -9.734 15.953 21.219 1 93.69 69 LYS B CA 1
ATOM 2969 C C . LYS B 1 69 ? -10.281 15.188 20.016 1 93.69 69 LYS B C 1
ATOM 2971 O O . LYS B 1 69 ? -11.43 15.383 19.625 1 93.69 69 LYS B O 1
ATOM 2976 N N . GLY B 1 70 ? -9.406 14.398 19.375 1 96.06 70 GLY B N 1
ATOM 2977 C CA . GLY B 1 70 ? -9.797 13.664 18.172 1 96.06 70 GLY B CA 1
ATOM 2978 C C . GLY B 1 70 ? -10.156 12.219 18.453 1 96.06 70 GLY B C 1
ATOM 2979 O O . GLY B 1 70 ? -10.039 11.75 19.594 1 96.06 70 GLY B O 1
ATOM 2980 N N . LYS B 1 71 ? -10.688 11.547 17.438 1 97.31 71 LYS B N 1
ATOM 2981 C CA . LYS B 1 71 ? -11.023 10.125 17.5 1 97.31 71 LYS B CA 1
ATOM 2982 C C . LYS B 1 71 ? -9.852 9.266 17.016 1 97.31 71 LYS B C 1
ATOM 2984 O O . LYS B 1 71 ? -9.336 9.477 15.922 1 97.31 71 LYS B O 1
ATOM 2989 N N . MET B 1 72 ? -9.523 8.305 17.844 1 98.12 72 MET B N 1
ATOM 2990 C CA . MET B 1 72 ? -8.453 7.379 17.469 1 98.12 72 MET B CA 1
ATOM 2991 C C . MET B 1 72 ? -8.977 6.301 16.531 1 98.12 72 MET B C 1
ATOM 2993 O O . MET B 1 72 ? -10.016 5.688 16.781 1 98.12 72 MET B O 1
ATOM 2997 N N . ILE B 1 73 ? -8.305 6.098 15.445 1 98.19 73 ILE B N 1
ATOM 2998 C CA . ILE B 1 73 ? -8.625 5.055 14.477 1 98.19 73 ILE B CA 1
ATOM 2999 C C . ILE B 1 73 ? -7.621 3.91 14.602 1 98.19 73 ILE B C 1
ATOM 3001 O O . ILE B 1 73 ? -6.418 4.109 14.43 1 98.19 73 ILE B O 1
ATOM 3005 N N . GLU B 1 74 ? -8.18 2.713 14.82 1 96.12 74 GLU B N 1
ATOM 3006 C CA . GLU B 1 74 ? -7.273 1.608 15.125 1 96.12 74 GLU B CA 1
ATOM 3007 C C . GLU B 1 74 ? -7.555 0.404 14.227 1 96.12 74 GLU B C 1
ATOM 3009 O O . GLU B 1 74 ? -6.969 -0.664 14.414 1 96.12 74 GLU B O 1
ATOM 3014 N N . SER B 1 75 ? -8.453 0.561 13.305 1 95.25 75 SER B N 1
ATOM 3015 C CA . SER B 1 75 ? -8.781 -0.551 12.414 1 95.25 75 SER B CA 1
ATOM 3016 C C . SER B 1 75 ? -8.906 -0.086 10.969 1 95.25 75 SER B C 1
ATOM 3018 O O . SER B 1 75 ? -9.141 1.096 10.711 1 95.25 75 SER B O 1
ATOM 3020 N N . LYS B 1 76 ? -8.805 -1.05 10.109 1 93.69 76 LYS B N 1
ATOM 3021 C CA . LYS B 1 76 ? -8.891 -0.767 8.68 1 93.69 76 LYS B CA 1
ATOM 3022 C C . LYS B 1 76 ? -10.289 -0.3 8.289 1 93.69 76 LYS B C 1
ATOM 3024 O O . LYS B 1 76 ? -10.445 0.59 7.453 1 93.69 76 LYS B O 1
ATOM 3029 N N . GLU B 1 77 ? -11.234 -0.9 8.859 1 93.06 77 GLU B N 1
ATOM 3030 C CA . GLU B 1 77 ? -12.609 -0.516 8.586 1 93.06 77 GLU B CA 1
ATOM 3031 C C . GLU B 1 77 ? -12.867 0.937 8.969 1 93.06 77 GLU B C 1
ATOM 3033 O O . GLU B 1 77 ? -13.469 1.693 8.203 1 93.06 77 GLU B O 1
ATOM 3038 N N . GLU B 1 78 ? -12.438 1.3 10.148 1 96.69 78 GLU B N 1
ATOM 3039 C CA . GLU B 1 78 ? -12.57 2.68 10.609 1 96.69 78 GLU B CA 1
ATOM 3040 C C . GLU B 1 78 ? -11.789 3.637 9.711 1 96.69 78 GLU B C 1
ATOM 3042 O O . GLU B 1 78 ? -12.25 4.738 9.422 1 96.69 78 GLU B O 1
ATOM 3047 N N . LEU B 1 79 ? -10.633 3.164 9.359 1 97.69 79 LEU B N 1
ATOM 3048 C CA . LEU B 1 79 ? -9.789 3.979 8.492 1 97.69 79 LEU B CA 1
ATOM 3049 C C . LEU B 1 79 ? -10.484 4.266 7.168 1 97.69 79 LEU B C 1
ATOM 3051 O O . LEU B 1 79 ? -10.5 5.41 6.703 1 97.69 79 LEU B O 1
ATOM 3055 N N . SER B 1 80 ? -11.055 3.244 6.582 1 95.38 80 SER B N 1
ATOM 3056 C CA . SER B 1 80 ? -11.758 3.41 5.316 1 95.38 80 SER B CA 1
ATOM 3057 C C . SER B 1 80 ? -12.906 4.414 5.449 1 95.38 80 SER B C 1
ATOM 3059 O O . SER B 1 80 ? -13.125 5.227 4.551 1 95.38 80 SER B O 1
ATOM 3061 N N . GLY B 1 81 ? -13.633 4.336 6.539 1 96.56 81 GLY B N 1
ATOM 3062 C CA . GLY B 1 81 ? -14.695 5.289 6.809 1 96.56 81 GLY B CA 1
ATOM 3063 C C . GLY B 1 81 ? -14.203 6.715 6.945 1 96.56 81 GLY B C 1
ATOM 3064 O O . GLY B 1 81 ? -14.797 7.641 6.387 1 96.56 81 GLY B O 1
ATOM 3065 N N . ALA B 1 82 ? -13.125 6.852 7.652 1 97.5 82 ALA B N 1
ATOM 3066 C CA . ALA B 1 82 ? -12.547 8.18 7.867 1 97.5 82 ALA B CA 1
ATOM 3067 C C . ALA B 1 82 ? -12.055 8.781 6.555 1 97.5 82 ALA B C 1
ATOM 3069 O O . ALA B 1 82 ? -12.25 9.969 6.297 1 97.5 82 ALA B O 1
ATOM 3070 N N . LEU B 1 83 ? -11.43 7.949 5.746 1 97.69 83 LEU B N 1
ATOM 3071 C CA . LEU B 1 83 ? -10.898 8.406 4.465 1 97.69 83 LEU B CA 1
ATOM 3072 C C . LEU B 1 83 ? -12.023 8.922 3.568 1 97.69 83 LEU B C 1
ATOM 3074 O O . LEU B 1 83 ? -11.836 9.891 2.828 1 97.69 83 LEU B O 1
ATOM 3078 N N . LYS B 1 84 ? -13.141 8.305 3.641 1 95.5 84 LYS B N 1
ATOM 3079 C CA . LYS B 1 84 ? -14.281 8.719 2.832 1 95.5 84 LYS B CA 1
ATOM 3080 C C . LYS B 1 84 ? -14.922 9.992 3.391 1 95.5 84 LYS B C 1
ATOM 3082 O O . LYS B 1 84 ? -15.328 10.867 2.631 1 95.5 84 LYS B O 1
ATOM 3087 N N . ALA B 1 85 ? -14.906 10.133 4.68 1 95 85 ALA B N 1
ATOM 3088 C CA . ALA B 1 85 ? -15.68 11.172 5.352 1 95 85 ALA B CA 1
ATOM 3089 C C . ALA B 1 85 ? -14.867 12.453 5.504 1 95 85 ALA B C 1
ATOM 3091 O O . ALA B 1 85 ? -15.422 13.555 5.508 1 95 85 ALA B O 1
ATOM 3092 N N . ASP B 1 86 ? -13.57 12.352 5.691 1 96.06 86 ASP B N 1
ATOM 3093 C CA . ASP B 1 86 ? -12.766 13.508 6.078 1 96.06 86 ASP B CA 1
ATOM 3094 C C . ASP B 1 86 ? -12.414 14.367 4.867 1 96.06 86 ASP B C 1
ATOM 3096 O O . ASP B 1 86 ? -12.234 13.844 3.764 1 96.06 86 ASP B O 1
ATOM 3100 N N . ASP B 1 87 ? -12.273 15.656 5.16 1 93.44 87 ASP B N 1
ATOM 3101 C CA . ASP B 1 87 ? -12.086 16.641 4.094 1 93.44 87 ASP B CA 1
ATOM 3102 C C . ASP B 1 87 ? -10.609 16.766 3.723 1 93.44 87 ASP B C 1
ATOM 3104 O O . ASP B 1 87 ? -10.273 17.094 2.58 1 93.44 87 ASP B O 1
ATOM 3108 N N . LEU B 1 88 ? -9.836 16.578 4.625 1 95.94 88 LEU B N 1
ATOM 3109 C CA . LEU B 1 88 ? -8.414 16.859 4.477 1 95.94 88 LEU B CA 1
ATOM 3110 C C . LEU B 1 88 ? -7.574 15.812 5.195 1 95.94 88 LEU B C 1
ATOM 3112 O O . LEU B 1 88 ? -7.957 15.336 6.27 1 95.94 88 LEU B O 1
ATOM 3116 N N . ILE B 1 89 ? -6.434 15.43 4.531 1 98.56 89 ILE B N 1
ATOM 3117 C CA . ILE B 1 89 ? -5.457 14.547 5.156 1 98.56 89 ILE B CA 1
ATOM 3118 C C . ILE B 1 89 ? -4.238 15.352 5.602 1 98.56 89 ILE B C 1
ATOM 3120 O O . ILE B 1 89 ? -3.705 16.156 4.832 1 98.56 89 ILE B O 1
ATOM 3124 N N . VAL B 1 90 ? -3.824 15.195 6.824 1 98.75 90 VAL B N 1
ATOM 3125 C CA . VAL B 1 90 ? -2.65 15.891 7.348 1 98.75 90 VAL B CA 1
ATOM 3126 C C . VAL B 1 90 ? -1.685 14.875 7.961 1 98.75 90 VAL B C 1
ATOM 3128 O O . VAL B 1 90 ? -2.104 13.969 8.688 1 98.75 90 VAL B O 1
ATOM 3131 N N . ILE B 1 91 ? -0.396 15 7.656 1 98.88 91 ILE B N 1
ATOM 3132 C CA . ILE B 1 91 ? 0.673 14.211 8.25 1 98.88 91 ILE B CA 1
ATOM 3133 C C . ILE B 1 91 ? 1.598 15.117 9.062 1 98.88 91 ILE B C 1
ATOM 3135 O O . ILE B 1 91 ? 2.613 15.594 8.547 1 98.88 91 ILE B O 1
ATOM 3139 N N . PRO B 1 92 ? 1.23 15.281 10.258 1 98.62 92 PRO B N 1
ATOM 3140 C CA . PRO B 1 92 ? 1.968 16.266 11.047 1 98.62 92 PRO B CA 1
ATOM 3141 C C . PRO B 1 92 ? 3.371 15.797 11.422 1 98.62 92 PRO B C 1
ATOM 3143 O O . PRO B 1 92 ? 4.258 16.625 11.672 1 98.62 92 PRO B O 1
ATOM 3146 N N . VAL B 1 93 ? 3.551 14.5 11.578 1 98.62 93 VAL B N 1
ATOM 3147 C CA . VAL B 1 93 ? 4.844 13.891 11.875 1 98.62 93 VAL B CA 1
ATOM 3148 C C . VAL B 1 93 ? 5.105 12.727 10.922 1 98.62 93 VAL B C 1
ATOM 3150 O O . VAL B 1 93 ? 4.367 11.742 10.922 1 98.62 93 VAL B O 1
ATOM 3153 N N . MET B 1 94 ? 6.082 12.867 10.133 1 98.62 94 MET B N 1
ATOM 3154 C CA . MET B 1 94 ? 6.504 11.836 9.188 1 98.62 94 MET B CA 1
ATOM 3155 C C . MET B 1 94 ? 7.988 11.523 9.352 1 98.62 94 MET B C 1
ATOM 3157 O O . MET B 1 94 ? 8.836 12.383 9.102 1 98.62 94 MET B O 1
ATOM 3161 N N . THR B 1 95 ? 8.273 10.352 9.805 1 98.06 95 THR B N 1
ATOM 3162 C CA . THR B 1 95 ? 9.664 9.938 9.969 1 98.06 95 THR B CA 1
ATOM 3163 C C . THR B 1 95 ? 10.281 9.562 8.625 1 98.06 95 THR B C 1
ATOM 3165 O O . THR B 1 95 ? 9.562 9.391 7.637 1 98.06 95 THR B O 1
ATOM 3168 N N . ARG B 1 96 ? 11.586 9.414 8.609 1 98.19 96 ARG B N 1
ATOM 3169 C CA . ARG B 1 96 ? 12.289 8.961 7.41 1 98.19 96 ARG B CA 1
ATOM 3170 C C . ARG B 1 96 ? 11.82 7.57 6.992 1 98.19 96 ARG B C 1
ATOM 3172 O O . ARG B 1 96 ? 11.742 7.273 5.801 1 98.19 96 ARG B O 1
ATOM 3179 N N . ASN B 1 97 ? 11.531 6.77 7.961 1 97.81 97 ASN B N 1
ATOM 3180 C CA . ASN B 1 97 ? 11.023 5.43 7.676 1 97.81 97 ASN B CA 1
ATOM 3181 C C . ASN B 1 97 ? 9.695 5.477 6.934 1 97.81 97 ASN B C 1
ATOM 3183 O O . ASN B 1 97 ? 9.539 4.836 5.891 1 97.81 97 ASN B O 1
ATOM 3187 N N . THR B 1 98 ? 8.781 6.211 7.516 1 98.56 98 THR B N 1
ATOM 3188 C CA . THR B 1 98 ? 7.465 6.332 6.902 1 98.56 98 THR B CA 1
ATOM 3189 C C . THR B 1 98 ? 7.57 6.988 5.527 1 98.56 98 THR B C 1
ATOM 3191 O O . THR B 1 98 ? 6.922 6.551 4.574 1 98.56 98 THR B O 1
ATOM 3194 N N . LEU B 1 99 ? 8.391 7.988 5.438 1 98.75 99 LEU B N 1
ATOM 3195 C CA . LEU B 1 99 ? 8.641 8.633 4.152 1 98.75 99 LEU B CA 1
ATOM 3196 C C . LEU B 1 99 ? 9.094 7.617 3.113 1 98.75 99 LEU B C 1
ATOM 3198 O O . LEU B 1 99 ? 8.539 7.559 2.012 1 98.75 99 LEU B O 1
ATOM 3202 N N . SER B 1 100 ? 10.102 6.859 3.441 1 98.31 100 SER B N 1
ATOM 3203 C CA . SER B 1 100 ? 10.688 5.887 2.523 1 98.31 100 SER B CA 1
ATOM 3204 C C . SER B 1 100 ? 9.672 4.824 2.123 1 98.31 100 SER B C 1
ATOM 3206 O O . SER B 1 100 ? 9.539 4.5 0.941 1 98.31 100 SER B O 1
ATOM 3208 N N . LYS B 1 101 ? 8.961 4.32 3.064 1 98.31 101 LYS B N 1
ATOM 3209 C CA . LYS B 1 101 ? 7.961 3.291 2.793 1 98.31 101 LYS B CA 1
ATOM 3210 C C . LYS B 1 101 ? 6.895 3.799 1.827 1 98.31 101 LYS B C 1
ATOM 3212 O O . LYS B 1 101 ? 6.566 3.127 0.846 1 98.31 101 LYS B O 1
ATOM 3217 N N . CYS B 1 102 ? 6.383 4.965 2.119 1 98.69 102 CYS B N 1
ATOM 3218 C CA . CYS B 1 102 ? 5.34 5.523 1.27 1 98.69 102 CYS B CA 1
ATOM 3219 C C . CYS B 1 102 ? 5.859 5.781 -0.139 1 98.69 102 CYS B C 1
ATOM 3221 O O . CYS B 1 102 ? 5.145 5.566 -1.119 1 98.69 102 CYS B O 1
ATOM 3223 N N . ALA B 1 103 ? 7.09 6.176 -0.221 1 98.38 103 ALA B N 1
ATOM 3224 C CA . ALA B 1 103 ? 7.672 6.539 -1.512 1 98.38 103 ALA B CA 1
ATOM 3225 C C . ALA B 1 103 ? 7.855 5.309 -2.395 1 98.38 103 ALA B C 1
ATOM 3227 O O . ALA B 1 103 ? 7.934 5.422 -3.621 1 98.38 103 ALA B O 1
ATOM 3228 N N . VAL B 1 104 ? 7.953 4.152 -1.778 1 97.62 104 VAL B N 1
ATOM 3229 C CA . VAL B 1 104 ? 8.141 2.951 -2.582 1 97.62 104 VAL B CA 1
ATOM 3230 C C . VAL B 1 104 ? 6.879 2.094 -2.535 1 97.62 104 VAL B C 1
ATOM 3232 O O . VAL B 1 104 ? 6.887 0.939 -2.969 1 97.62 104 VAL B O 1
ATOM 3235 N N . GLY B 1 105 ? 5.812 2.598 -1.921 1 97.38 105 GLY B N 1
ATOM 3236 C CA . GLY B 1 105 ? 4.508 1.967 -2.025 1 97.38 105 GLY B CA 1
ATOM 3237 C C . GLY B 1 105 ? 4.273 0.9 -0.973 1 97.38 105 GLY B C 1
ATOM 3238 O O . GLY B 1 105 ? 3.334 0.111 -1.079 1 97.38 105 GLY B O 1
ATOM 3239 N N . ILE B 1 106 ? 5.066 0.849 0.05 1 97.31 106 ILE B N 1
ATOM 3240 C CA . ILE B 1 106 ? 4.914 -0.143 1.109 1 97.31 106 ILE B CA 1
ATOM 3241 C C . ILE B 1 106 ? 3.787 0.276 2.049 1 97.31 106 ILE B C 1
ATOM 3243 O O . ILE B 1 106 ? 3.721 1.433 2.475 1 97.31 106 ILE B O 1
ATOM 3247 N N . GLN B 1 107 ? 2.883 -0.632 2.307 1 97.12 107 GLN B N 1
ATOM 3248 C CA . GLN B 1 107 ? 1.708 -0.433 3.148 1 97.12 107 GLN B CA 1
ATOM 3249 C C . GLN B 1 107 ? 1.645 -1.475 4.262 1 97.12 107 GLN B C 1
ATOM 3251 O O . GLN B 1 107 ? 0.709 -2.275 4.316 1 97.12 107 GLN B O 1
ATOM 3256 N N . ASP B 1 108 ? 2.539 -1.38 5.184 1 94.62 108 ASP B N 1
ATOM 3257 C CA . ASP B 1 108 ? 2.664 -2.506 6.105 1 94.62 108 ASP B CA 1
ATOM 3258 C C . ASP B 1 108 ? 2.137 -2.141 7.488 1 94.62 108 ASP B C 1
ATOM 3260 O O . ASP B 1 108 ? 2.279 -2.916 8.438 1 94.62 108 ASP B O 1
ATOM 3264 N N . ASN B 1 109 ? 1.56 -0.948 7.617 1 95.81 109 ASN B N 1
ATOM 3265 C CA . ASN B 1 109 ? 0.812 -0.552 8.805 1 95.81 109 ASN B CA 1
ATOM 3266 C C . ASN B 1 109 ? -0.326 0.404 8.461 1 95.81 109 ASN B C 1
ATOM 3268 O O . ASN B 1 109 ? -0.482 0.795 7.301 1 95.81 109 ASN B O 1
ATOM 3272 N N . LEU B 1 110 ? -1.109 0.782 9.445 1 97.31 110 LEU B N 1
ATOM 3273 C CA . LEU B 1 110 ? -2.316 1.556 9.172 1 97.31 110 LEU B CA 1
ATOM 3274 C C . LEU B 1 110 ? -1.967 2.938 8.633 1 97.31 110 LEU B C 1
ATOM 3276 O O . LEU B 1 110 ? -2.688 3.477 7.785 1 97.31 110 LEU B O 1
ATOM 3280 N N . VAL B 1 111 ? -0.857 3.531 9.094 1 98.62 111 VAL B N 1
ATOM 3281 C CA . VAL B 1 111 ? -0.432 4.855 8.656 1 98.62 111 VAL B CA 1
ATOM 3282 C C . VAL B 1 111 ? -0.022 4.805 7.184 1 98.62 111 VAL B C 1
ATOM 3284 O O . VAL B 1 111 ? -0.517 5.586 6.367 1 98.62 111 VAL B O 1
ATOM 3287 N N . THR B 1 112 ? 0.845 3.844 6.867 1 98.62 112 THR B N 1
ATOM 3288 C CA . THR B 1 112 ? 1.309 3.738 5.488 1 98.62 112 THR B CA 1
ATOM 3289 C C . THR B 1 112 ? 0.17 3.311 4.566 1 98.62 112 THR B C 1
ATOM 3291 O O . THR B 1 112 ? 0.074 3.779 3.43 1 98.62 112 THR B O 1
ATOM 3294 N N . THR B 1 113 ? -0.695 2.457 5.051 1 98.06 113 THR B N 1
ATOM 3295 C CA . THR B 1 113 ? -1.874 2.057 4.289 1 98.06 113 THR B CA 1
ATOM 3296 C C . THR B 1 113 ? -2.791 3.25 4.043 1 98.06 113 THR B C 1
ATOM 3298 O O . THR B 1 113 ? -3.264 3.457 2.924 1 98.06 113 THR B O 1
ATOM 3301 N N . GLY B 1 114 ? -3.031 4 5.074 1 98.56 114 GLY B N 1
ATOM 3302 C CA . GLY B 1 114 ? -3.893 5.168 4.969 1 98.56 114 GLY B CA 1
ATOM 3303 C C . GLY B 1 114 ? -3.363 6.215 4.008 1 98.56 114 GLY B C 1
ATOM 3304 O O . GLY B 1 114 ? -4.121 6.777 3.217 1 98.56 114 GLY B O 1
ATOM 3305 N N . ILE B 1 115 ? -2.078 6.469 4.074 1 98.81 115 ILE B N 1
ATOM 3306 C CA . ILE B 1 115 ? -1.471 7.461 3.193 1 98.81 115 ILE B CA 1
ATOM 3307 C C . ILE B 1 115 ? -1.598 7.004 1.74 1 98.81 115 ILE B C 1
ATOM 3309 O O . ILE B 1 115 ? -1.944 7.801 0.863 1 98.81 115 ILE B O 1
ATOM 3313 N N . ALA B 1 116 ? -1.375 5.746 1.524 1 98.56 116 ALA B N 1
ATOM 3314 C CA . ALA B 1 116 ? -1.503 5.203 0.174 1 98.56 116 ALA B CA 1
ATOM 3315 C C . ALA B 1 116 ? -2.93 5.352 -0.344 1 98.56 116 ALA B C 1
ATOM 3317 O O . ALA B 1 116 ? -3.143 5.801 -1.474 1 98.56 116 ALA B O 1
ATOM 3318 N N . GLU B 1 117 ? -3.867 4.977 0.425 1 98.12 117 GLU B N 1
ATOM 3319 C CA . GLU B 1 117 ? -5.266 5.059 0.008 1 98.12 117 GLU B CA 1
ATOM 3320 C C . GLU B 1 117 ? -5.688 6.508 -0.222 1 98.12 117 GLU B C 1
ATOM 3322 O O . GLU B 1 117 ? -6.426 6.801 -1.165 1 98.12 117 GLU B O 1
ATOM 3327 N N . ALA B 1 118 ? -5.246 7.375 0.645 1 98.56 118 ALA B N 1
ATOM 3328 C CA . ALA B 1 118 ? -5.52 8.797 0.448 1 98.56 118 ALA B CA 1
ATOM 3329 C C . ALA B 1 118 ? -4.992 9.273 -0.902 1 98.56 118 ALA B C 1
ATOM 3331 O O . ALA B 1 118 ? -5.668 10.023 -1.61 1 98.56 118 ALA B O 1
ATOM 3332 N N . LEU B 1 119 ? -3.799 8.844 -1.214 1 98.44 119 LEU B N 1
ATOM 3333 C CA . LEU B 1 119 ? -3.209 9.203 -2.5 1 98.44 119 LEU B CA 1
ATOM 3334 C C . LEU B 1 119 ? -4.031 8.633 -3.65 1 98.44 119 LEU B C 1
ATOM 3336 O O . LEU B 1 119 ? -4.336 9.336 -4.613 1 98.44 119 LEU B O 1
ATOM 3340 N N . MET B 1 120 ? -4.414 7.383 -3.529 1 98 120 MET B N 1
ATOM 3341 C CA . MET B 1 120 ? -5.188 6.73 -4.582 1 98 120 MET B CA 1
ATOM 3342 C C . MET B 1 120 ? -6.516 7.445 -4.805 1 98 120 MET B C 1
ATOM 3344 O O . MET B 1 120 ? -6.996 7.535 -5.934 1 98 120 MET B O 1
ATOM 3348 N N . MET B 1 121 ? -7.09 7.949 -3.754 1 97.62 121 MET B N 1
ATOM 3349 C CA . MET B 1 121 ? -8.383 8.617 -3.801 1 97.62 121 MET B CA 1
ATOM 3350 C C . MET B 1 121 ? -8.227 10.086 -4.184 1 97.62 121 MET B C 1
ATOM 3352 O O . MET B 1 121 ? -9.203 10.836 -4.207 1 97.62 121 MET B O 1
ATOM 3356 N N . ASP B 1 122 ? -7 10.477 -4.379 1 97.06 122 ASP B N 1
ATOM 3357 C CA . ASP B 1 122 ? -6.652 11.828 -4.809 1 97.06 122 ASP B CA 1
ATOM 3358 C C . ASP B 1 122 ? -7.117 12.867 -3.785 1 97.06 122 ASP B C 1
ATOM 3360 O O . ASP B 1 122 ? -7.664 13.906 -4.152 1 97.06 122 ASP B O 1
ATOM 3364 N N . LYS B 1 123 ? -6.965 12.492 -2.531 1 96.69 123 LYS B N 1
ATOM 3365 C CA . LYS B 1 123 ? -7.289 13.414 -1.444 1 96.69 123 LYS B CA 1
ATOM 3366 C C . LYS B 1 123 ? -6.242 14.516 -1.328 1 96.69 123 LYS B C 1
ATOM 3368 O O . LYS B 1 123 ? -5.109 14.359 -1.79 1 96.69 123 LYS B O 1
ATOM 3373 N N . GLU B 1 124 ? -6.711 15.648 -0.765 1 96.31 124 GLU B N 1
ATOM 3374 C CA . GLU B 1 124 ? -5.758 16.688 -0.407 1 96.31 124 GLU B CA 1
ATOM 3375 C C . GLU B 1 124 ? -4.902 16.281 0.788 1 96.31 124 GLU B C 1
ATOM 3377 O O . GLU B 1 124 ? -5.434 15.992 1.864 1 96.31 124 GLU B O 1
ATOM 3382 N N . ILE B 1 125 ? -3.553 16.266 0.568 1 98.5 125 ILE B N 1
ATOM 3383 C CA . ILE B 1 125 ? -2.664 15.797 1.63 1 98.5 125 ILE B CA 1
ATOM 3384 C C . ILE B 1 125 ? -1.617 16.875 1.931 1 98.5 125 ILE B C 1
ATOM 3386 O O . ILE B 1 125 ? -0.93 17.344 1.024 1 98.5 125 ILE B O 1
ATOM 3390 N N . ILE B 1 126 ? -1.497 17.266 3.16 1 98.69 126 ILE B N 1
ATOM 3391 C CA . ILE B 1 126 ? -0.442 18.141 3.66 1 98.69 126 ILE B CA 1
ATOM 3392 C C . ILE B 1 126 ? 0.464 17.359 4.613 1 98.69 126 ILE B C 1
ATOM 3394 O O . ILE B 1 126 ? -0.016 16.719 5.551 1 98.69 126 ILE B O 1
ATOM 3398 N N . ALA B 1 127 ? 1.795 17.391 4.398 1 98.88 127 ALA B N 1
ATOM 3399 C CA . ALA B 1 127 ? 2.74 16.656 5.242 1 98.88 127 ALA B CA 1
ATOM 3400 C C . ALA B 1 127 ? 3.854 17.578 5.738 1 98.88 127 ALA B C 1
ATOM 3402 O O . ALA B 1 127 ? 4.348 18.422 4.988 1 98.88 127 ALA B O 1
ATOM 3403 N N . VAL B 1 128 ? 4.219 17.406 6.965 1 98.81 128 VAL B N 1
ATOM 3404 C CA . VAL B 1 128 ? 5.277 18.203 7.57 1 98.81 128 VAL B CA 1
ATOM 3405 C C . VAL B 1 128 ? 6.629 17.531 7.344 1 98.81 128 VAL B C 1
ATOM 3407 O O . VAL B 1 128 ? 6.77 16.328 7.531 1 98.81 128 VAL B O 1
ATOM 3410 N N . THR B 1 129 ? 7.637 18.359 7.066 1 98.56 129 THR B N 1
ATOM 3411 C CA . THR B 1 129 ? 8.93 17.828 6.633 1 98.56 129 THR B CA 1
ATOM 3412 C C . THR B 1 129 ? 9.883 17.703 7.812 1 98.56 129 THR B C 1
ATOM 3414 O O . THR B 1 129 ? 10.914 17.031 7.715 1 98.56 129 THR B O 1
ATOM 3417 N N . ASP B 1 130 ? 9.594 18.25 8.875 1 98.19 130 ASP B N 1
ATOM 3418 C CA . ASP B 1 130 ? 10.562 18.562 9.922 1 98.19 130 ASP B CA 1
ATOM 3419 C C . ASP B 1 130 ? 11.305 17.312 10.375 1 98.19 130 ASP B C 1
ATOM 3421 O O . ASP B 1 130 ? 12.531 17.312 10.508 1 98.19 130 ASP B O 1
ATOM 3425 N N . SER B 1 131 ? 10.594 16.234 10.594 1 97.06 131 SER B N 1
ATOM 3426 C CA . SER B 1 131 ? 11.18 15.047 11.203 1 97.06 131 SER B CA 1
ATOM 3427 C C . SER B 1 131 ? 12.102 14.328 10.227 1 97.06 131 SER B C 1
ATOM 3429 O O . SER B 1 131 ? 13.07 13.68 10.641 1 97.06 131 SER B O 1
ATOM 3431 N N . PHE B 1 132 ? 11.844 14.445 8.93 1 97.88 132 PHE B N 1
ATOM 3432 C CA . PHE B 1 132 ? 12.656 13.633 8.031 1 97.88 132 PHE B CA 1
ATOM 3433 C C . PHE B 1 132 ? 13.641 14.508 7.258 1 97.88 132 PHE B C 1
ATOM 3435 O O . PHE B 1 132 ? 14.562 13.992 6.629 1 97.88 132 PHE B O 1
ATOM 3442 N N . ASP B 1 133 ? 13.547 15.766 7.242 1 98.06 133 ASP B N 1
ATOM 3443 C CA . ASP B 1 133 ? 14.328 16.672 6.406 1 98.06 133 ASP B CA 1
ATOM 3444 C C . ASP B 1 133 ? 15.734 16.859 6.965 1 98.06 133 ASP B C 1
ATOM 3446 O O . ASP B 1 133 ? 15.906 17.422 8.047 1 98.06 133 ASP B O 1
ATOM 3450 N N . PRO B 1 134 ? 16.75 16.516 6.199 1 97.44 134 PRO B N 1
ATOM 3451 C CA . PRO B 1 134 ? 18.109 16.641 6.691 1 97.44 134 PRO B CA 1
ATOM 3452 C C . PRO B 1 134 ? 18.516 18.109 6.918 1 97.44 134 PRO B C 1
ATOM 3454 O O . PRO B 1 134 ? 19.453 18.375 7.684 1 97.44 134 PRO B O 1
ATOM 3457 N N . GLU B 1 135 ? 17.797 18.984 6.324 1 95.75 135 GLU B N 1
ATOM 3458 C CA . GLU B 1 135 ? 18.188 20.391 6.387 1 95.75 135 GLU B CA 1
ATOM 3459 C C . GLU B 1 135 ? 17.5 21.094 7.555 1 95.75 135 GLU B C 1
ATOM 3461 O O . GLU B 1 135 ? 17.781 22.266 7.84 1 95.75 135 GLU B O 1
ATOM 3466 N N . ASN B 1 136 ? 16.547 20.391 8.141 1 96.81 136 ASN B N 1
ATOM 3467 C CA . ASN B 1 136 ? 15.938 20.969 9.328 1 96.81 136 ASN B CA 1
ATOM 3468 C C . ASN B 1 136 ? 16.984 21.281 10.406 1 96.81 136 ASN B C 1
ATOM 3470 O O . ASN B 1 136 ? 17.859 20.453 10.672 1 96.81 136 ASN B O 1
ATOM 3474 N N . PRO B 1 137 ? 16.859 22.422 11.039 1 95.94 137 PRO B N 1
ATOM 3475 C CA . PRO B 1 137 ? 17.875 22.844 12.016 1 95.94 137 PRO B CA 1
ATOM 3476 C C . PRO B 1 137 ? 18.078 21.797 13.117 1 95.94 137 PRO B C 1
ATOM 3478 O O . PRO B 1 137 ? 19.219 21.578 13.547 1 95.94 137 PRO B O 1
ATOM 3481 N N . THR B 1 138 ? 17.047 21.219 13.648 1 95.12 138 THR B N 1
ATOM 3482 C CA . THR B 1 138 ? 17.172 20.219 14.703 1 95.12 138 THR B CA 1
ATOM 3483 C C . THR B 1 138 ? 17.984 19.016 14.219 1 95.12 138 THR B C 1
ATOM 3485 O O . THR B 1 138 ? 18.875 18.547 14.922 1 95.12 138 THR B O 1
ATOM 3488 N N . ASN B 1 139 ? 17.766 18.516 13.031 1 95.69 139 ASN B N 1
ATOM 3489 C CA . ASN B 1 139 ? 18.5 17.391 12.469 1 95.69 139 ASN B CA 1
ATOM 3490 C C . ASN B 1 139 ? 19.953 17.75 12.203 1 95.69 139 ASN B C 1
ATOM 3492 O O . ASN B 1 139 ? 20.844 16.922 12.406 1 95.69 139 ASN B O 1
ATOM 3496 N N . VAL B 1 140 ? 20.125 19 11.727 1 95.56 140 VAL B N 1
ATOM 3497 C CA . VAL B 1 140 ? 21.484 19.484 11.484 1 95.56 140 VAL B CA 1
ATOM 3498 C C . VAL B 1 140 ? 22.281 19.5 12.797 1 95.56 140 VAL B C 1
ATOM 3500 O O . VAL B 1 140 ? 23.406 19.031 12.844 1 95.56 140 VAL B O 1
ATOM 3503 N N . SER B 1 141 ? 21.609 20.047 13.797 1 96.38 141 SER B N 1
ATOM 3504 C CA . SER B 1 141 ? 22.281 20.156 15.094 1 96.38 141 SER B CA 1
ATOM 3505 C C . SER B 1 141 ? 22.641 18.781 15.648 1 96.38 141 SER B C 1
ATOM 3507 O O . SER B 1 141 ? 23.609 18.641 16.406 1 96.38 141 SER B O 1
ATOM 3509 N N . LEU B 1 142 ? 21.891 17.734 15.305 1 94.56 142 LEU B N 1
ATOM 3510 C CA . LEU B 1 142 ? 22.125 16.375 15.773 1 94.56 142 LEU B CA 1
ATOM 3511 C C . LEU B 1 142 ? 23.156 15.672 14.891 1 94.56 142 LEU B C 1
ATOM 3513 O O . LEU B 1 142 ? 23.516 14.523 15.156 1 94.56 142 LEU B O 1
ATOM 3517 N N . GLY B 1 143 ? 23.625 16.328 13.758 1 95.62 143 GLY B N 1
ATOM 3518 C CA . GLY B 1 143 ? 24.625 15.766 12.867 1 95.62 143 GLY B CA 1
ATOM 3519 C C . GLY B 1 143 ? 24.062 14.773 11.867 1 95.62 143 GLY B C 1
ATOM 3520 O O . GLY B 1 143 ? 24.781 13.953 11.32 1 95.62 143 GLY B O 1
ATOM 3521 N N . LEU B 1 144 ? 22.75 14.875 11.648 1 95.38 144 LEU B N 1
ATOM 3522 C CA . LEU B 1 144 ? 22.094 13.875 10.812 1 95.38 144 LEU B CA 1
ATOM 3523 C C . LEU B 1 144 ? 22.078 14.305 9.352 1 95.38 144 LEU B C 1
ATOM 3525 O O . LEU B 1 144 ? 21.438 13.664 8.516 1 95.38 144 LEU B O 1
ATOM 3529 N N . ASN B 1 145 ? 22.828 15.375 9.062 1 96.62 145 ASN B N 1
ATOM 3530 C CA . ASN B 1 145 ? 22.844 15.891 7.699 1 96.62 145 ASN B CA 1
ATOM 3531 C C . ASN B 1 145 ? 24.25 15.844 7.094 1 96.62 145 ASN B C 1
ATOM 3533 O O . ASN B 1 145 ? 24.5 16.469 6.059 1 96.62 145 ASN B O 1
ATOM 3537 N N . LYS B 1 146 ? 25.141 15.148 7.594 1 97.12 146 LYS B N 1
ATOM 3538 C CA . LYS B 1 146 ? 26.562 15.227 7.238 1 97.12 146 LYS B CA 1
ATOM 3539 C C . LYS B 1 146 ? 26.828 14.523 5.91 1 97.12 146 LYS B C 1
ATOM 3541 O O . LYS B 1 146 ? 27.766 14.891 5.188 1 97.12 146 LYS B O 1
ATOM 3546 N N . ASN B 1 147 ? 26.203 13.477 5.57 1 97.81 147 ASN B N 1
ATOM 3547 C CA . ASN B 1 147 ? 26.391 12.734 4.328 1 97.81 147 ASN B CA 1
ATOM 3548 C C . ASN B 1 147 ? 25.531 13.305 3.203 1 97.81 147 ASN B C 1
ATOM 3550 O O . ASN B 1 147 ? 24.328 13.016 3.135 1 97.81 147 ASN B O 1
ATOM 3554 N N . LYS B 1 148 ? 26.125 14.016 2.352 1 96.81 148 LYS B N 1
ATOM 3555 C CA . LYS B 1 148 ? 25.422 14.727 1.289 1 96.81 148 LYS B CA 1
ATOM 3556 C C . LYS B 1 148 ? 24.672 13.758 0.373 1 96.81 148 LYS B C 1
ATOM 3558 O O . LYS B 1 148 ? 23.562 14.047 -0.075 1 96.81 148 LYS B O 1
ATOM 3563 N N . ALA B 1 149 ? 25.281 12.68 0.081 1 97.44 149 ALA B N 1
ATOM 3564 C CA . ALA B 1 149 ? 24.656 11.68 -0.786 1 97.44 149 ALA B CA 1
ATOM 3565 C C . ALA B 1 149 ? 23.391 11.109 -0.144 1 97.44 149 ALA B C 1
ATOM 3567 O O . ALA B 1 149 ? 22.375 10.945 -0.813 1 97.44 149 ALA B O 1
ATOM 3568 N N . TYR B 1 150 ? 23.453 10.906 1.104 1 97.44 150 TYR B N 1
ATOM 3569 C CA . TYR B 1 150 ? 22.297 10.375 1.811 1 97.44 150 TYR B CA 1
ATOM 3570 C C . TYR B 1 150 ? 21.188 11.43 1.913 1 97.44 150 TYR B C 1
ATOM 3572 O O . TYR B 1 150 ? 20 11.102 1.823 1 97.44 150 TYR B O 1
ATOM 3580 N N . ASN B 1 151 ? 21.578 12.656 2.141 1 97.81 151 ASN B N 1
ATOM 3581 C CA . ASN B 1 151 ? 20.594 13.734 2.15 1 97.81 151 ASN B CA 1
ATOM 3582 C C . ASN B 1 151 ? 19.797 13.789 0.843 1 97.81 151 ASN B C 1
ATOM 3584 O O . ASN B 1 151 ? 18.578 13.891 0.856 1 97.81 151 ASN B O 1
ATOM 3588 N N . LYS B 1 152 ? 20.562 13.648 -0.204 1 97.81 152 LYS B N 1
ATOM 3589 C CA . LYS B 1 152 ? 19.922 13.648 -1.515 1 97.81 152 LYS B CA 1
ATOM 3590 C C . LYS B 1 152 ? 18.984 12.453 -1.668 1 97.81 152 LYS B C 1
ATOM 3592 O O . LYS B 1 152 ? 17.891 12.578 -2.225 1 97.81 152 LYS B O 1
ATOM 3597 N N . PHE B 1 153 ? 19.516 11.367 -1.154 1 97.44 153 PHE B N 1
ATOM 3598 C CA . PHE B 1 153 ? 18.75 10.125 -1.16 1 97.44 153 PHE B CA 1
ATOM 3599 C C . PHE B 1 153 ? 17.406 10.312 -0.487 1 97.44 153 PHE B C 1
ATOM 3601 O O . PHE B 1 153 ? 16.359 9.961 -1.053 1 97.44 153 PHE B O 1
ATOM 3608 N N . ILE B 1 154 ? 17.25 10.945 0.647 1 97.94 154 ILE B N 1
ATOM 3609 C CA . ILE B 1 154 ? 16.031 11.219 1.407 1 97.94 154 ILE B CA 1
ATOM 3610 C C . ILE B 1 154 ? 15.172 12.242 0.667 1 97.94 154 ILE B C 1
ATOM 3612 O O . ILE B 1 154 ? 13.961 12.07 0.536 1 97.94 154 ILE B O 1
ATOM 3616 N N . LEU B 1 155 ? 15.758 13.25 0.187 1 98.06 155 LEU B N 1
ATOM 3617 C CA . LEU B 1 155 ? 15.039 14.32 -0.496 1 98.06 155 LEU B CA 1
ATOM 3618 C C . LEU B 1 155 ? 14.414 13.812 -1.791 1 98.06 155 LEU B C 1
ATOM 3620 O O . LEU B 1 155 ? 13.367 14.305 -2.215 1 98.06 155 LEU B O 1
ATOM 3624 N N . ASN B 1 156 ? 15.031 12.773 -2.391 1 98.31 156 ASN B N 1
ATOM 3625 C CA . ASN B 1 156 ? 14.438 12.164 -3.572 1 98.31 156 ASN B CA 1
ATOM 3626 C C . ASN B 1 156 ? 13.094 11.516 -3.252 1 98.31 156 ASN B C 1
ATOM 3628 O O . ASN B 1 156 ? 12.18 11.539 -4.074 1 98.31 156 ASN B O 1
ATOM 3632 N N . TYR B 1 157 ? 13 10.914 -2.078 1 98.31 157 TYR B N 1
ATOM 3633 C CA . TYR B 1 157 ? 11.727 10.344 -1.662 1 98.31 157 TYR B CA 1
ATOM 3634 C C . TYR B 1 157 ? 10.672 11.43 -1.482 1 98.31 157 TYR B C 1
ATOM 3636 O O . TYR B 1 157 ? 9.508 11.227 -1.832 1 98.31 157 TYR B O 1
ATOM 3644 N N . LYS B 1 158 ? 11.062 12.523 -0.927 1 98.5 158 LYS B N 1
ATOM 3645 C CA . LYS B 1 158 ? 10.164 13.664 -0.816 1 98.5 158 LYS B CA 1
ATOM 3646 C C . LYS B 1 158 ? 9.641 14.094 -2.188 1 98.5 158 LYS B C 1
ATOM 3648 O O . LYS B 1 158 ? 8.445 14.32 -2.361 1 98.5 158 LYS B O 1
ATOM 3653 N N . ASP B 1 159 ? 10.578 14.156 -3.135 1 98.5 159 ASP B N 1
ATOM 3654 C CA . ASP B 1 159 ? 10.211 14.562 -4.488 1 98.5 159 ASP B CA 1
ATOM 3655 C C . ASP B 1 159 ? 9.242 13.57 -5.117 1 98.5 159 ASP B C 1
ATOM 3657 O O . ASP B 1 159 ? 8.281 13.961 -5.777 1 98.5 159 ASP B O 1
ATOM 3661 N N . THR B 1 160 ? 9.484 12.32 -4.906 1 98.25 160 THR B N 1
ATOM 3662 C CA . THR B 1 160 ? 8.594 11.281 -5.414 1 98.25 160 THR B CA 1
ATOM 3663 C C . THR B 1 160 ? 7.18 11.461 -4.879 1 98.25 160 THR B C 1
ATOM 3665 O O . THR B 1 160 ? 6.219 11.492 -5.648 1 98.25 160 THR B O 1
ATOM 3668 N N . LEU B 1 161 ? 7.055 11.625 -3.623 1 98.69 161 LEU B N 1
ATOM 3669 C CA . LEU B 1 161 ? 5.742 11.742 -2.998 1 98.69 161 LEU B CA 1
ATOM 3670 C C . LEU B 1 161 ? 5.066 13.047 -3.389 1 98.69 161 LEU B C 1
ATOM 3672 O O . LEU B 1 161 ? 3.84 13.102 -3.521 1 98.69 161 LEU B O 1
ATOM 3676 N N . SER B 1 162 ? 5.863 14.117 -3.541 1 98.62 162 SER B N 1
ATOM 3677 C CA . SER B 1 162 ? 5.312 15.359 -4.062 1 98.62 162 SER B CA 1
ATOM 3678 C C . SER B 1 162 ? 4.703 15.164 -5.445 1 98.62 162 SER B C 1
ATOM 3680 O O . SER B 1 162 ? 3.619 15.672 -5.73 1 98.62 162 SER B O 1
ATOM 3682 N N . SER B 1 163 ? 5.383 14.383 -6.246 1 98.25 163 SER B N 1
ATOM 3683 C CA . SER B 1 163 ? 4.898 14.125 -7.598 1 98.25 163 SER B CA 1
ATOM 3684 C C . SER B 1 163 ? 3.631 13.273 -7.57 1 98.25 163 SER B C 1
ATOM 3686 O O . SER B 1 163 ? 2.867 13.258 -8.539 1 98.25 163 SER B O 1
ATOM 3688 N N . LEU B 1 164 ? 3.432 12.602 -6.492 1 98.19 164 LEU B N 1
ATOM 3689 C CA . LEU B 1 164 ? 2.242 11.766 -6.355 1 98.19 164 LEU B CA 1
ATOM 3690 C C . LEU B 1 164 ? 1.093 12.562 -5.742 1 98.19 164 LEU B C 1
ATOM 3692 O O . LEU B 1 164 ? -0.028 12.062 -5.637 1 98.19 164 LEU B O 1
ATOM 3696 N N . GLY B 1 165 ? 1.403 13.805 -5.223 1 97.69 165 GLY B N 1
ATOM 3697 C CA . GLY B 1 165 ? 0.285 14.656 -4.855 1 97.69 165 GLY B CA 1
ATOM 3698 C C . GLY B 1 165 ? 0.366 15.164 -3.426 1 97.69 165 GLY B C 1
ATOM 3699 O O . GLY B 1 165 ? -0.539 15.852 -2.953 1 97.69 165 GLY B O 1
ATOM 3700 N N . ILE B 1 166 ? 1.465 14.828 -2.732 1 98.69 166 ILE B N 1
ATOM 3701 C CA . ILE B 1 166 ? 1.583 15.305 -1.355 1 98.69 166 ILE B CA 1
ATOM 3702 C C . ILE B 1 166 ? 2.174 16.703 -1.341 1 98.69 166 ILE B C 1
ATOM 3704 O O . ILE B 1 166 ? 3.178 16.969 -2.006 1 98.69 166 ILE B O 1
ATOM 3708 N N . ASN B 1 167 ? 1.475 17.609 -0.609 1 98.38 167 ASN B N 1
ATOM 3709 C CA . ASN B 1 167 ? 1.985 18.953 -0.378 1 98.38 167 ASN B CA 1
ATOM 3710 C C . ASN B 1 167 ? 2.82 19.031 0.897 1 98.38 167 ASN B C 1
ATOM 3712 O O . ASN B 1 167 ? 2.279 18.953 2.002 1 98.38 167 ASN B O 1
ATOM 3716 N N . PHE B 1 168 ? 4.102 19.25 0.768 1 98.75 168 PHE B N 1
ATOM 3717 C CA . PHE B 1 168 ? 5.004 19.266 1.912 1 98.75 168 PHE B CA 1
ATOM 3718 C C . PHE B 1 168 ? 5.203 20.688 2.426 1 98.75 168 PHE B C 1
ATOM 3720 O O . PHE B 1 168 ? 5.363 21.625 1.638 1 98.75 168 PHE B O 1
ATOM 3727 N N . VAL B 1 169 ? 5.184 20.828 3.744 1 98.44 169 VAL B N 1
ATOM 3728 C CA . VAL B 1 169 ? 5.402 22.125 4.375 1 98.44 169 VAL B CA 1
ATOM 3729 C C . VAL B 1 169 ? 6.277 21.953 5.617 1 98.44 169 VAL B C 1
ATOM 3731 O O . VAL B 1 169 ? 6.359 20.859 6.184 1 98.44 169 VAL B O 1
ATOM 3734 N N . GLU B 1 170 ? 6.906 23.031 6.043 1 97.62 170 GLU B N 1
ATOM 3735 C CA . GLU B 1 170 ? 7.59 23.047 7.332 1 97.62 170 GLU B CA 1
ATOM 3736 C C . GLU B 1 170 ? 6.594 23.141 8.484 1 97.62 170 GLU B C 1
ATOM 3738 O O . GLU B 1 170 ? 5.488 23.656 8.32 1 97.62 170 GLU B O 1
ATOM 3743 N N . GLY B 1 171 ? 7.039 22.625 9.641 1 97.25 171 GLY B N 1
ATOM 3744 C CA . GLY B 1 171 ? 6.176 22.609 10.812 1 97.25 171 GLY B CA 1
ATOM 3745 C C . GLY B 1 171 ? 5.602 23.984 11.148 1 97.25 171 GLY B C 1
ATOM 3746 O O . GLY B 1 171 ? 4.422 24.094 11.492 1 97.25 171 GLY B O 1
ATOM 3747 N N . ASN B 1 172 ? 6.355 25.031 11.016 1 94.94 172 ASN B N 1
ATOM 3748 C CA . ASN B 1 172 ? 5.945 26.375 11.383 1 94.94 172 ASN B CA 1
ATOM 3749 C C . ASN B 1 172 ? 4.906 26.922 10.406 1 94.94 172 ASN B C 1
ATOM 3751 O O . ASN B 1 172 ? 4.242 27.922 10.695 1 94.94 172 ASN B O 1
ATOM 3755 N N . ASN B 1 173 ? 4.703 26.297 9.305 1 96.81 173 ASN B N 1
ATOM 3756 C CA . ASN B 1 173 ? 3.758 26.75 8.297 1 96.81 173 ASN B CA 1
ATOM 3757 C C . ASN B 1 173 ? 2.529 25.844 8.227 1 96.81 173 ASN B C 1
ATOM 3759 O O . ASN B 1 173 ? 1.688 26 7.34 1 96.81 173 ASN B O 1
ATOM 3763 N N . L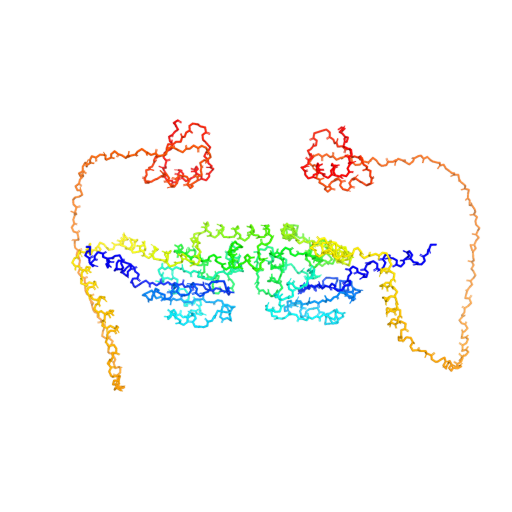EU B 1 174 ? 2.42 24.875 9.07 1 97.56 174 LEU B N 1
ATOM 3764 C CA . LEU B 1 174 ? 1.358 23.875 9.023 1 97.56 174 LEU B CA 1
ATOM 3765 C C . LEU B 1 174 ? -0.011 24.531 9.164 1 97.56 174 LEU B C 1
ATOM 3767 O O . LEU B 1 174 ? -0.92 24.266 8.383 1 97.56 174 LEU B O 1
ATOM 3771 N N . LYS B 1 175 ? -0.171 25.438 10.164 1 94.88 175 LYS B N 1
ATOM 3772 C CA . LYS B 1 175 ? -1.449 26.094 10.406 1 94.88 175 LYS B CA 1
ATOM 3773 C C . LYS B 1 175 ? -1.914 26.859 9.18 1 94.88 175 LYS B C 1
ATOM 3775 O O . LYS B 1 175 ? -3.059 26.719 8.742 1 94.88 175 LYS B O 1
ATOM 3780 N N . LYS B 1 176 ? -1.054 27.625 8.68 1 94.06 176 LYS B N 1
ATOM 3781 C CA . LYS B 1 176 ? -1.372 28.422 7.492 1 94.06 176 LYS B CA 1
ATOM 3782 C C . LYS B 1 176 ? -1.772 27.531 6.324 1 94.06 176 LYS B C 1
ATOM 3784 O O . LYS B 1 176 ? -2.719 27.828 5.594 1 94.06 176 LYS B O 1
ATOM 3789 N N . ALA B 1 177 ? -1.059 26.438 6.137 1 95.5 177 ALA B N 1
ATOM 3790 C CA . ALA B 1 177 ? -1.329 25.531 5.031 1 95.5 177 ALA B CA 1
ATOM 3791 C C . ALA B 1 177 ? -2.719 24.906 5.16 1 95.5 177 ALA B C 1
ATOM 3793 O O . ALA B 1 177 ? -3.449 24.797 4.172 1 95.5 177 ALA B O 1
ATOM 3794 N N . ILE B 1 178 ? -3.08 24.516 6.355 1 94.56 178 ILE B N 1
ATOM 3795 C CA . ILE B 1 178 ? -4.383 23.906 6.586 1 94.56 178 ILE B CA 1
ATOM 3796 C C . ILE B 1 178 ? -5.484 24.938 6.348 1 94.56 178 ILE B C 1
ATOM 3798 O O . ILE B 1 178 ? -6.484 24.641 5.684 1 94.56 178 ILE B O 1
ATOM 3802 N N . GLU B 1 179 ? -5.281 26.141 6.844 1 89.69 179 GLU B N 1
ATOM 3803 C CA . GLU B 1 179 ? -6.266 27.203 6.668 1 89.69 179 GLU B CA 1
ATOM 3804 C C . GLU B 1 179 ? -6.504 27.5 5.191 1 89.69 179 GLU B C 1
ATOM 3806 O O . GLU B 1 179 ? -7.645 27.703 4.77 1 89.69 179 GLU B O 1
ATOM 3811 N N . GLU B 1 180 ? -5.488 27.531 4.488 1 89.38 180 GLU B N 1
ATOM 3812 C CA . GLU B 1 180 ? -5.594 27.812 3.059 1 89.38 180 GLU B CA 1
ATOM 3813 C C . GLU B 1 180 ? -6.359 26.703 2.34 1 89.38 180 GLU B C 1
ATOM 3815 O O . GLU B 1 180 ? -7.168 26.984 1.452 1 89.38 180 GLU B O 1
ATOM 3820 N N . LYS B 1 181 ? -6.105 25.484 2.715 1 88.88 181 LYS B N 1
ATOM 3821 C CA . LYS B 1 181 ? -6.766 24.359 2.068 1 88.88 181 LYS B CA 1
ATOM 3822 C C . LYS B 1 181 ? -8.242 24.297 2.443 1 88.88 181 LYS B C 1
ATOM 3824 O O . LYS B 1 181 ? -9.086 23.953 1.615 1 88.88 181 LYS B O 1
ATOM 3829 N N . CYS B 1 182 ? -8.57 24.641 3.604 1 85.62 182 CYS B N 1
ATOM 3830 C CA . CYS B 1 182 ? -9.961 24.641 4.051 1 85.62 182 CYS B CA 1
ATOM 3831 C C . CYS B 1 182 ? -10.781 25.672 3.295 1 85.62 182 CYS B C 1
ATOM 3833 O O . CYS B 1 182 ? -11.961 25.469 3.021 1 85.62 182 CYS B O 1
ATOM 3835 N N . VAL B 1 183 ? -10.156 26.797 2.959 1 78.38 183 VAL B N 1
ATOM 3836 C CA . VAL B 1 183 ? -10.828 27.828 2.166 1 78.38 183 VAL B CA 1
ATOM 3837 C C . VAL B 1 183 ? -11.141 27.266 0.777 1 78.38 183 VAL B C 1
ATOM 3839 O O . VAL B 1 183 ? -12.25 27.469 0.265 1 78.38 183 VAL B O 1
ATOM 3842 N N . LEU B 1 184 ? -10.258 26.531 0.238 1 73 184 LEU B N 1
ATOM 3843 C CA . LEU B 1 184 ? -10.383 26.016 -1.12 1 73 184 LEU B CA 1
ATOM 3844 C C . LEU B 1 184 ? -11.43 24.906 -1.182 1 73 184 LEU B C 1
ATOM 3846 O O . LEU B 1 184 ? -12.164 24.797 -2.166 1 73 184 LEU B O 1
ATOM 3850 N N . ILE B 1 185 ? -11.5 24.078 -0.219 1 73.31 185 ILE B N 1
ATOM 3851 C CA . ILE B 1 185 ? -12.43 22.953 -0.179 1 73.31 185 ILE B CA 1
ATOM 3852 C C . ILE B 1 185 ? -13.867 23.469 -0.131 1 73.31 185 ILE B C 1
ATOM 3854 O O . ILE B 1 185 ? -14.766 22.875 -0.732 1 73.31 185 ILE B O 1
ATOM 3858 N N . ASN B 1 186 ? -14.141 24.516 0.533 1 66.31 186 ASN B N 1
ATOM 3859 C CA . ASN B 1 186 ? -15.461 25.125 0.561 1 66.31 186 ASN B CA 1
ATOM 3860 C C . ASN B 1 186 ? -15.883 25.625 -0.82 1 66.31 186 ASN B C 1
ATOM 3862 O O . ASN B 1 186 ? -17.047 25.516 -1.197 1 66.31 186 ASN B O 1
ATOM 3866 N N . HIS B 1 187 ? -14.875 26.109 -1.512 1 58.5 187 HIS B N 1
ATOM 3867 C CA . HIS B 1 187 ? -15.195 26.609 -2.844 1 58.5 187 HIS B CA 1
ATOM 3868 C C . HIS B 1 187 ? -15.492 25.469 -3.809 1 58.5 187 HIS B C 1
ATOM 3870 O O . HIS B 1 187 ? -16.328 25.609 -4.707 1 58.5 187 HIS B O 1
ATOM 3876 N N . ARG B 1 188 ? -14.859 24.391 -3.59 1 52.06 188 ARG B N 1
ATOM 3877 C CA . ARG B 1 188 ? -15.125 23.25 -4.461 1 52.06 188 ARG B CA 1
ATOM 3878 C C . ARG B 1 188 ? -16.484 22.641 -4.164 1 52.06 188 ARG B C 1
ATOM 3880 O O . ARG B 1 188 ? -17.172 22.172 -5.074 1 52.06 188 ARG B O 1
ATOM 3887 N N . THR B 1 189 ? -16.812 22.422 -2.947 1 47.28 189 THR B N 1
ATOM 3888 C CA . THR B 1 189 ? -18.125 21.906 -2.574 1 47.28 189 THR B CA 1
ATOM 3889 C C . THR B 1 189 ? -19.234 22.844 -3.029 1 47.28 189 THR B C 1
ATOM 3891 O O . THR B 1 189 ? -20.328 22.391 -3.369 1 47.28 189 THR B O 1
ATOM 3894 N N . VAL B 1 190 ? -18.953 24.172 -2.984 1 41.12 190 VAL B N 1
ATOM 3895 C CA . VAL B 1 190 ? -19.984 25.094 -3.465 1 41.12 190 VAL B CA 1
ATOM 3896 C C . VAL B 1 190 ? -20.203 24.875 -4.961 1 41.12 190 VAL B C 1
ATOM 3898 O O . VAL B 1 190 ? -21.266 25.203 -5.484 1 41.12 190 VAL B O 1
ATOM 3901 N N . HIS B 1 191 ? -19.141 24.656 -5.684 1 37.56 191 HIS B N 1
ATOM 3902 C CA . HIS B 1 191 ? -19.406 24.547 -7.109 1 37.56 191 HIS B CA 1
ATOM 3903 C C . HIS B 1 191 ? -19.984 23.188 -7.465 1 37.56 191 HIS B C 1
ATOM 3905 O O . HIS B 1 191 ? -20.297 22.906 -8.625 1 37.56 191 HIS B O 1
ATOM 3911 N N . GLY B 1 192 ? -19.922 22.062 -6.781 1 34.19 192 GLY B N 1
ATOM 3912 C CA . GLY B 1 192 ? -20.75 20.953 -7.227 1 34.19 192 GLY B CA 1
ATOM 3913 C C . GLY B 1 192 ? -22.234 21.266 -7.242 1 34.19 192 GLY B C 1
ATOM 3914 O O . GLY B 1 192 ? -22.641 22.344 -6.785 1 34.19 192 GLY B O 1
ATOM 3915 N N . GLU B 1 193 ? -23.328 20.172 -7.445 1 34.78 193 GLU B N 1
ATOM 3916 C CA . GLU B 1 193 ? -24.703 20.312 -7.93 1 34.78 193 GLU B CA 1
ATOM 3917 C C . GLU B 1 193 ? -25.516 21.234 -7.027 1 34.78 193 GLU B C 1
ATOM 3919 O O . GLU B 1 193 ? -26.578 21.734 -7.43 1 34.78 193 GLU B O 1
ATOM 3924 N N . GLU B 1 194 ? -25.781 20.984 -5.711 1 32.72 194 GLU B N 1
ATOM 3925 C CA . GLU B 1 194 ? -27 21.672 -5.328 1 32.72 194 GLU B CA 1
ATOM 3926 C C . GLU B 1 194 ? -26.844 23.188 -5.457 1 32.72 194 GLU B C 1
ATOM 3928 O O . GLU B 1 194 ? -25.859 23.766 -4.992 1 32.72 194 GLU B O 1
ATOM 3933 N N . LYS B 1 195 ? -27.516 23.859 -6.297 1 33.38 195 LYS B N 1
ATOM 3934 C CA . LYS B 1 195 ? -28.062 25.203 -6.391 1 33.38 195 LYS B CA 1
ATOM 3935 C C . LYS B 1 195 ? -28.25 25.828 -5.008 1 33.38 195 LYS B C 1
ATOM 3937 O O . LYS B 1 195 ? -29.359 25.859 -4.477 1 33.38 195 LYS B O 1
ATOM 3942 N N . SER B 1 196 ? -27.5 25.344 -4 1 31.44 196 SER B N 1
ATOM 3943 C CA . SER B 1 196 ? -27.844 26.109 -2.801 1 31.44 196 SER B CA 1
ATOM 3944 C C . SER B 1 196 ? -27.609 27.594 -2.998 1 31.44 196 SER B C 1
ATOM 3946 O O . SER B 1 196 ? -26.703 28 -3.738 1 31.44 196 SER B O 1
ATOM 3948 N N . GLU B 1 197 ? -28.594 28.438 -2.719 1 33.97 197 GLU B N 1
ATOM 3949 C CA . GLU B 1 197 ? -28.766 29.891 -2.727 1 33.97 197 GLU B CA 1
ATOM 3950 C C . GLU B 1 197 ? -27.484 30.594 -2.264 1 33.97 197 GLU B C 1
ATOM 3952 O O . GLU B 1 197 ? -26.797 30.094 -1.374 1 33.97 197 GLU B O 1
ATOM 3957 N N . PRO B 1 198 ? -26.922 31.484 -3.043 1 33.19 198 PRO B N 1
ATOM 3958 C CA . PRO B 1 198 ? -25.891 32.438 -2.604 1 33.19 198 PRO B CA 1
ATOM 3959 C C . PRO B 1 198 ? -26.016 32.812 -1.127 1 33.19 198 PRO B C 1
ATOM 3961 O O . PRO B 1 198 ? -27.109 33.125 -0.66 1 33.19 198 PRO B O 1
ATOM 3964 N N . VAL B 1 199 ? -25.391 32.219 -0.202 1 35.47 199 VAL B N 1
ATOM 3965 C CA . VAL B 1 199 ? -25.375 32.781 1.139 1 35.47 199 VAL B CA 1
ATOM 3966 C C . VAL B 1 199 ? -25.406 34.312 1.049 1 35.47 199 VAL B C 1
ATOM 3968 O O . VAL B 1 199 ? -24.484 34.938 0.537 1 35.47 199 VAL B O 1
ATOM 3971 N N . ASN B 1 200 ? -26.609 34.906 0.763 1 35.97 200 ASN B N 1
ATOM 3972 C CA . ASN B 1 200 ? -26.828 36.344 0.839 1 35.97 200 ASN B CA 1
ATOM 3973 C C . ASN B 1 200 ? -26.062 36.969 2.01 1 35.97 200 ASN B C 1
ATOM 3975 O O . ASN B 1 200 ? -25.938 36.344 3.068 1 35.97 200 ASN B O 1
ATOM 3979 N N . LYS B 1 201 ? -25.375 38.125 1.921 1 38.62 201 LYS B N 1
ATOM 3980 C CA . LYS B 1 201 ? -24.688 39.031 2.822 1 38.62 201 LYS B CA 1
ATOM 3981 C C . LYS B 1 201 ? -25.359 39.062 4.195 1 38.62 201 LYS B C 1
ATOM 3983 O O . LYS B 1 201 ? -24.719 39.406 5.195 1 38.62 201 LYS B O 1
ATOM 3988 N N . GLU B 1 202 ? -26.672 38.938 4.234 1 40.75 202 GLU B N 1
ATOM 3989 C CA . GLU B 1 202 ? -27.438 39.062 5.469 1 40.75 202 GLU B CA 1
ATOM 399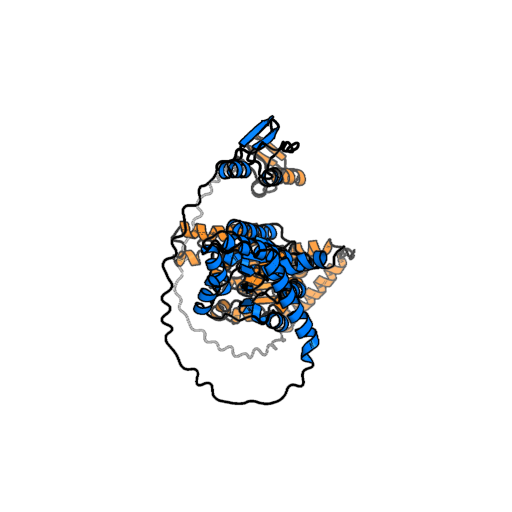0 C C . GLU B 1 202 ? -27.266 37.844 6.367 1 40.75 202 GLU B C 1
ATOM 3992 O O . GLU B 1 202 ? -27.234 37.969 7.594 1 40.75 202 GLU B O 1
ATOM 3997 N N . ASN B 1 203 ? -27.109 36.656 5.809 1 43.34 203 ASN B N 1
ATOM 3998 C CA . ASN B 1 203 ? -27.031 35.469 6.637 1 43.34 203 ASN B CA 1
ATOM 3999 C C . ASN B 1 203 ? -25.625 35.25 7.195 1 43.34 203 ASN B C 1
ATOM 4001 O O . ASN B 1 203 ? -25.422 34.469 8.102 1 43.34 203 ASN B O 1
ATOM 4005 N N . MET B 1 204 ? -24.672 35.781 6.562 1 41.53 204 MET B N 1
ATOM 4006 C CA . MET B 1 204 ? -23.344 35.844 7.141 1 41.53 204 MET B CA 1
ATOM 4007 C C . MET B 1 204 ? -23.312 36.688 8.414 1 41.53 204 MET B C 1
ATOM 4009 O O . MET B 1 204 ? -22.516 36.438 9.312 1 41.53 204 MET B O 1
ATOM 4013 N N . GLU B 1 205 ? -24.062 37.75 8.43 1 43.62 205 GLU B N 1
ATOM 4014 C CA . GLU B 1 205 ? -24.188 38.562 9.625 1 43.62 205 GLU B CA 1
ATOM 4015 C C . GLU B 1 205 ? -24.828 37.781 10.773 1 43.62 205 GLU B C 1
ATOM 4017 O O . GLU B 1 205 ? -24.406 37.906 11.922 1 43.62 205 GLU B O 1
ATOM 4022 N N . ASP B 1 206 ? -25.781 37 10.453 1 48 206 ASP B N 1
ATOM 4023 C CA . ASP B 1 206 ? -26.438 36.219 11.492 1 48 206 ASP B CA 1
ATOM 4024 C C . ASP B 1 206 ? -25.516 35.094 11.992 1 48 206 ASP B C 1
ATOM 4026 O O . ASP B 1 206 ? -25.484 34.781 13.188 1 48 206 ASP B O 1
ATOM 4030 N N . LEU B 1 207 ? -24.812 34.5 11.078 1 44.94 207 LEU B N 1
ATOM 4031 C CA . LEU B 1 207 ? -23.875 33.438 11.477 1 44.94 207 LEU B CA 1
ATOM 4032 C C . LEU B 1 207 ? -22.703 34.031 12.258 1 44.94 207 LEU B C 1
ATOM 4034 O O . LEU B 1 207 ? -22.281 33.469 13.266 1 44.94 207 LEU B O 1
ATOM 4038 N N . ILE B 1 208 ? -22.25 35.219 11.883 1 46.44 208 ILE B N 1
ATOM 4039 C CA . ILE B 1 208 ? -21.234 35.906 12.656 1 46.44 208 ILE B CA 1
ATOM 4040 C C . ILE B 1 208 ? -21.797 36.281 14.023 1 46.44 208 ILE B C 1
ATOM 4042 O O . ILE B 1 208 ? -21.125 36.125 15.047 1 46.44 208 ILE B O 1
ATOM 4046 N N . SER B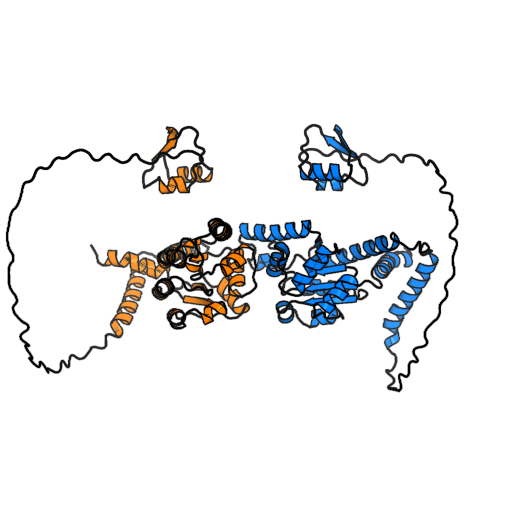 1 209 ? -23 36.719 14.008 1 48.81 209 SER B N 1
ATOM 4047 C CA . SER B 1 209 ? -23.609 37.062 15.281 1 48.81 209 SER B CA 1
ATOM 4048 C C . SER B 1 209 ? -23.766 35.844 16.172 1 48.81 209 SER B C 1
ATOM 4050 O O . SER B 1 209 ? -23.531 35.906 17.375 1 48.81 209 SER B O 1
ATOM 4052 N N . ALA B 1 210 ? -24.062 34.719 15.57 1 47.53 210 ALA B N 1
ATOM 4053 C CA . ALA B 1 210 ? -24.25 33.5 16.359 1 47.53 210 ALA B CA 1
ATOM 4054 C C . ALA B 1 210 ? -22.906 32.969 16.844 1 47.53 210 ALA B C 1
ATOM 4056 O O . ALA B 1 210 ? -22.797 32.5 17.984 1 47.53 210 ALA B O 1
ATOM 4057 N N . ILE B 1 211 ? -21.938 32.969 16.062 1 46.41 211 ILE B N 1
ATOM 4058 C CA . ILE B 1 211 ? -20.625 32.469 16.438 1 46.41 211 ILE B CA 1
ATOM 4059 C C . ILE B 1 211 ? -19.953 33.438 17.406 1 46.41 211 ILE B C 1
ATOM 4061 O O . ILE B 1 211 ? -19.344 33.031 18.391 1 46.41 211 ILE B O 1
ATOM 4065 N N . VAL B 1 212 ? -20.078 34.719 17.219 1 43.84 212 VAL B N 1
ATOM 4066 C CA . VAL B 1 212 ? -19.578 35.688 18.172 1 43.84 212 VAL B CA 1
ATOM 4067 C C . VAL B 1 212 ? -20.297 35.531 19.516 1 43.84 212 VAL B C 1
ATOM 4069 O O . VAL B 1 212 ? -19.672 35.594 20.578 1 43.84 212 VAL B O 1
ATOM 4072 N N . GLU B 1 213 ? -21.562 35.25 19.422 1 44.72 213 GLU B N 1
ATOM 4073 C CA . GLU B 1 213 ? -22.281 35.062 20.672 1 44.72 213 GLU B CA 1
ATOM 4074 C C . GLU B 1 213 ? -21.828 33.781 21.375 1 44.72 213 GLU B C 1
ATOM 4076 O O . GLU B 1 213 ? -21.688 33.75 22.594 1 44.72 213 GLU B O 1
ATOM 4081 N N . LYS B 1 214 ? -21.625 32.75 20.594 1 42.72 214 LYS B N 1
ATOM 4082 C CA . LYS B 1 214 ? -21.219 31.5 21.234 1 42.72 214 LYS B CA 1
ATOM 4083 C C . LYS B 1 214 ? -19.766 31.562 21.688 1 42.72 214 LYS B C 1
ATOM 4085 O O . LYS B 1 214 ? -19.438 31.109 22.781 1 42.72 214 LYS B O 1
ATOM 4090 N N . GLN B 1 215 ? -18.875 31.984 20.859 1 40.91 215 GLN B N 1
ATOM 4091 C CA . GLN B 1 215 ? -17.484 32.125 21.297 1 40.91 215 GLN B CA 1
ATOM 4092 C C . GLN B 1 215 ? -17.344 33.188 22.375 1 40.91 215 GLN B C 1
ATOM 4094 O O . GLN B 1 215 ? -16.578 33.031 23.328 1 40.91 215 GLN B O 1
ATOM 4099 N N . ILE B 1 216 ? -18.047 34.281 22.203 1 39.53 216 ILE B N 1
ATOM 4100 C CA . ILE B 1 216 ? -18.031 35.281 23.297 1 39.53 216 ILE B CA 1
ATOM 4101 C C . ILE B 1 216 ? -18.688 34.656 24.531 1 39.53 216 ILE B C 1
ATOM 4103 O O . ILE B 1 216 ? -18.172 34.812 25.641 1 39.53 216 ILE B O 1
ATOM 4107 N N . ASN B 1 217 ? -19.797 33.969 24.328 1 40.78 217 ASN B N 1
ATOM 4108 C CA . ASN B 1 217 ? -20.422 33.406 25.516 1 40.78 217 ASN B CA 1
ATOM 4109 C C . ASN B 1 217 ? -19.578 32.281 26.109 1 40.78 217 ASN B C 1
ATOM 4111 O O . ASN B 1 217 ? -19.578 32.094 27.328 1 40.78 217 ASN B O 1
ATOM 4115 N N . SER B 1 218 ? -19.078 31.406 25.234 1 39.69 218 SER B N 1
ATOM 4116 C CA . SER B 1 218 ? -18.25 30.344 25.812 1 39.69 218 SER B CA 1
ATOM 4117 C C . SER B 1 218 ? -16.984 30.906 26.438 1 39.69 218 SER B C 1
ATOM 4119 O O . SER B 1 218 ? -16.531 30.438 27.484 1 39.69 218 SER B O 1
ATOM 4121 N N . ARG B 1 219 ? -16.266 31.781 25.719 1 36.47 219 ARG B N 1
ATOM 4122 C CA . ARG B 1 219 ? -15.141 32.406 26.391 1 36.47 219 ARG B CA 1
ATOM 4123 C C . ARG B 1 219 ? -15.617 33.344 27.516 1 36.47 219 ARG B C 1
ATOM 4125 O O . ARG B 1 219 ? -14.945 33.469 28.547 1 36.47 219 ARG B O 1
ATOM 4132 N N . LEU B 1 220 ? -16.766 34.031 27.234 1 34.97 220 LEU B N 1
ATOM 4133 C CA . LEU B 1 220 ? -17.219 34.969 28.266 1 34.97 220 LEU B CA 1
ATOM 4134 C C . LEU B 1 220 ? -17.922 34.219 29.406 1 34.97 220 LEU B C 1
ATOM 4136 O O . LEU B 1 220 ? -18.234 34.812 30.438 1 34.97 220 LEU B O 1
ATOM 4140 N N . GLY B 1 221 ? -18.578 33.094 29 1 35.44 221 GLY B N 1
ATOM 4141 C CA . GLY B 1 221 ? -19.406 32.531 30.047 1 35.44 221 GLY B CA 1
ATOM 4142 C C . GLY B 1 221 ? -18.625 32.219 31.312 1 35.44 221 GLY B C 1
ATOM 4143 O O . GLY B 1 221 ? -19.203 32.094 32.406 1 35.44 221 GLY B O 1
ATOM 4144 N N . ASN B 1 222 ? -17.516 31.469 31.094 1 33.47 222 ASN B N 1
ATOM 4145 C CA . ASN B 1 222 ? -17.031 31.078 32.406 1 33.47 222 ASN B CA 1
ATOM 4146 C C . ASN B 1 222 ? -16.547 32.281 33.219 1 33.47 222 ASN B C 1
ATOM 4148 O O . ASN B 1 222 ? -15.484 32.219 33.844 1 33.47 222 ASN B O 1
ATOM 4152 N N . MET B 1 223 ? -16.734 33.469 32.562 1 29.91 223 MET B N 1
ATOM 4153 C CA . MET B 1 223 ? -16.328 34.531 33.469 1 29.91 223 MET B CA 1
ATOM 4154 C C . MET B 1 223 ? -17.234 34.562 34.688 1 29.91 223 MET B C 1
ATOM 4156 O O . MET B 1 223 ? -18.406 34.969 34.594 1 29.91 223 MET B O 1
ATOM 4160 N N . LYS B 1 224 ? -17.297 33.438 35.438 1 31.31 224 LYS B N 1
ATOM 4161 C CA . LYS B 1 224 ? -17.953 33.562 36.75 1 31.31 224 LYS B CA 1
ATOM 4162 C C . LYS B 1 224 ? -17.766 34.938 37.344 1 31.31 224 LYS B C 1
ATOM 4164 O O . LYS B 1 224 ? -16.656 35.5 37.281 1 31.31 224 LYS B O 1
ATOM 4169 N N . PRO B 1 225 ? -18.75 35.719 37.531 1 27.02 225 PRO B N 1
ATOM 4170 C CA . PRO B 1 225 ? -18.594 36.969 38.25 1 27.02 225 PRO B CA 1
ATOM 4171 C C . PRO B 1 225 ? -17.703 36.812 39.5 1 27.02 225 PRO B C 1
ATOM 4173 O O . PRO B 1 225 ? -17.953 35.969 40.344 1 27.02 225 PRO B O 1
ATOM 4176 N N . VAL B 1 226 ? -16.359 36.688 39.312 1 26.42 226 VAL B N 1
ATOM 4177 C CA . VAL B 1 226 ? -15.484 36.75 40.5 1 26.42 226 VAL B CA 1
ATOM 4178 C C . VAL B 1 226 ? -15.984 37.812 41.469 1 26.42 226 VAL B C 1
ATOM 4180 O O . VAL B 1 226 ? -16.109 38.969 41.094 1 26.42 226 VAL B O 1
ATOM 4183 N N . ASN B 1 227 ? -17.047 37.469 42.156 1 23.81 227 ASN B N 1
ATOM 4184 C CA . ASN B 1 227 ? -17.406 38.25 43.344 1 23.81 227 ASN B CA 1
ATOM 4185 C C . ASN B 1 227 ? -16.172 38.781 44.062 1 23.81 227 ASN B C 1
ATOM 4187 O O . ASN B 1 227 ? -15.25 38 44.344 1 23.81 227 ASN B O 1
ATOM 4191 N N . ASN B 1 228 ? -15.898 40.094 43.938 1 23.48 228 ASN B N 1
ATOM 4192 C CA . ASN B 1 228 ? -14.859 41 44.375 1 23.48 228 ASN B CA 1
ATOM 4193 C C . ASN B 1 228 ? -14.539 40.781 45.875 1 23.48 228 ASN B C 1
ATOM 4195 O O . ASN B 1 228 ? -13.953 41.656 46.5 1 23.48 228 ASN B O 1
ATOM 4199 N N . THR B 1 229 ? -15 39.719 46.531 1 21.44 229 THR B N 1
ATOM 4200 C CA . THR B 1 229 ? -14.719 40.031 47.938 1 21.44 229 THR B CA 1
ATOM 4201 C C . THR B 1 229 ? -13.227 40.25 48.156 1 21.44 229 THR B C 1
ATOM 4203 O O . THR B 1 229 ? -12.422 39.312 48.031 1 21.44 229 THR B O 1
ATOM 4206 N N . VAL B 1 230 ? -12.656 41.312 47.562 1 21.42 230 VAL B N 1
ATOM 4207 C CA . VAL B 1 230 ? -11.305 41.812 47.75 1 21.42 230 VAL B CA 1
ATOM 4208 C C . VAL B 1 230 ? -10.992 41.875 49.25 1 21.42 230 VAL B C 1
ATOM 4210 O O . VAL B 1 230 ? -11.578 42.688 49.969 1 21.42 230 VAL B O 1
ATOM 4213 N N . GLN B 1 231 ? -11.078 40.719 49.938 1 20 231 GLN B N 1
ATOM 4214 C CA . GLN B 1 231 ? -10.617 41 51.312 1 20 231 GLN B CA 1
ATOM 4215 C C . GLN B 1 231 ? -9.305 41.781 51.281 1 20 231 GLN B C 1
ATOM 4217 O O . GLN B 1 231 ? -8.453 41.562 50.438 1 20 231 GLN B O 1
ATOM 4222 N N . GLN B 1 232 ? -9.195 42.938 52.094 1 19.17 232 GLN B N 1
ATOM 4223 C CA . GLN B 1 232 ? -8.391 44.125 52.344 1 19.17 232 GLN B CA 1
ATOM 4224 C C . GLN B 1 232 ? -6.941 43.75 52.656 1 19.17 232 GLN B C 1
ATOM 4226 O O . GLN B 1 232 ? -6.062 44.625 52.656 1 19.17 232 GLN B O 1
ATOM 4231 N N . GLN B 1 233 ? -6.539 42.469 52.812 1 18.8 233 GLN B N 1
ATOM 4232 C CA . GLN B 1 233 ? -5.449 42.531 53.781 1 18.8 233 GLN B CA 1
ATOM 4233 C C . GLN B 1 233 ? -4.207 43.188 53.156 1 18.8 233 GLN B C 1
ATOM 4235 O O . GLN B 1 233 ? -3.58 42.594 52.281 1 18.8 233 GLN B O 1
ATOM 4240 N N . ALA B 1 234 ? -4.125 44.5 53 1 19.02 234 ALA B N 1
ATOM 4241 C CA . ALA B 1 234 ? -3.184 45.469 52.438 1 19.02 234 ALA B CA 1
ATOM 4242 C C . ALA B 1 234 ? -1.804 45.312 53.062 1 19.02 234 ALA B C 1
ATOM 4244 O O . ALA B 1 234 ? -0.882 46.062 52.719 1 19.02 234 ALA B O 1
ATOM 4245 N N . SER B 1 235 ? -1.405 44.188 53.75 1 18.33 235 SER B N 1
ATOM 4246 C CA . SER B 1 235 ? -0.324 44.625 54.594 1 18.33 235 SER B CA 1
ATOM 4247 C C . SER B 1 235 ? 0.821 45.25 53.812 1 18.33 235 SER B C 1
ATOM 4249 O O . SER B 1 235 ? 1.046 44.844 52.656 1 18.33 235 SER B O 1
ATOM 4251 N N . ASN B 1 236 ? 1.437 46.406 54.25 1 17.91 236 ASN B N 1
ATOM 4252 C CA . ASN B 1 236 ? 2.242 47.594 54 1 17.91 236 ASN B CA 1
ATOM 4253 C C . ASN B 1 236 ? 3.682 47.25 53.625 1 17.91 236 ASN B C 1
ATOM 4255 O O . ASN B 1 236 ? 4.492 48.125 53.312 1 17.91 236 ASN B O 1
ATOM 4259 N N . THR B 1 237 ? 4.16 45.938 53.719 1 18.86 237 THR B N 1
ATOM 4260 C CA . THR B 1 237 ? 5.531 46.125 54.188 1 18.86 237 THR B CA 1
ATOM 4261 C C . THR B 1 237 ? 6.398 46.719 53.062 1 18.86 237 THR B C 1
ATOM 4263 O O . THR B 1 237 ? 6.512 46.125 52 1 18.86 237 THR B O 1
ATOM 4266 N N . VAL B 1 238 ? 6.75 48 53.094 1 18.58 238 VAL B N 1
ATOM 4267 C CA . VAL B 1 238 ? 7.449 49.031 52.375 1 18.58 238 VAL B CA 1
ATOM 4268 C C . VAL B 1 238 ? 8.914 48.656 52.156 1 18.58 238 VAL B C 1
ATOM 4270 O O . VAL B 1 238 ? 9.797 49.5 52.219 1 18.58 238 VAL B O 1
ATOM 4273 N N . GLU B 1 239 ? 9.352 47.312 52.062 1 18.83 239 GLU B N 1
ATOM 4274 C CA . GLU B 1 239 ? 10.773 47.469 52.375 1 18.83 239 GLU B CA 1
ATOM 4275 C C . GLU B 1 239 ? 11.453 48.344 51.344 1 18.83 239 GLU B C 1
ATOM 4277 O O . GLU B 1 239 ? 11.047 48.406 50.188 1 18.83 239 GLU B O 1
ATOM 4282 N N . LYS B 1 240 ? 12.562 49 51.812 1 18.5 240 LYS B N 1
ATOM 4283 C CA . LYS B 1 240 ? 13.414 50.188 51.625 1 18.5 240 LYS B CA 1
ATOM 4284 C C . LYS B 1 240 ? 14.344 50 50.438 1 18.5 240 LYS B C 1
ATOM 4286 O O . LYS B 1 240 ? 15.391 50.625 50.344 1 18.5 240 LYS B O 1
ATOM 4291 N N . VAL B 1 241 ? 13.93 49.125 49.469 1 19.59 241 VAL B N 1
ATOM 4292 C CA . VAL B 1 241 ? 15.164 48.875 48.75 1 19.59 241 VAL B CA 1
ATOM 4293 C C . VAL B 1 241 ? 15.75 50.219 48.281 1 19.59 241 VAL B C 1
ATOM 4295 O O . VAL B 1 241 ? 15.008 51.156 47.938 1 19.59 241 VAL B O 1
ATOM 4298 N N . LYS B 1 242 ? 17.094 50.219 48.406 1 18.14 242 LYS B N 1
ATOM 4299 C CA . LYS B 1 242 ? 18.156 51.219 48.375 1 18.14 242 LYS B CA 1
ATOM 4300 C C . LYS B 1 242 ? 18.188 51.906 47 1 18.14 242 LYS B C 1
ATOM 4302 O O . LYS B 1 242 ? 17.781 51.344 46 1 18.14 242 LYS B O 1
ATOM 4307 N N . ASP B 1 243 ? 18.75 53.094 47.062 1 16.56 243 ASP B N 1
ATOM 4308 C CA . ASP B 1 243 ? 18.797 54.438 46.5 1 16.56 243 ASP B CA 1
ATOM 4309 C C . ASP B 1 243 ? 19.547 54.469 45.156 1 16.56 243 ASP B C 1
ATOM 4311 O O . ASP B 1 243 ? 19.5 55.469 44.438 1 16.56 243 ASP B O 1
ATOM 4315 N N . THR B 1 244 ? 20.312 53.344 44.812 1 18.03 244 THR B N 1
ATOM 4316 C CA . THR B 1 244 ? 21.5 54.031 44.312 1 18.03 244 THR B CA 1
ATOM 4317 C C . THR B 1 244 ? 21.156 54.875 43.094 1 18.03 244 THR B C 1
ATOM 4319 O O . THR B 1 244 ? 20.266 54.5 42.312 1 18.03 244 THR B O 1
ATOM 4322 N N . PRO B 1 245 ? 22.156 55.75 42.844 1 16.08 245 PRO B N 1
ATOM 4323 C CA . PRO B 1 245 ? 22.156 57.094 42.25 1 16.08 245 PRO B CA 1
ATOM 4324 C C . PRO B 1 245 ? 21.875 57.094 40.75 1 16.08 245 PRO B C 1
ATOM 4326 O O . PRO B 1 245 ? 21.969 56.062 40.094 1 16.08 245 PRO B O 1
ATOM 4329 N N . THR B 1 246 ? 21.984 58.312 40.312 1 16.28 246 THR B N 1
ATOM 4330 C CA . THR B 1 246 ? 21.344 59.25 39.375 1 16.28 246 THR B CA 1
ATOM 4331 C C . THR B 1 246 ? 21.969 59.156 38 1 16.28 246 THR B C 1
ATOM 4333 O O . THR B 1 246 ? 21.25 59.156 37 1 16.28 246 THR B O 1
ATOM 4336 N N . VAL B 1 247 ? 23.297 58.875 37.656 1 17.41 247 VAL B N 1
ATOM 4337 C CA . VAL B 1 247 ? 23.75 60.031 36.938 1 17.41 247 VAL B CA 1
ATOM 4338 C C . VAL B 1 247 ? 23.312 59.938 35.469 1 17.41 247 VAL B C 1
ATOM 4340 O O . VAL B 1 247 ? 23.625 58.938 34.812 1 17.41 247 VAL B O 1
ATOM 4343 N N . CYS B 1 248 ? 22.438 60.719 34.969 1 16.94 248 CYS B N 1
ATOM 4344 C CA . CYS B 1 248 ? 21.734 60.844 33.719 1 16.94 248 CYS B CA 1
ATOM 4345 C C . CYS B 1 248 ? 22.656 61.375 32.625 1 16.94 248 CYS B C 1
ATOM 4347 O O . CYS B 1 248 ? 22.25 61.5 31.469 1 16.94 248 CYS B O 1
ATOM 4349 N N . GLU B 1 249 ? 24 61.5 32.781 1 16.97 249 GLU B N 1
ATOM 4350 C CA . GLU B 1 249 ? 24.188 62.812 32.125 1 16.97 249 GLU B CA 1
ATOM 4351 C C . GLU B 1 249 ? 23.688 62.781 30.688 1 16.97 249 GLU B C 1
ATOM 4353 O O . GLU B 1 249 ? 23.516 61.688 30.109 1 16.97 249 GLU B O 1
ATOM 4358 N N . ILE B 1 250 ? 24.312 63.844 29.828 1 16.78 250 ILE B N 1
ATOM 4359 C CA . ILE B 1 250 ? 23.859 65 29.078 1 16.78 250 ILE B CA 1
ATOM 4360 C C . ILE B 1 250 ? 23.594 64.625 27.641 1 16.78 250 ILE B C 1
ATOM 4362 O O . ILE B 1 250 ? 24.109 63.594 27.141 1 16.78 250 ILE B O 1
ATOM 4366 N N . PRO B 1 251 ? 23.844 65.688 26.719 1 16.86 251 PRO B N 1
ATOM 4367 C CA . PRO B 1 251 ? 22.938 66.375 25.828 1 16.86 251 PRO B CA 1
ATOM 4368 C C . PRO B 1 251 ? 22.984 65.875 24.391 1 16.86 251 PRO B C 1
ATOM 4370 O O . PRO B 1 251 ? 21.953 65.688 23.766 1 16.86 251 PRO B O 1
ATOM 4373 N N . LYS B 1 252 ? 24.141 66.125 23.578 1 19.31 252 LYS B N 1
ATOM 4374 C CA . LYS B 1 252 ? 24.141 67.125 22.531 1 19.31 252 LYS B CA 1
ATOM 4375 C C . LYS B 1 252 ? 23.719 66.5 21.188 1 19.31 252 LYS B C 1
ATOM 4377 O O . LYS B 1 252 ? 24.031 65.312 20.906 1 19.31 252 LYS B O 1
ATOM 4382 N N . VAL B 1 253 ? 23.047 67.25 20.297 1 18.03 253 VAL B N 1
ATOM 4383 C CA . VAL B 1 253 ? 22.156 67.375 19.141 1 18.03 253 VAL B CA 1
ATOM 4384 C C . VAL B 1 253 ? 22.938 67.125 17.859 1 18.03 253 VAL B C 1
ATOM 4386 O O . VAL B 1 253 ? 22.375 67.25 16.75 1 18.03 253 VAL B O 1
ATOM 4389 N N . SER B 1 254 ? 24.078 66.5 17.812 1 18.22 254 SER B N 1
ATOM 4390 C CA . SER B 1 254 ? 24.719 67.125 16.641 1 18.22 254 SER B CA 1
ATOM 4391 C C . SER B 1 254 ? 23.875 66.875 15.383 1 18.22 254 SER B C 1
ATOM 4393 O O . SER B 1 254 ? 23.062 65.938 15.336 1 18.22 254 SER B O 1
ATOM 4395 N N . SER B 1 255 ? 24.391 67.5 14.227 1 18.58 255 SER B N 1
ATOM 4396 C CA . SER B 1 255 ? 23.953 68.188 13.016 1 18.58 255 SER B CA 1
ATOM 4397 C C . SER B 1 255 ? 23.484 67.188 11.961 1 18.58 255 SER B C 1
ATOM 4399 O O . SER B 1 255 ? 23.906 66 11.984 1 18.58 255 SER B O 1
ATOM 4401 N N . ASP B 1 256 ? 22.719 67.625 10.922 1 17.95 256 ASP B N 1
ATOM 4402 C CA . ASP B 1 256 ? 21.562 67.5 10.023 1 17.95 256 ASP B CA 1
ATOM 4403 C C . ASP B 1 256 ? 21.953 66.812 8.742 1 17.95 256 ASP B C 1
ATOM 4405 O O . ASP B 1 256 ? 21.094 66.312 7.992 1 17.95 256 ASP B O 1
ATOM 4409 N N . THR B 1 257 ? 23.25 66.75 8.195 1 20.94 257 THR B N 1
ATOM 4410 C CA . THR B 1 257 ? 23.172 67.062 6.773 1 20.94 257 THR B CA 1
ATOM 4411 C C . THR B 1 257 ? 22.578 65.875 6 1 20.94 257 THR B C 1
ATOM 4413 O O . THR B 1 257 ? 23 64.75 6.18 1 20.94 257 THR B O 1
ATOM 4416 N N . SER B 1 258 ? 21.484 66.062 5.188 1 20.2 258 SER B N 1
ATOM 4417 C CA . SER B 1 258 ? 20.359 65.438 4.465 1 20.2 258 SER B CA 1
ATOM 4418 C C . SER B 1 258 ? 20.828 64.75 3.201 1 20.2 258 SER B C 1
ATOM 4420 O O . SER B 1 258 ? 20.016 64.25 2.406 1 20.2 258 SER B O 1
ATOM 4422 N N . SER B 1 259 ? 22.141 64.312 2.918 1 21.83 259 SER B N 1
ATOM 4423 C CA . SER B 1 259 ? 22.266 64.188 1.469 1 21.83 259 SER B CA 1
ATOM 4424 C C . SER B 1 259 ? 21.422 63.062 0.934 1 21.83 259 SER B C 1
ATOM 4426 O O . SER B 1 259 ? 21.375 62 1.532 1 21.83 259 SER B O 1
ATOM 4428 N N . ASN B 1 260 ? 20.562 63.281 -0.164 1 22.08 260 ASN B N 1
ATOM 4429 C CA . ASN B 1 260 ? 19.422 62.688 -0.877 1 22.08 260 ASN B CA 1
ATOM 4430 C C . ASN B 1 260 ? 19.844 61.5 -1.734 1 22.08 260 ASN B C 1
ATOM 4432 O O . ASN B 1 260 ? 19.047 60.938 -2.48 1 22.08 260 ASN B O 1
ATOM 4436 N N . GLU B 1 261 ? 21.125 61.062 -2.037 1 25.92 261 GLU B N 1
ATOM 4437 C CA . GLU B 1 261 ? 21.203 60.531 -3.398 1 25.92 261 GLU B CA 1
ATOM 4438 C C . GLU B 1 261 ? 20.328 59.281 -3.559 1 25.92 261 GLU B C 1
ATOM 4440 O O . GLU B 1 261 ? 20.125 58.531 -2.604 1 25.92 261 GLU B O 1
ATOM 4445 N N . PRO B 1 262 ? 19.875 58.969 -5.027 1 25.83 262 PRO B N 1
ATOM 4446 C CA . PRO B 1 262 ? 18.766 58.188 -5.594 1 25.83 262 PRO B CA 1
ATOM 4447 C C . PRO B 1 262 ? 18.953 56.688 -5.41 1 25.83 262 PRO B C 1
ATOM 4449 O O . PRO B 1 262 ? 20.094 56.188 -5.445 1 25.83 262 PRO B O 1
ATOM 4452 N N . LYS B 1 263 ? 18.094 56.031 -4.957 1 27.31 263 LYS B N 1
ATOM 4453 C CA . LYS B 1 263 ? 17.953 54.625 -4.625 1 27.31 263 LYS B CA 1
ATOM 4454 C C . LYS B 1 263 ? 18.031 53.75 -5.879 1 27.31 263 LYS B C 1
ATOM 4456 O O . LYS B 1 263 ? 17.281 53.969 -6.836 1 27.31 263 LYS B O 1
ATOM 4461 N N . VAL B 1 264 ? 19.156 53.25 -6.258 1 26.81 264 VAL B N 1
ATOM 4462 C CA . VAL B 1 264 ? 19.391 52.219 -7.262 1 26.81 264 VAL B CA 1
ATOM 4463 C C . VAL B 1 264 ? 18.297 51.156 -7.168 1 26.81 264 VAL B C 1
ATOM 4465 O O . VAL B 1 264 ? 18.156 50.5 -6.145 1 26.81 264 VAL B O 1
ATOM 4468 N N . VAL B 1 265 ? 17.203 51.406 -7.895 1 28.97 265 VAL B N 1
ATOM 4469 C CA . VAL B 1 265 ? 16.172 50.406 -8.078 1 28.97 265 VAL B CA 1
ATOM 4470 C C . VAL B 1 265 ? 16.797 49.062 -8.516 1 28.97 265 VAL B C 1
ATOM 4472 O O . VAL B 1 265 ? 17.578 49.031 -9.477 1 28.97 265 VAL B O 1
ATOM 4475 N N . GLU B 1 266 ? 17.047 48.219 -7.727 1 32.16 266 GLU B N 1
ATOM 4476 C CA . GLU B 1 266 ? 17.422 46.812 -7.961 1 32.16 266 GLU B CA 1
ATOM 4477 C C . GLU B 1 266 ? 16.703 46.25 -9.18 1 32.16 266 GLU B C 1
ATOM 4479 O O . GLU B 1 266 ? 15.516 46.531 -9.391 1 32.16 266 GLU B O 1
ATOM 4484 N N . ASP B 1 267 ? 17.438 46 -10.289 1 36.25 267 ASP B N 1
ATOM 4485 C CA . ASP B 1 267 ? 17.172 45.375 -11.57 1 36.25 267 ASP B CA 1
ATOM 4486 C C . ASP B 1 267 ? 16.125 44.281 -11.43 1 36.25 267 ASP B C 1
ATOM 4488 O O . ASP B 1 267 ? 16.297 43.344 -10.641 1 36.25 267 ASP B O 1
ATOM 4492 N N . LYS B 1 268 ? 14.953 44.469 -11.727 1 45.28 268 LYS B N 1
ATOM 4493 C CA . LYS B 1 268 ? 13.828 43.562 -11.938 1 45.28 268 LYS B CA 1
ATOM 4494 C C . LYS B 1 268 ? 14.258 42.344 -12.734 1 45.28 268 LYS B C 1
ATOM 4496 O O . LYS B 1 268 ? 14.945 42.469 -13.758 1 45.28 268 LYS B O 1
ATOM 4501 N N . GLY B 1 269 ? 14.273 41.094 -12.219 1 55.28 269 GLY B N 1
ATOM 4502 C CA . GLY B 1 269 ? 14.75 39.75 -12.523 1 55.28 269 GLY B CA 1
ATOM 4503 C C . GLY B 1 269 ? 14.398 39.281 -13.93 1 55.28 269 GLY B C 1
ATOM 4504 O O . GLY B 1 269 ? 13.219 39.219 -14.281 1 55.28 269 GLY B O 1
ATOM 4505 N N . MET B 1 270 ? 15.117 39.438 -14.977 1 63.53 270 MET B N 1
ATOM 4506 C CA . MET B 1 270 ? 15.047 38.844 -16.312 1 63.53 270 MET B CA 1
ATOM 4507 C C . MET B 1 270 ? 15.047 37.344 -16.25 1 63.53 270 MET B C 1
ATOM 4509 O O . MET B 1 270 ? 15.961 36.719 -15.68 1 63.53 270 MET B O 1
ATOM 4513 N N . LEU B 1 271 ? 13.953 36.75 -16.766 1 73.94 271 LEU B N 1
ATOM 4514 C CA . LEU B 1 271 ? 13.828 35.281 -16.812 1 73.94 271 LEU B CA 1
ATOM 4515 C C . LEU B 1 271 ? 14.516 34.719 -18.047 1 73.94 271 LEU B C 1
ATOM 4517 O O . LEU B 1 271 ? 14.391 35.281 -19.141 1 73.94 271 LEU B O 1
ATOM 4521 N N . SER B 1 272 ? 15.43 33.781 -17.938 1 76 272 SER B N 1
ATOM 4522 C CA . SER B 1 272 ? 16.141 33.094 -19.016 1 76 272 SER B CA 1
ATOM 4523 C C . SER B 1 272 ? 16.047 31.594 -18.891 1 76 272 SER B C 1
ATOM 4525 O O . SER B 1 272 ? 15.719 31.062 -17.828 1 76 272 SER B O 1
ATOM 4527 N N . GLY B 1 273 ? 16.109 30.938 -20.094 1 76.12 273 GLY B N 1
ATOM 4528 C CA . GLY B 1 273 ? 16.031 29.484 -20.156 1 76.12 273 GLY B CA 1
ATOM 4529 C C . GLY B 1 273 ? 14.617 28.969 -20.344 1 76.12 273 GLY B C 1
ATOM 4530 O O . GLY B 1 273 ? 13.859 29.516 -21.141 1 76.12 273 GLY B O 1
ATOM 4531 N N . ILE B 1 274 ? 14.352 27.875 -19.703 1 77.44 274 ILE B N 1
ATOM 4532 C CA . ILE B 1 274 ? 13 27.344 -19.719 1 77.44 274 ILE B CA 1
ATOM 4533 C C . ILE B 1 274 ? 12.164 28.016 -18.625 1 77.44 274 ILE B C 1
ATOM 4535 O O . ILE B 1 274 ? 12.477 27.891 -17.438 1 77.44 274 ILE B O 1
ATOM 4539 N N . ILE B 1 275 ? 11.219 28.766 -18.922 1 78.06 275 ILE B N 1
ATOM 4540 C CA . ILE B 1 275 ? 10.375 29.562 -18.031 1 78.06 275 ILE B CA 1
ATOM 4541 C C . ILE B 1 275 ? 9.109 28.766 -17.703 1 78.06 275 ILE B C 1
ATOM 4543 O O . ILE B 1 275 ? 8.32 28.438 -18.578 1 78.06 275 ILE B O 1
ATOM 4547 N N . THR B 1 276 ? 9 28.469 -16.516 1 78.19 276 THR B N 1
ATOM 4548 C CA . THR B 1 276 ? 7.844 27.734 -16.016 1 78.19 276 THR B CA 1
ATOM 4549 C C . THR B 1 276 ? 6.82 28.672 -15.398 1 78.19 276 THR B C 1
ATOM 4551 O O . THR B 1 276 ? 7.102 29.859 -15.203 1 78.19 276 THR B O 1
ATOM 4554 N N . MET B 1 277 ? 5.707 28.219 -14.977 1 79.44 277 MET B N 1
ATOM 4555 C CA . MET B 1 277 ? 4.648 29 -14.336 1 79.44 277 MET B CA 1
ATOM 4556 C C . MET B 1 277 ? 5.125 29.562 -13.008 1 79.44 277 MET B C 1
ATOM 4558 O O . MET B 1 277 ? 4.824 30.719 -12.672 1 79.44 277 MET B O 1
ATOM 4562 N N . LYS B 1 278 ? 5.867 28.844 -12.336 1 75.62 278 LYS B N 1
ATOM 4563 C CA . LYS B 1 278 ? 6.398 29.281 -11.047 1 75.62 278 LYS B CA 1
ATOM 4564 C C . LYS B 1 278 ? 7.336 30.484 -11.219 1 75.62 278 LYS B C 1
ATOM 4566 O O . LYS B 1 278 ? 7.312 31.422 -10.414 1 75.62 278 LYS B O 1
ATOM 4571 N N . ASP B 1 279 ? 8.102 30.344 -12.219 1 75.62 279 ASP B N 1
ATOM 4572 C CA . ASP B 1 279 ? 9.016 31.453 -12.516 1 75.62 279 ASP B CA 1
ATOM 4573 C C . ASP B 1 279 ? 8.25 32.75 -12.75 1 75.62 279 ASP B C 1
ATOM 4575 O O . ASP B 1 279 ? 8.672 33.812 -12.305 1 75.62 279 ASP B O 1
ATOM 4579 N N . ILE B 1 280 ? 7.152 32.594 -13.32 1 78.12 280 ILE B N 1
ATOM 4580 C CA . ILE B 1 280 ? 6.324 33.75 -13.648 1 78.12 280 ILE B CA 1
ATOM 4581 C C . ILE B 1 280 ? 5.648 34.281 -12.383 1 78.12 280 ILE B C 1
ATOM 4583 O O . ILE B 1 280 ? 5.637 35.469 -12.133 1 78.12 280 ILE B O 1
ATOM 4587 N N . MET B 1 281 ? 5.211 33.469 -11.641 1 75.88 281 MET B N 1
ATOM 4588 C CA . MET B 1 281 ? 4.492 33.812 -10.414 1 75.88 281 MET B CA 1
ATOM 4589 C C . MET B 1 281 ? 5.406 34.531 -9.438 1 75.88 281 MET B C 1
ATOM 4591 O O . MET B 1 281 ? 4.98 35.469 -8.766 1 75.88 281 MET B O 1
ATOM 4595 N N . GLN B 1 282 ? 6.543 34.156 -9.422 1 72.38 282 GLN B N 1
ATOM 4596 C CA . GLN B 1 282 ? 7.504 34.719 -8.492 1 72.38 282 GLN B CA 1
ATOM 4597 C C . GLN B 1 282 ? 7.957 36.125 -8.969 1 72.38 282 GLN B C 1
ATOM 4599 O O . GLN B 1 282 ? 8.297 36.969 -8.156 1 72.38 282 GLN B O 1
ATOM 4604 N N . ASN B 1 283 ? 7.957 36.125 -10.25 1 68.25 283 ASN B N 1
ATOM 4605 C CA . ASN B 1 283 ? 8.516 37.344 -10.812 1 68.25 283 ASN B CA 1
ATOM 4606 C C . ASN B 1 283 ? 7.414 38.344 -11.219 1 68.25 283 ASN B C 1
ATOM 4608 O O . ASN B 1 283 ? 7.695 39.5 -11.539 1 68.25 283 ASN B O 1
ATOM 4612 N N . ALA B 1 284 ? 6.246 37.719 -11.281 1 60.53 284 ALA B N 1
ATOM 4613 C CA . ALA B 1 284 ? 5.113 38.594 -11.617 1 60.53 284 ALA B CA 1
ATOM 4614 C C . ALA B 1 284 ? 4.617 39.344 -10.391 1 60.53 284 ALA B C 1
ATOM 4616 O O . ALA B 1 284 ? 3.482 39.812 -10.359 1 60.53 284 ALA B O 1
ATOM 4617 N N . HIS B 1 285 ? 5.289 39.844 -9.523 1 57.25 285 HIS B N 1
ATOM 4618 C CA . HIS B 1 285 ? 4.984 40.625 -8.32 1 57.25 285 HIS B CA 1
ATOM 4619 C C . HIS B 1 285 ? 3.951 41.688 -8.602 1 57.25 285 HIS B C 1
ATOM 4621 O O . HIS B 1 285 ? 4.215 42.875 -8.383 1 57.25 285 HIS B O 1
ATOM 4627 N N . GLY B 1 286 ? 2.746 41.312 -9.133 1 59.06 286 GLY B N 1
ATOM 4628 C CA . GLY B 1 286 ? 1.654 42.25 -9.359 1 59.06 286 GLY B CA 1
ATOM 4629 C C . GLY B 1 286 ? 1.789 43 -10.664 1 59.06 286 GLY B C 1
ATOM 4630 O O . GLY B 1 286 ? 0.897 43.75 -11.039 1 59.06 286 GLY B O 1
ATOM 4631 N N . CYS B 1 287 ? 2.949 42.875 -11.258 1 59 287 CYS B N 1
ATOM 4632 C CA . CYS B 1 287 ? 3.135 43.594 -12.516 1 59 287 CYS B CA 1
ATOM 4633 C C . CYS B 1 287 ? 2.658 42.75 -13.695 1 59 287 CYS B C 1
ATOM 4635 O O . CYS B 1 287 ? 2.863 41.562 -13.719 1 59 287 CYS B O 1
ATOM 4637 N N . LYS B 1 288 ? 1.83 43.25 -14.57 1 71.81 288 LYS B N 1
ATOM 4638 C CA . LYS B 1 288 ? 1.272 42.625 -15.766 1 71.81 288 LYS B CA 1
ATOM 4639 C C . LYS B 1 288 ? 2.318 42.531 -16.875 1 71.81 288 LYS B C 1
ATOM 4641 O O . LYS B 1 288 ? 1.986 42.25 -18.016 1 71.81 288 LYS B O 1
ATOM 4646 N N . GLU B 1 289 ? 3.645 42.719 -16.469 1 75.38 289 GLU B N 1
ATOM 4647 C CA . GLU B 1 289 ? 4.688 42.656 -17.484 1 75.38 289 GLU B CA 1
ATOM 4648 C C . GLU B 1 289 ? 5.898 41.875 -16.984 1 75.38 289 GLU B C 1
ATOM 4650 O O . GLU B 1 289 ? 6.348 42.094 -15.852 1 75.38 289 GLU B O 1
ATOM 4655 N N . ILE B 1 290 ? 6.371 40.906 -17.719 1 76.06 290 ILE B N 1
ATOM 4656 C CA . ILE B 1 290 ? 7.59 40.156 -17.375 1 76.06 290 ILE B CA 1
ATOM 4657 C C . ILE B 1 290 ? 8.602 40.281 -18.516 1 76.06 290 ILE B C 1
ATOM 4659 O O . ILE B 1 290 ? 8.219 40.312 -19.688 1 76.06 290 ILE B O 1
ATOM 4663 N N . ASN B 1 291 ? 9.898 40.375 -18.109 1 78.44 291 ASN B N 1
ATOM 4664 C CA . ASN B 1 291 ? 10.992 40.469 -19.062 1 78.44 291 ASN B CA 1
ATOM 4665 C C . ASN B 1 291 ? 11.656 39.125 -19.281 1 78.44 291 ASN B C 1
ATOM 4667 O O . ASN B 1 291 ? 12.047 38.438 -18.312 1 78.44 291 ASN B O 1
ATOM 4671 N N . VAL B 1 292 ? 11.625 38.656 -20.562 1 77.69 292 VAL B N 1
ATOM 4672 C CA . VAL B 1 292 ? 12.164 37.375 -20.922 1 77.69 292 VAL B CA 1
ATOM 4673 C C . VAL B 1 292 ? 13.305 37.531 -21.922 1 77.69 292 VAL B C 1
ATOM 4675 O O . VAL B 1 292 ? 13.211 38.344 -22.844 1 77.69 292 VAL B O 1
ATOM 4678 N N . LYS B 1 293 ? 14.352 36.844 -21.594 1 78 293 LYS B N 1
ATOM 4679 C CA . LYS B 1 293 ? 15.492 36.906 -22.5 1 78 293 LYS B CA 1
ATOM 4680 C C . LYS B 1 293 ? 15.164 36.25 -23.844 1 78 293 LYS B C 1
ATOM 4682 O O . LYS B 1 293 ? 14.453 35.25 -23.891 1 78 293 LYS B O 1
ATOM 4687 N N . GLU B 1 294 ? 15.734 36.844 -24.938 1 74.69 294 GLU B N 1
ATOM 4688 C CA . GLU B 1 294 ? 15.602 36.281 -26.266 1 74.69 294 GLU B CA 1
ATOM 4689 C C . GLU B 1 294 ? 16.188 34.875 -26.328 1 74.69 294 GLU B C 1
ATOM 4691 O O . GLU B 1 294 ? 17.312 34.656 -25.859 1 74.69 294 GLU B O 1
ATOM 4696 N N . GLY B 1 295 ? 15.312 33.875 -26.688 1 72.94 295 GLY B N 1
ATOM 4697 C CA . GLY B 1 295 ? 15.75 32.469 -26.734 1 72.94 295 GLY B CA 1
ATOM 4698 C C . GLY B 1 295 ? 15.203 31.656 -25.578 1 72.94 295 GLY B C 1
ATOM 4699 O O . GLY B 1 295 ? 15.414 30.438 -25.531 1 72.94 295 GLY B O 1
ATOM 4700 N N . ALA B 1 296 ? 14.555 32.281 -24.672 1 74.38 296 ALA B N 1
ATOM 4701 C CA . ALA B 1 296 ? 13.953 31.531 -23.578 1 74.38 296 ALA B CA 1
ATOM 4702 C C . ALA B 1 296 ? 12.742 30.734 -24.062 1 74.38 296 ALA B C 1
ATOM 4704 O O . ALA B 1 296 ? 12.008 31.172 -24.938 1 74.38 296 ALA B O 1
ATOM 4705 N N . LEU B 1 297 ? 12.617 29.625 -23.5 1 78.56 297 LEU B N 1
ATOM 4706 C CA . LEU B 1 297 ? 11.484 28.781 -23.844 1 78.56 297 LEU B CA 1
ATOM 4707 C C . LEU B 1 297 ? 10.414 28.844 -22.75 1 78.56 297 LEU B C 1
ATOM 4709 O O . LEU B 1 297 ? 10.672 28.516 -21.594 1 78.56 297 LEU B O 1
ATOM 4713 N N . ILE B 1 298 ? 9.266 29.312 -23.094 1 78.12 298 ILE B N 1
ATOM 4714 C CA . ILE B 1 298 ? 8.133 29.359 -22.172 1 78.12 298 ILE B CA 1
ATOM 4715 C C . ILE B 1 298 ? 7.32 28.078 -22.281 1 78.12 298 ILE B C 1
ATOM 4717 O O . ILE B 1 298 ? 6.895 27.688 -23.375 1 78.12 298 ILE B O 1
ATOM 4721 N N . THR B 1 299 ? 7.168 27.469 -21.203 1 77.56 299 THR B N 1
ATOM 4722 C CA . THR B 1 299 ? 6.426 26.219 -21.188 1 77.56 299 THR B CA 1
ATOM 4723 C C . THR B 1 299 ? 4.953 26.453 -21.5 1 77.56 299 THR B C 1
ATOM 4725 O O . THR B 1 299 ? 4.434 27.547 -21.281 1 77.56 299 THR B O 1
ATOM 4728 N N . PRO B 1 300 ? 4.211 25.438 -21.984 1 77 300 PRO B N 1
ATOM 4729 C CA . PRO B 1 300 ? 2.799 25.609 -22.328 1 77 300 PRO B CA 1
ATOM 4730 C C . PRO B 1 300 ? 1.954 26.094 -21.141 1 77 300 PRO B C 1
ATOM 4732 O O . PRO B 1 300 ? 1.075 26.938 -21.297 1 77 300 PRO B O 1
ATOM 4735 N N . LEU B 1 301 ? 2.303 25.688 -20.047 1 75.19 301 LEU B N 1
ATOM 4736 C CA . LEU B 1 301 ? 1.573 26.078 -18.844 1 75.19 301 LEU B CA 1
ATOM 4737 C C . LEU B 1 301 ? 1.842 27.547 -18.516 1 75.19 301 LEU B C 1
ATOM 4739 O O . LEU B 1 301 ? 0.937 28.266 -18.078 1 75.19 301 LEU B O 1
ATOM 4743 N N . ALA B 1 302 ? 2.979 27.875 -18.688 1 78.75 302 ALA B N 1
ATOM 4744 C CA . ALA B 1 302 ? 3.352 29.266 -18.469 1 78.75 302 ALA B CA 1
ATOM 4745 C C . ALA B 1 302 ? 2.668 30.188 -19.484 1 78.75 302 ALA B C 1
ATOM 4747 O O . ALA B 1 302 ? 2.201 31.266 -19.125 1 78.75 302 ALA B O 1
ATOM 4748 N N . LYS B 1 303 ? 2.592 29.703 -20.641 1 80.69 303 LYS B N 1
ATOM 4749 C CA . LYS B 1 303 ? 1.919 30.469 -21.688 1 80.69 303 LYS B CA 1
ATOM 4750 C C . LYS B 1 303 ? 0.439 30.656 -21.375 1 80.69 303 LYS B C 1
ATOM 4752 O O . LYS B 1 303 ? -0.102 31.75 -21.547 1 80.69 303 LYS B O 1
ATOM 4757 N N . ASP B 1 304 ? -0.185 29.656 -20.875 1 77.19 304 ASP B N 1
ATOM 4758 C CA . ASP B 1 304 ? -1.588 29.719 -20.484 1 77.19 304 ASP B CA 1
ATOM 4759 C C . ASP B 1 304 ? -1.784 30.703 -19.312 1 77.19 304 ASP B C 1
ATOM 4761 O O . ASP B 1 304 ? -2.752 31.453 -19.297 1 77.19 304 ASP B O 1
ATOM 4765 N N . TYR B 1 305 ? -0.954 30.703 -18.406 1 78.62 305 TYR B N 1
ATOM 4766 C CA . TYR B 1 305 ? -0.996 31.609 -17.25 1 78.62 305 TYR B CA 1
ATOM 4767 C C . TYR B 1 305 ? -0.848 33.062 -17.703 1 78.62 305 TYR B C 1
ATOM 4769 O O . TYR B 1 305 ? -1.562 33.938 -17.203 1 78.62 305 TYR B O 1
ATOM 4777 N N . ILE B 1 306 ? -0.039 33.219 -18.594 1 78.06 306 ILE B N 1
ATOM 4778 C CA . ILE B 1 306 ? 0.207 34.562 -19.156 1 78.06 306 ILE B CA 1
ATOM 4779 C C . ILE B 1 306 ? -1.061 35.062 -19.828 1 78.06 306 ILE B C 1
ATOM 4781 O O . ILE B 1 306 ? -1.478 36.219 -19.594 1 78.06 306 ILE B O 1
ATOM 4785 N N . LYS B 1 307 ? -1.642 34.188 -20.469 1 79.88 307 LYS B N 1
ATOM 4786 C CA . LYS B 1 307 ? -2.854 34.562 -21.203 1 79.88 307 LYS B CA 1
ATOM 4787 C C . LYS B 1 307 ? -4.008 34.812 -20.234 1 79.88 307 LYS B C 1
ATOM 4789 O O . LYS B 1 307 ? -4.742 35.812 -20.391 1 79.88 307 LYS B O 1
ATOM 4794 N N . ASN B 1 308 ? -4.023 34.031 -19.266 1 75.88 308 ASN B N 1
ATOM 4795 C CA . ASN B 1 308 ? -5.16 34.062 -18.359 1 75.88 308 ASN B CA 1
ATOM 4796 C C . ASN B 1 308 ? -5.047 35.219 -17.375 1 75.88 308 ASN B C 1
ATOM 4798 O O . ASN B 1 308 ? -6.055 35.688 -16.844 1 75.88 308 ASN B O 1
ATOM 480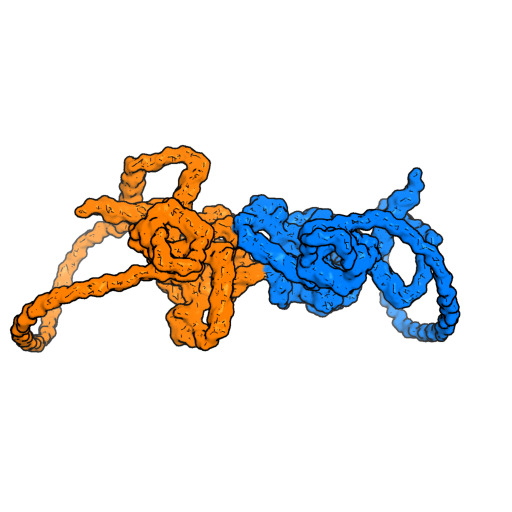2 N N . ASN B 1 309 ? -3.869 35.719 -17.219 1 77.19 309 ASN B N 1
ATOM 4803 C CA . ASN B 1 309 ? -3.654 36.812 -16.266 1 77.19 309 ASN B CA 1
ATOM 4804 C C . ASN B 1 309 ? -3.248 38.094 -16.953 1 77.19 309 ASN B C 1
ATOM 4806 O O . ASN B 1 309 ? -2.824 39.062 -16.297 1 77.19 309 ASN B O 1
ATOM 4810 N N . ASP B 1 310 ? -3.34 38.062 -18.141 1 76.31 310 ASP B N 1
ATOM 4811 C CA . ASP B 1 310 ? -3.07 39.219 -18.969 1 76.31 310 ASP B CA 1
ATOM 4812 C C . ASP B 1 310 ? -1.673 39.781 -18.703 1 76.31 310 ASP B C 1
ATOM 4814 O O . ASP B 1 310 ? -1.503 41 -18.531 1 76.31 310 ASP B O 1
ATOM 4818 N N . ILE B 1 311 ? -0.753 38.906 -18.625 1 77.5 311 ILE B N 1
ATOM 4819 C CA . ILE B 1 311 ? 0.635 39.281 -18.406 1 77.5 311 ILE B CA 1
ATOM 4820 C C . ILE B 1 311 ? 1.322 39.531 -19.75 1 77.5 311 ILE B C 1
ATOM 4822 O O . ILE B 1 311 ? 1.221 38.719 -20.672 1 77.5 311 ILE B O 1
ATOM 4826 N N . THR B 1 312 ? 1.923 40.625 -19.859 1 82.5 312 THR B N 1
ATOM 4827 C CA . THR B 1 312 ? 2.631 41 -21.078 1 82.5 312 THR B CA 1
ATOM 4828 C C . THR B 1 312 ? 4.086 40.562 -21.016 1 82.5 312 THR B C 1
ATOM 4830 O O . THR B 1 312 ? 4.797 40.844 -20.047 1 82.5 312 THR B O 1
ATOM 4833 N N . VAL B 1 313 ? 4.504 39.719 -21.953 1 78.62 313 VAL B N 1
ATOM 4834 C CA . VAL B 1 313 ? 5.875 39.25 -22.047 1 78.62 313 VAL B CA 1
ATOM 4835 C C . VAL B 1 313 ? 6.688 40.156 -22.969 1 78.62 313 VAL B C 1
ATOM 4837 O O . VAL B 1 313 ? 6.32 40.375 -24.125 1 78.62 313 VAL B O 1
ATOM 4840 N N . ARG B 1 314 ? 7.719 40.625 -22.406 1 78.88 314 ARG B N 1
ATOM 4841 C CA . ARG B 1 314 ? 8.656 41.438 -23.172 1 78.88 314 ARG B CA 1
ATOM 4842 C C . ARG B 1 314 ? 9.969 40.688 -23.391 1 78.88 314 ARG B C 1
ATOM 4844 O O . ARG B 1 314 ? 10.633 40.281 -22.438 1 78.88 314 ARG B O 1
ATOM 4851 N N . TYR B 1 315 ? 10.219 40.375 -24.641 1 78 315 TYR B N 1
ATOM 4852 C CA . TYR B 1 315 ? 11.484 39.75 -25 1 78 315 TYR B CA 1
ATOM 4853 C C . TYR B 1 315 ? 12.594 40.781 -25.141 1 78 315 TYR B C 1
ATOM 4855 O O . TYR B 1 315 ? 12.406 41.844 -25.781 1 78 315 TYR B O 1
ATOM 4863 N N . CYS B 1 316 ? 13.695 40.5 -24.344 1 68.44 316 CYS B N 1
ATOM 4864 C CA . CYS B 1 316 ? 14.852 41.406 -24.375 1 68.44 316 CYS B CA 1
ATOM 4865 C C . CYS B 1 316 ? 16.109 40.656 -24.781 1 68.44 316 CYS B C 1
ATOM 4867 O O . CYS B 1 316 ? 16.219 39.438 -24.531 1 68.44 316 CYS B O 1
#

InterPro domains:
  IPR003382 Flavoprotein [PF02441] (23-129)
  IPR036551 Flavin prenyltransferase-like [G3DSA:3.40.50.1950] (17-182)
  IPR036551 Flavin prenyltransferase-like [SSF52507] (35-128)

Radius of gyration: 37.27 Å; Cα contacts (8 Å, |Δi|>4): 810; chains: 2; bounding box: 55×123×105 Å

Sequence (632 aa):
MDIQDLLRPIVTQIVNMLNKRALLFISGGEVNLKEIFESLSSMGIIKYDIVMTENAKSVIPESYISSLKGKMIESKEELSGALKADDLIVIPVMTRNTLSKCAVGIQDNLVTTGIAEALMMDKEIIAVTDSFDPENPTNVSLGLNKNKAYNKFILNYKDTLSSLGINFVEGNNLKKAIEEKCVLINHRTVHGEEKSEPVNKENMEDLISAIVEKQINSRLGNMKPVNNTVQQQASNTVEKVKDTPTVCEIPKVSSDTSSNEPKVVEDKGMLSGIITMKDIMQNAHGCKEINVKEGALITPLAKDYIKNNDITVRYCMDIQDLLRPIVTQIVNMLNKRALLFISGGEVNLKEIFESLSSMGIIKYDIVMTENAKSVIPESYISSLKGKMIESKEELSGALKADDLIVIPVMTRNTLSKCAVGIQDNLVTTGIAEALMMDKEIIAVTDSFDPENPTNVSLGLNKNKAYNKFILNYKDTLSSLGINFVEGNNLKKAIEEKCVLINHRTVHGEEKSEPVNKENMEDLISAIVEKQINSRLGNMKPVNNTVQQQASNTVEKVKDTPTVCEIPKVSSDTSSNEPKVVEDKGMLSGIITMKDIMQNAHGCKEINVKEGALITPLAKDYIKNNDITVRYC

Solvent-accessible surface area (backbone atoms only — not comparable to full-atom values): 35988 Å² total; per-residue (Å²): 133,59,66,62,66,66,43,40,62,56,50,53,52,47,60,41,33,51,87,36,31,34,37,36,34,32,35,59,42,82,54,64,51,66,61,40,43,49,42,57,37,71,46,66,66,41,43,35,37,38,30,62,35,73,58,14,67,73,67,45,60,63,68,59,57,58,61,48,73,46,46,80,45,88,44,70,69,53,43,54,52,44,66,71,71,33,70,36,39,36,24,78,31,34,21,50,35,56,46,28,32,50,52,76,66,44,58,89,45,72,40,40,38,48,53,51,50,37,48,74,68,67,47,58,37,41,34,25,39,50,45,45,36,42,80,29,67,70,38,42,74,69,38,47,43,62,18,62,58,46,42,51,54,53,51,49,36,53,49,51,37,39,74,64,55,42,44,75,38,50,51,92,45,44,53,61,53,51,54,54,49,32,48,50,52,53,51,52,61,54,63,55,80,70,83,65,71,75,82,50,80,66,57,55,53,52,50,47,50,50,49,51,47,48,57,50,39,57,73,62,46,74,70,63,80,85,74,81,84,77,78,89,83,85,73,87,79,83,81,84,81,74,84,72,85,81,81,82,78,80,75,84,80,79,83,78,81,84,78,84,85,88,78,84,76,74,92,74,76,69,47,67,49,76,37,44,48,66,58,44,61,70,62,29,77,87,48,51,55,45,45,30,36,72,86,40,45,68,35,72,65,24,52,50,50,29,62,74,60,61,40,43,79,42,76,85,133,59,65,63,66,65,44,41,63,56,49,50,52,48,58,40,33,52,86,34,30,34,38,37,35,33,35,59,40,80,54,66,52,66,62,39,43,50,42,56,37,71,45,66,64,41,44,34,38,37,28,62,33,74,59,15,66,71,66,46,61,64,67,58,57,58,59,48,72,47,45,80,45,89,45,69,69,54,43,53,52,45,63,73,69,33,69,35,37,36,22,76,30,33,21,54,65,57,45,48,33,51,52,58,45,36,41,88,46,70,41,37,36,47,52,50,49,38,38,18,47,53,47,57,35,40,34,25,39,48,46,47,35,38,79,29,67,70,36,41,76,72,59,66,42,74,52,63,69,56,44,49,55,54,51,48,34,52,51,51,37,38,70,50,54,43,43,74,38,50,51,91,45,45,52,61,53,52,54,54,50,32,50,51,51,53,54,52,64,60,67,46,82,73,82,65,71,75,82,50,78,66,57,53,51,52,49,48,50,49,49,48,47,46,52,44,38,61,68,49,50,73,54,61,79,74,72,69,81,68,74,68,85,64,83,70,85,67,79,70,82,78,76,80,84,74,86,69,80,90,84,85,75,82,88,75,89,71,86,74,83,83,77,79,73,75,79,80,80,66,46,64,47,75,38,44,49,64,59,45,60,69,62,30,78,84,47,49,53,44,49,29,36,72,86,41,42,68,36,72,64,25,51,51,50,28,64,75,61,60,43,42,78,40,76,86

Nearest PDB structures (foldseek):
  3wis-assembly1_A  TM=7.500E-01  e=2.473E-05  Paraburkholderia xenovorans LB400
  4zem-assembly2_B  TM=3.909E-01  e=2.192E-02  Thermochaetoides thermophila
  6qkv-assembly1_A  TM=4.817E-01  e=5.803E-01  Pseudomonas aeruginosa
  3cjt-assembly4_G  TM=4.354E-01  e=9.826E-01  unclassified
  6xeq-assembly1_C  TM=4.223E-01  e=1.242E+00  Gluconobacter oxydans